Protein AF-A0A9P6PY57-F1 (afdb_monomer_lite)

Secondary structure (DSSP, 8-state):
-HHHHTT-HHHHHHHHHHHHHHHHHHTT--THHHHHHHHHHHHHHHS-HHHHHHHTT---TTT-GGGGHHHHHT-SSHHHHHHHHHHHHHS-GGG--GGGGSHHHHHHHHHHHT-S-HHHHHHHHHHHHHT--TTTHHHHHHHHHHHHHHHHHHHHHS-TTTHHHHTTS-HHHHHHHHHHHHHHHHHH-S-HHHHHHHHHHHHHH-GGG--HHHHHHHHHHHHH--SSTT--HHHHHHHHHHHHHHHHHHTTT--EEE-SSS-EEE-HHHHHHHHHHHHHHGGG-TTS-HHHHHHHHHHHHHH---HHHHHHHHHHHHHHHHHTTTSPPPHHHHHHHHHHHHHSPPTTS-SS--S--HHHHHHHHHHHHHHHHHHHHHHHH-

pLDDT: mean 77.72, std 13.68, range [32.44, 93.94]

Structure (mmCIF, N/CA/C/O backbone):
data_AF-A0A9P6PY57-F1
#
_entry.id   AF-A0A9P6PY57-F1
#
loop_
_atom_site.group_PDB
_atom_site.id
_atom_site.type_symbol
_atom_site.label_atom_id
_atom_site.label_alt_id
_atom_site.label_comp_id
_atom_site.label_asym_id
_atom_site.label_entity_id
_atom_site.label_seq_id
_atom_site.pdbx_PDB_ins_code
_atom_site.Cartn_x
_atom_site.Cartn_y
_atom_site.Cartn_z
_atom_site.occupancy
_atom_site.B_iso_or_equiv
_atom_site.auth_seq_id
_atom_site.auth_comp_id
_atom_site.auth_asym_id
_atom_site.auth_atom_id
_atom_site.pdbx_PDB_model_num
ATOM 1 N N . MET A 1 1 ? 12.799 -11.600 -33.341 1.00 71.56 1 MET A N 1
ATOM 2 C CA . MET A 1 1 ? 13.902 -11.966 -32.428 1.00 71.56 1 MET A CA 1
ATOM 3 C C . MET A 1 1 ? 13.398 -12.154 -31.004 1.00 71.56 1 MET A C 1
ATOM 5 O O . MET A 1 1 ? 13.506 -13.268 -30.529 1.00 71.56 1 MET A O 1
ATOM 9 N N . ALA A 1 2 ? 12.754 -11.157 -30.379 1.00 75.00 2 ALA A N 1
ATOM 10 C CA . ALA A 1 2 ? 12.215 -11.247 -29.008 1.00 75.00 2 ALA A CA 1
ATOM 11 C C . ALA A 1 2 ? 11.478 -12.566 -28.672 1.00 75.00 2 ALA A C 1
ATOM 13 O O . ALA A 1 2 ? 11.906 -13.306 -27.802 1.00 75.00 2 ALA A O 1
ATOM 14 N N . ARG A 1 3 ? 10.439 -12.929 -29.439 1.00 80.25 3 ARG A N 1
ATOM 15 C CA . ARG A 1 3 ? 9.677 -14.180 -29.223 1.00 80.25 3 ARG A CA 1
ATOM 16 C C . ARG A 1 3 ? 10.451 -15.474 -29.506 1.00 80.25 3 ARG A C 1
ATOM 18 O O . ARG A 1 3 ? 10.022 -16.526 -29.068 1.00 80.25 3 ARG A O 1
ATOM 25 N N . LEU A 1 4 ? 11.532 -15.404 -30.285 1.00 76.75 4 LEU A N 1
ATOM 26 C CA . LEU A 1 4 ? 12.338 -16.574 -30.660 1.00 76.75 4 LEU A CA 1
ATOM 27 C C . LEU A 1 4 ? 13.430 -16.876 -29.627 1.00 76.75 4 LEU A C 1
ATOM 29 O O . LEU A 1 4 ? 13.893 -18.002 -29.565 1.00 76.75 4 LEU A O 1
ATOM 33 N N . GLY A 1 5 ? 13.864 -15.870 -28.863 1.00 76.56 5 GLY A N 1
ATOM 34 C CA . GLY A 1 5 ? 14.846 -16.036 -27.787 1.00 76.56 5 GLY A CA 1
ATOM 35 C C . GLY A 1 5 ? 14.206 -16.236 -26.413 1.00 76.56 5 GLY A C 1
ATOM 36 O O . GLY A 1 5 ? 14.909 -16.458 -25.434 1.00 76.56 5 GLY A O 1
ATOM 37 N N . GLN A 1 6 ? 12.883 -16.137 -26.313 1.00 83.69 6 GLN A N 1
ATOM 38 C CA . GLN A 1 6 ? 12.192 -16.323 -25.047 1.00 83.69 6 GL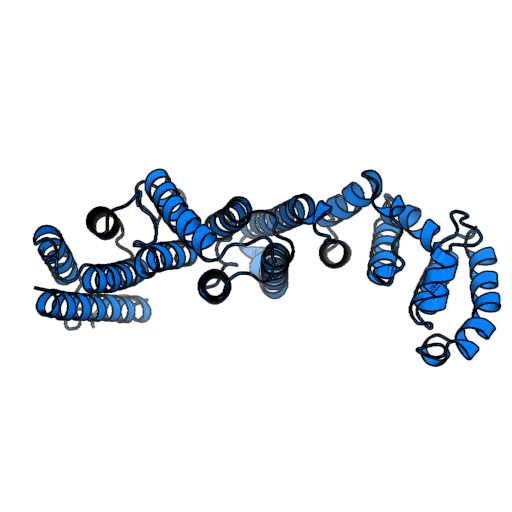N A CA 1
ATOM 39 C C . GLN A 1 6 ? 12.369 -17.772 -24.578 1.00 83.69 6 GLN A C 1
ATOM 41 O O . GLN A 1 6 ? 12.040 -18.700 -25.311 1.00 83.69 6 GLN A O 1
ATOM 46 N N . ASP A 1 7 ? 12.939 -17.944 -23.385 1.00 79.12 7 ASP A N 1
ATOM 47 C CA . ASP A 1 7 ? 13.232 -19.233 -22.740 1.00 79.12 7 ASP A CA 1
ATOM 48 C C . ASP A 1 7 ? 14.172 -20.191 -23.513 1.00 79.12 7 ASP A C 1
ATOM 50 O O . ASP A 1 7 ? 14.458 -21.287 -23.036 1.00 79.12 7 ASP A O 1
ATOM 54 N N . ASP A 1 8 ? 14.752 -19.762 -24.643 1.00 90.75 8 ASP A N 1
ATOM 55 C CA . ASP A 1 8 ? 15.781 -20.504 -25.387 1.00 90.75 8 ASP A CA 1
ATOM 56 C C . ASP A 1 8 ? 17.135 -19.788 -25.306 1.00 90.75 8 ASP A C 1
ATOM 58 O O . ASP A 1 8 ? 17.370 -18.737 -25.921 1.00 90.75 8 ASP A O 1
ATOM 62 N N . LEU A 1 9 ? 18.055 -20.383 -24.543 1.00 90.19 9 LEU A N 1
ATOM 63 C CA . LEU A 1 9 ? 19.408 -19.866 -24.367 1.00 90.19 9 LEU A CA 1
ATOM 64 C C . LEU A 1 9 ? 20.206 -19.875 -25.678 1.00 90.19 9 LEU A C 1
ATOM 66 O O . LEU A 1 9 ? 20.903 -18.905 -25.972 1.00 90.19 9 LEU A O 1
ATOM 70 N N . SER A 1 10 ? 20.098 -20.936 -26.477 1.00 90.38 10 SER A N 1
ATOM 71 C CA . SER A 1 10 ? 20.917 -21.128 -27.679 1.00 90.38 10 SER A CA 1
ATOM 72 C C . SER A 1 10 ? 20.579 -20.102 -28.762 1.00 90.38 10 SER A C 1
ATOM 74 O O . SER A 1 10 ? 21.466 -19.428 -29.296 1.00 90.38 10 SER A O 1
ATOM 76 N N . ALA A 1 11 ? 19.282 -19.906 -29.012 1.00 89.81 11 ALA A N 1
ATOM 77 C CA . ALA A 1 11 ? 18.785 -18.906 -29.943 1.00 89.81 11 ALA A CA 1
ATOM 78 C C . ALA A 1 11 ? 19.116 -17.489 -29.457 1.00 89.81 11 ALA A C 1
ATOM 80 O O . ALA A 1 11 ? 19.556 -16.648 -30.246 1.00 89.81 11 ALA A O 1
ATOM 81 N N . SER A 1 12 ? 18.961 -17.225 -28.156 1.00 91.50 12 SER A N 1
ATOM 82 C CA . SER A 1 12 ? 19.305 -15.929 -27.567 1.00 91.50 12 SER A CA 1
ATOM 83 C C . SER A 1 12 ? 20.787 -15.599 -27.740 1.00 91.50 12 SER A C 1
ATOM 85 O O . SER A 1 12 ? 21.109 -14.525 -28.244 1.00 91.50 12 SER A O 1
ATOM 87 N N . MET A 1 13 ? 21.693 -16.530 -27.410 1.00 90.00 13 MET A N 1
ATOM 88 C CA . MET A 1 13 ? 23.143 -16.346 -27.573 1.00 90.00 13 MET A CA 1
ATOM 89 C C . MET A 1 13 ? 23.529 -16.035 -29.020 1.00 90.00 13 MET A C 1
ATOM 91 O O . MET A 1 13 ? 24.349 -15.149 -29.255 1.00 90.00 13 MET A O 1
ATOM 95 N N . ALA A 1 14 ? 22.919 -16.718 -29.992 1.00 90.94 14 ALA A N 1
ATOM 96 C CA . ALA A 1 14 ? 23.191 -16.484 -31.408 1.00 90.94 14 ALA A CA 1
ATOM 97 C C . ALA A 1 14 ? 22.725 -15.093 -31.883 1.00 90.94 14 ALA A C 1
ATOM 99 O O . ALA A 1 14 ? 23.359 -14.484 -32.746 1.00 90.94 14 ALA A O 1
ATOM 100 N N . MET A 1 15 ? 21.631 -14.569 -31.320 1.00 93.19 15 MET A N 1
ATOM 101 C CA . MET A 1 15 ? 21.071 -13.265 -31.694 1.00 93.19 15 MET A CA 1
ATOM 102 C C . MET A 1 15 ? 21.728 -12.081 -30.969 1.00 93.19 15 MET A C 1
ATOM 104 O O . MET A 1 15 ? 21.767 -10.980 -31.528 1.00 93.19 15 MET A O 1
ATOM 108 N N . THR A 1 16 ? 22.264 -12.276 -29.758 1.00 92.56 16 THR A N 1
ATOM 109 C CA . THR A 1 16 ? 22.861 -11.206 -28.933 1.00 92.56 16 THR A CA 1
ATOM 110 C C . THR A 1 16 ? 23.897 -10.349 -29.675 1.00 92.56 16 THR A C 1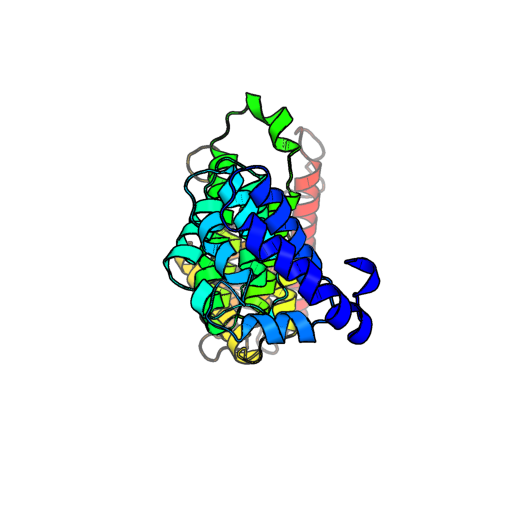
ATOM 112 O O . THR A 1 16 ? 23.784 -9.123 -29.599 1.00 92.56 16 THR A O 1
ATOM 115 N N . PRO A 1 17 ? 24.856 -10.899 -30.454 1.00 93.25 17 PRO A N 1
ATOM 116 C CA . PRO A 1 17 ? 25.836 -10.085 -31.178 1.00 93.25 17 PRO A CA 1
ATOM 117 C C . PRO A 1 17 ? 25.202 -9.112 -32.179 1.00 93.25 17 PRO A C 1
ATOM 119 O O . PRO A 1 17 ? 25.658 -7.977 -32.316 1.00 93.25 17 PRO A O 1
ATOM 122 N N . VAL A 1 18 ? 24.124 -9.526 -32.853 1.00 93.62 18 VAL A N 1
ATOM 123 C CA . VAL A 1 18 ? 23.402 -8.685 -33.821 1.00 93.62 18 VAL A CA 1
ATOM 124 C C . VAL A 1 18 ? 22.698 -7.535 -33.102 1.00 93.62 18 VAL A C 1
ATOM 126 O O . VAL A 1 18 ? 22.790 -6.382 -33.525 1.00 93.62 18 VAL A O 1
ATOM 129 N N . VAL A 1 19 ? 22.039 -7.834 -31.980 1.00 93.25 19 VAL A N 1
ATOM 130 C CA . VAL A 1 19 ? 21.346 -6.834 -31.158 1.00 93.25 19 VAL A CA 1
ATOM 131 C C . VAL A 1 19 ? 22.340 -5.831 -30.557 1.00 93.25 19 VAL A C 1
ATOM 133 O O . VAL A 1 19 ? 22.114 -4.620 -30.624 1.00 93.25 19 VAL A O 1
ATOM 136 N N . MET A 1 20 ? 23.483 -6.306 -30.055 1.00 93.75 20 MET A N 1
ATOM 137 C CA . MET A 1 20 ? 24.545 -5.451 -29.517 1.00 93.75 20 MET A CA 1
ATOM 138 C C . MET A 1 20 ? 25.208 -4.589 -30.598 1.00 93.75 20 MET A C 1
ATOM 140 O O . MET A 1 20 ? 25.509 -3.421 -30.354 1.00 93.75 20 MET A O 1
ATOM 144 N N . ALA A 1 21 ? 25.366 -5.090 -31.826 1.00 93.00 21 ALA A N 1
ATOM 145 C CA . ALA A 1 21 ? 25.845 -4.272 -32.940 1.00 93.00 21 ALA A CA 1
ATOM 146 C C . ALA A 1 21 ? 24.895 -3.096 -33.245 1.00 93.00 21 ALA A C 1
ATOM 148 O O . ALA A 1 21 ? 25.357 -1.976 -33.486 1.00 93.00 21 ALA A O 1
ATOM 149 N N . SER A 1 22 ? 23.576 -3.318 -33.185 1.00 92.81 22 SER A N 1
ATOM 150 C CA . SER A 1 22 ? 22.584 -2.241 -33.310 1.00 92.81 22 SER A CA 1
ATOM 151 C C . SER A 1 22 ? 22.661 -1.248 -32.150 1.00 92.81 22 SER A C 1
ATOM 153 O O . SER A 1 22 ? 22.620 -0.040 -32.388 1.00 92.81 22 SER A O 1
ATOM 155 N N . PHE A 1 23 ? 22.856 -1.722 -30.915 1.00 93.94 23 PHE A N 1
ATOM 156 C CA . PHE A 1 23 ? 23.090 -0.854 -29.757 1.00 93.94 23 PHE A CA 1
ATOM 157 C C . PHE A 1 23 ? 24.308 0.060 -29.954 1.00 93.94 23 PHE A C 1
ATOM 159 O O . PHE A 1 23 ? 24.204 1.276 -29.784 1.00 93.94 23 PHE A O 1
ATOM 166 N N . HIS A 1 24 ? 25.450 -0.489 -30.378 1.00 93.00 24 HIS A N 1
ATOM 167 C CA . HIS A 1 24 ? 26.677 0.285 -30.585 1.00 93.00 24 HIS A CA 1
ATOM 168 C C . HIS A 1 24 ? 26.531 1.390 -31.632 1.00 93.00 24 HIS A C 1
ATOM 170 O O . HIS A 1 24 ? 27.112 2.463 -31.470 1.00 93.00 24 HIS A O 1
ATOM 176 N N . LYS A 1 25 ? 25.744 1.150 -32.685 1.00 91.31 25 LYS A N 1
ATOM 177 C CA . LYS A 1 25 ? 25.442 2.166 -33.701 1.00 91.31 25 LYS A CA 1
ATOM 178 C C . LYS A 1 25 ? 24.467 3.219 -33.173 1.00 91.31 25 LYS A C 1
ATOM 180 O O . LYS A 1 25 ? 24.660 4.406 -33.415 1.00 91.31 25 LYS A O 1
ATOM 185 N N . ALA A 1 26 ? 23.441 2.800 -32.432 1.00 92.44 26 ALA A N 1
ATOM 186 C CA . ALA A 1 26 ? 22.377 3.685 -31.968 1.00 92.44 26 ALA A CA 1
ATOM 187 C C . ALA A 1 26 ? 22.764 4.547 -30.752 1.00 92.44 26 ALA A C 1
ATOM 189 O O . ALA A 1 26 ? 22.226 5.638 -30.588 1.00 92.44 26 ALA A O 1
ATOM 190 N N . ARG A 1 27 ? 23.709 4.117 -29.903 1.00 87.44 27 ARG A N 1
ATOM 191 C CA . ARG A 1 27 ? 24.028 4.806 -28.631 1.00 87.44 27 ARG A CA 1
ATOM 192 C C . ARG A 1 27 ? 24.496 6.261 -28.779 1.00 87.44 27 ARG A C 1
ATOM 194 O O . ARG A 1 27 ? 24.340 7.045 -27.842 1.00 87.44 27 ARG A O 1
ATOM 201 N N . HIS A 1 28 ? 25.065 6.601 -29.937 1.00 87.06 28 HIS A N 1
ATOM 202 C CA . HIS A 1 28 ? 25.551 7.943 -30.276 1.00 87.06 28 HIS A CA 1
ATOM 203 C C . HIS A 1 28 ? 24.559 8.753 -31.126 1.00 87.06 28 HIS A C 1
ATOM 205 O O . HIS A 1 28 ? 24.841 9.902 -31.449 1.00 87.06 28 HIS A O 1
ATOM 211 N N . GLY A 1 29 ? 23.429 8.160 -31.519 1.00 88.19 29 GLY A N 1
ATOM 212 C CA . GLY A 1 29 ? 22.414 8.840 -32.313 1.00 88.19 29 GLY A CA 1
ATOM 213 C C . GLY A 1 29 ? 21.449 9.677 -31.468 1.00 88.19 29 GLY A C 1
ATOM 214 O O . GLY A 1 29 ? 21.492 9.664 -30.237 1.00 88.19 29 GLY A O 1
ATOM 215 N N . VAL A 1 30 ? 20.548 10.376 -32.159 1.00 87.50 30 VAL A N 1
ATOM 216 C CA . VAL A 1 30 ? 19.508 11.246 -31.585 1.00 87.50 30 VAL A CA 1
ATOM 217 C C . VAL A 1 30 ? 18.129 10.793 -32.095 1.00 87.50 30 VAL A C 1
ATOM 219 O O . VAL A 1 30 ? 18.049 10.112 -33.121 1.00 87.50 30 VAL A O 1
ATOM 222 N N . ASP A 1 31 ? 17.060 11.123 -31.366 1.00 86.50 31 ASP A N 1
ATOM 223 C CA . ASP A 1 31 ? 15.638 10.923 -31.701 1.00 86.50 31 ASP A CA 1
ATOM 224 C C . ASP A 1 31 ? 15.269 9.512 -32.179 1.00 86.50 31 ASP A C 1
ATOM 226 O O . ASP A 1 31 ? 14.938 8.645 -31.368 1.00 86.50 31 ASP A O 1
ATOM 230 N N . ALA A 1 32 ? 15.358 9.244 -33.486 1.00 88.25 32 ALA A N 1
ATOM 231 C CA . ALA A 1 32 ? 15.091 7.928 -34.069 1.00 88.25 32 ALA A CA 1
ATOM 232 C C . ALA A 1 32 ? 15.978 6.833 -33.451 1.00 88.25 32 ALA A C 1
ATOM 234 O O . ALA A 1 32 ? 15.536 5.700 -33.245 1.00 88.25 32 ALA A O 1
ATOM 235 N N . ALA A 1 33 ? 17.213 7.183 -33.086 1.00 91.69 33 ALA A N 1
ATOM 236 C CA . ALA A 1 33 ? 18.120 6.266 -32.412 1.00 91.69 33 ALA A CA 1
ATOM 237 C C . ALA A 1 33 ? 17.620 5.862 -31.015 1.00 91.69 33 ALA A C 1
ATOM 239 O O . ALA A 1 33 ? 17.859 4.735 -30.587 1.00 91.69 33 ALA A O 1
ATOM 240 N N . PHE A 1 34 ? 16.882 6.730 -30.315 1.00 91.69 34 PHE A N 1
ATOM 241 C CA . PHE A 1 34 ? 16.321 6.413 -28.999 1.00 91.69 34 PHE A CA 1
ATOM 242 C C . PHE A 1 34 ? 15.240 5.333 -29.086 1.00 91.69 34 PHE A C 1
ATOM 244 O O . PHE A 1 34 ? 15.186 4.457 -28.224 1.00 91.69 34 PHE A O 1
ATOM 251 N N . GLY A 1 35 ? 14.449 5.329 -30.165 1.00 90.62 35 GLY A N 1
ATOM 252 C CA . GLY A 1 35 ? 13.509 4.244 -30.458 1.00 90.62 35 GLY A CA 1
ATOM 253 C C . GLY A 1 35 ? 14.217 2.905 -30.690 1.00 90.62 35 GLY A C 1
ATOM 254 O O . GLY A 1 35 ? 13.788 1.878 -30.166 1.00 90.62 35 GLY A O 1
ATOM 255 N N . VAL A 1 36 ? 15.353 2.916 -31.399 1.00 92.38 36 VAL A N 1
ATOM 256 C CA . VAL A 1 36 ? 16.182 1.712 -31.584 1.00 92.38 36 VAL A CA 1
ATOM 257 C C . VAL A 1 36 ? 16.744 1.226 -30.249 1.00 92.38 36 VAL A C 1
ATOM 259 O O . VAL A 1 36 ? 16.671 0.037 -29.958 1.00 92.38 36 VAL A O 1
ATOM 262 N N . LEU A 1 37 ? 17.265 2.128 -29.412 1.00 92.88 37 LEU A N 1
ATOM 263 C CA . LEU A 1 37 ? 17.781 1.778 -28.084 1.00 92.88 37 LEU A CA 1
ATOM 264 C C . LEU A 1 37 ? 16.698 1.162 -27.192 1.00 92.88 37 LEU A C 1
ATOM 266 O O . LEU A 1 37 ? 16.958 0.166 -26.519 1.00 92.88 37 LEU A O 1
ATOM 270 N N . PHE A 1 38 ? 15.483 1.714 -27.226 1.00 91.38 38 PHE A N 1
ATOM 271 C CA . PHE A 1 38 ? 14.337 1.165 -26.504 1.00 91.38 38 PHE A CA 1
ATOM 272 C C . PHE A 1 38 ? 14.038 -0.270 -26.923 1.00 91.38 38 PHE A C 1
ATOM 274 O O . PHE A 1 38 ? 13.936 -1.151 -26.069 1.00 91.38 38 PHE A O 1
ATOM 281 N N . GLU A 1 39 ? 13.949 -0.523 -28.229 1.00 92.00 39 GLU A N 1
ATOM 282 C CA . GLU A 1 39 ? 13.626 -1.858 -28.726 1.00 92.00 39 GLU A CA 1
ATOM 283 C C . GLU A 1 39 ? 14.770 -2.852 -28.500 1.00 92.00 39 GLU A C 1
ATOM 285 O O . GLU A 1 39 ? 14.509 -4.024 -28.231 1.00 92.00 39 GLU A O 1
ATOM 290 N N . VAL A 1 40 ? 16.030 -2.402 -28.532 1.00 92.69 40 VAL A N 1
ATOM 291 C CA . VAL A 1 40 ? 17.180 -3.238 -28.159 1.00 92.69 40 VAL A CA 1
ATOM 292 C C . VAL A 1 40 ? 17.066 -3.683 -26.702 1.00 92.69 40 VAL A C 1
ATOM 294 O O . VAL A 1 40 ? 17.114 -4.883 -26.442 1.00 92.69 40 VAL A O 1
ATOM 297 N N . ILE A 1 41 ? 16.856 -2.755 -25.764 1.00 90.81 41 ILE A N 1
ATOM 298 C CA . ILE A 1 41 ? 16.711 -3.086 -24.338 1.00 90.81 41 ILE A CA 1
ATOM 299 C C . ILE A 1 41 ? 15.517 -4.024 -24.129 1.00 90.81 41 ILE A C 1
ATOM 301 O O . ILE A 1 41 ? 15.645 -5.056 -23.474 1.00 90.81 41 ILE A O 1
ATOM 305 N N . ARG A 1 42 ? 14.370 -3.720 -24.749 1.00 90.25 42 ARG A N 1
ATOM 306 C CA . ARG A 1 42 ? 13.165 -4.556 -24.671 1.00 90.25 42 ARG A CA 1
ATOM 307 C C . ARG A 1 42 ? 13.400 -5.966 -25.218 1.00 90.25 42 ARG A C 1
ATOM 309 O O . ARG A 1 42 ? 12.927 -6.933 -24.630 1.00 90.25 42 ARG A O 1
ATOM 316 N N . THR A 1 43 ? 14.139 -6.084 -26.320 1.00 91.12 43 THR A N 1
ATOM 317 C CA . THR A 1 43 ? 14.477 -7.372 -26.937 1.00 91.12 43 THR A CA 1
ATOM 318 C C . THR A 1 43 ? 15.418 -8.176 -26.046 1.00 91.12 43 THR A C 1
ATOM 320 O O . THR A 1 43 ? 15.150 -9.349 -25.804 1.00 91.12 43 THR A O 1
ATOM 323 N N . LEU A 1 44 ? 16.469 -7.555 -25.504 1.00 90.12 44 LEU A N 1
ATOM 324 C CA . LEU A 1 44 ? 17.403 -8.227 -24.598 1.00 90.12 44 LEU A CA 1
ATOM 325 C C . LEU A 1 44 ? 16.720 -8.693 -23.306 1.00 90.12 44 LEU A C 1
ATOM 327 O O . LEU A 1 44 ? 16.981 -9.802 -22.857 1.00 90.12 44 LEU A O 1
ATOM 331 N N . ASN A 1 45 ? 15.791 -7.906 -22.757 1.00 87.94 45 ASN A N 1
ATOM 332 C CA . ASN A 1 45 ? 15.000 -8.310 -21.589 1.00 87.94 45 ASN A CA 1
ATOM 333 C C . ASN A 1 45 ? 14.010 -9.448 -21.884 1.00 87.94 45 ASN A C 1
ATOM 335 O O . ASN A 1 45 ? 13.573 -10.122 -20.959 1.00 87.94 45 ASN A O 1
ATOM 339 N N . SER A 1 46 ? 13.627 -9.647 -23.150 1.00 88.75 46 SER A N 1
ATOM 340 C CA . SER A 1 46 ? 12.739 -10.746 -23.564 1.00 88.75 46 SER A CA 1
ATOM 341 C C . SER A 1 46 ? 13.468 -12.050 -23.898 1.00 88.75 46 SER A C 1
ATOM 343 O O . SER A 1 46 ? 12.818 -13.073 -24.096 1.00 88.75 46 SER A O 1
ATOM 345 N N . PHE A 1 47 ? 14.797 -12.010 -24.010 1.00 90.81 47 PHE A N 1
ATOM 346 C CA . PHE A 1 47 ? 15.621 -13.202 -24.203 1.00 90.81 47 PHE A CA 1
ATOM 347 C C . PHE A 1 47 ? 15.716 -14.023 -22.916 1.00 90.81 47 PHE A C 1
ATOM 349 O O . PHE A 1 47 ? 15.280 -13.591 -21.849 1.00 90.81 47 PHE A O 1
ATOM 356 N N . HIS A 1 48 ? 16.322 -15.207 -23.014 1.00 88.50 48 HIS A N 1
ATOM 357 C CA . HIS A 1 48 ? 16.602 -16.038 -21.849 1.00 88.50 48 HIS A CA 1
ATOM 358 C C . HIS A 1 48 ? 17.333 -15.226 -20.746 1.00 88.50 48 HIS A C 1
ATOM 360 O O . HIS A 1 48 ? 18.362 -14.604 -21.046 1.00 88.50 48 HIS A O 1
ATOM 366 N N . PRO A 1 49 ? 16.877 -15.255 -19.471 1.00 85.38 49 PRO A N 1
ATOM 367 C CA . PRO A 1 49 ? 17.380 -14.377 -18.404 1.00 85.38 49 PRO A CA 1
ATOM 368 C C . PRO A 1 49 ? 18.900 -14.404 -18.200 1.00 85.38 49 PRO A C 1
ATOM 370 O O . PRO A 1 49 ? 19.499 -13.390 -17.855 1.00 85.38 49 PRO A O 1
ATOM 373 N N . ALA A 1 50 ? 19.554 -15.538 -18.468 1.00 86.94 50 ALA A N 1
ATOM 374 C CA . ALA A 1 50 ? 21.012 -15.659 -18.372 1.00 86.94 50 ALA A CA 1
ATOM 375 C C . ALA A 1 50 ? 21.778 -14.640 -19.241 1.00 86.94 50 ALA A C 1
ATOM 377 O O . ALA A 1 50 ? 22.852 -14.203 -18.845 1.00 86.94 50 ALA A O 1
ATOM 378 N N . ILE A 1 51 ? 21.230 -14.230 -20.392 1.00 88.94 51 ILE A N 1
ATOM 379 C CA . ILE A 1 51 ? 21.889 -13.261 -21.280 1.00 88.94 51 ILE A CA 1
ATOM 380 C C . ILE A 1 51 ? 21.953 -11.886 -20.632 1.00 88.94 51 ILE A C 1
ATOM 382 O O . ILE A 1 51 ? 23.015 -11.271 -20.584 1.00 88.94 51 ILE A O 1
ATOM 386 N N . ILE A 1 52 ? 20.818 -11.387 -20.138 1.00 85.81 52 ILE A N 1
ATOM 387 C CA . ILE A 1 52 ? 20.779 -10.047 -19.556 1.00 85.81 52 ILE A CA 1
ATOM 388 C C . ILE A 1 52 ? 21.592 -9.987 -18.258 1.00 85.81 52 ILE A C 1
ATOM 390 O O . ILE A 1 52 ? 22.251 -8.981 -18.004 1.00 85.81 52 ILE A O 1
ATOM 394 N N . LEU A 1 53 ? 21.613 -11.088 -17.498 1.00 86.38 53 LEU A N 1
ATOM 395 C CA . LEU A 1 53 ? 22.411 -11.236 -16.280 1.00 86.38 53 LEU A CA 1
ATOM 396 C C . LEU A 1 53 ? 23.921 -11.299 -16.544 1.00 86.38 53 LEU A C 1
ATOM 398 O O . LEU A 1 53 ? 24.699 -10.855 -15.706 1.00 86.38 53 LEU A O 1
ATOM 402 N N . ASP A 1 54 ? 24.354 -11.834 -17.685 1.00 88.06 54 ASP A N 1
ATOM 403 C CA . ASP A 1 54 ? 25.761 -11.797 -18.101 1.00 88.06 54 ASP A CA 1
ATOM 404 C C . ASP A 1 54 ? 26.165 -10.376 -18.530 1.00 88.06 54 ASP A C 1
ATOM 406 O O . ASP A 1 54 ? 27.150 -9.811 -18.052 1.00 88.06 54 ASP A O 1
ATOM 410 N N . LEU A 1 55 ? 25.336 -9.733 -19.360 1.00 86.94 55 LEU A N 1
ATOM 411 C CA . LEU A 1 55 ? 25.596 -8.377 -19.850 1.00 86.94 55 LEU A CA 1
ATOM 412 C C . LEU A 1 55 ? 25.619 -7.332 -18.722 1.00 86.94 55 LEU A C 1
ATOM 414 O O . LEU A 1 55 ? 26.403 -6.381 -18.787 1.00 86.94 55 LEU A O 1
ATOM 418 N N . CYS A 1 56 ? 24.786 -7.490 -17.686 1.00 84.75 56 CYS A N 1
ATOM 419 C CA . CYS A 1 56 ? 24.685 -6.513 -16.601 1.00 84.75 56 CYS A CA 1
ATOM 420 C C . CYS A 1 56 ? 25.876 -6.532 -15.627 1.00 84.75 56 CYS A C 1
ATOM 422 O O . CYS A 1 56 ? 26.080 -5.550 -14.914 1.00 84.75 56 CYS A O 1
ATOM 424 N N . GLN A 1 57 ? 26.695 -7.594 -15.615 1.00 84.00 57 GLN A N 1
ATOM 425 C CA . GLN A 1 57 ? 27.887 -7.689 -14.756 1.00 84.00 57 GLN A CA 1
ATOM 426 C C . GLN A 1 57 ? 28.990 -6.706 -15.162 1.00 84.00 57 GLN A C 1
ATOM 428 O O . GLN A 1 57 ? 29.831 -6.321 -14.346 1.00 84.00 57 GLN A O 1
ATOM 433 N N . SER A 1 58 ? 29.008 -6.280 -16.426 1.00 84.44 58 SER A N 1
ATOM 434 C CA . SER A 1 58 ? 29.983 -5.305 -16.900 1.00 84.44 58 SER A CA 1
ATOM 435 C C . SER A 1 58 ? 29.595 -3.882 -16.487 1.00 84.44 58 SER A C 1
ATOM 437 O O . SER A 1 58 ? 28.453 -3.453 -16.654 1.00 84.44 58 SER A O 1
ATOM 439 N N . LYS A 1 59 ? 30.578 -3.114 -16.004 1.00 81.25 59 LYS A N 1
ATOM 440 C CA . LYS A 1 59 ? 30.440 -1.670 -15.736 1.00 81.25 59 LYS A CA 1
ATOM 441 C C . LYS A 1 59 ? 30.656 -0.802 -16.981 1.00 81.25 59 LYS A C 1
ATOM 443 O O . LYS A 1 59 ? 30.479 0.411 -16.922 1.00 81.25 59 LYS A O 1
ATOM 448 N N . ASP A 1 60 ? 31.019 -1.405 -18.111 1.00 85.19 60 ASP A N 1
ATOM 449 C CA . ASP A 1 60 ? 31.266 -0.676 -19.348 1.00 85.19 60 ASP A CA 1
ATOM 450 C C . ASP A 1 60 ? 29.969 -0.487 -20.130 1.00 85.19 60 ASP A C 1
ATOM 452 O O . ASP A 1 60 ? 29.349 -1.460 -20.555 1.00 85.19 60 ASP A O 1
ATOM 456 N N . VAL A 1 61 ? 29.617 0.763 -20.448 1.00 83.44 61 VAL A N 1
ATOM 457 C CA . VAL A 1 61 ? 28.432 1.102 -21.272 1.00 83.44 61 VAL A CA 1
ATOM 458 C C . VAL A 1 61 ? 28.456 0.404 -22.637 1.00 83.44 61 VAL A C 1
ATOM 460 O O . VAL A 1 61 ? 27.420 0.167 -23.245 1.00 83.44 61 VAL A O 1
ATOM 463 N N . SER A 1 62 ? 29.640 0.060 -23.150 1.00 85.19 62 SER A N 1
ATOM 464 C CA . SER A 1 62 ? 29.780 -0.709 -24.391 1.00 85.19 62 SER A CA 1
ATOM 465 C C . SER A 1 62 ? 29.241 -2.136 -24.266 1.00 85.19 62 SER A C 1
ATOM 467 O O . SER A 1 62 ? 28.691 -2.652 -25.230 1.00 85.19 62 SER A O 1
ATOM 469 N N . ARG A 1 63 ? 29.404 -2.782 -23.112 1.00 85.81 63 ARG A N 1
ATOM 470 C CA . ARG A 1 63 ? 28.997 -4.178 -22.900 1.00 85.81 63 ARG A CA 1
ATOM 471 C C . ARG A 1 63 ? 27.656 -4.284 -22.187 1.00 85.81 63 ARG A C 1
ATOM 473 O O . ARG A 1 63 ? 26.903 -5.206 -22.464 1.00 85.81 63 ARG A O 1
ATOM 480 N N . ASN A 1 64 ? 27.348 -3.312 -21.337 1.00 88.88 64 ASN A N 1
ATOM 481 C CA . ASN A 1 64 ? 26.111 -3.234 -20.589 1.00 88.88 64 ASN A CA 1
ATOM 482 C C . ASN A 1 64 ? 25.199 -2.139 -21.178 1.00 88.88 64 ASN A C 1
ATOM 484 O O . ASN A 1 64 ? 25.373 -0.952 -20.874 1.00 88.88 64 ASN A O 1
ATOM 488 N N . PRO A 1 65 ? 24.210 -2.515 -22.011 1.00 87.31 65 PRO A N 1
ATOM 489 C CA . PRO A 1 65 ? 23.320 -1.556 -22.653 1.00 87.31 65 PRO A CA 1
ATOM 490 C C . PRO A 1 65 ? 22.366 -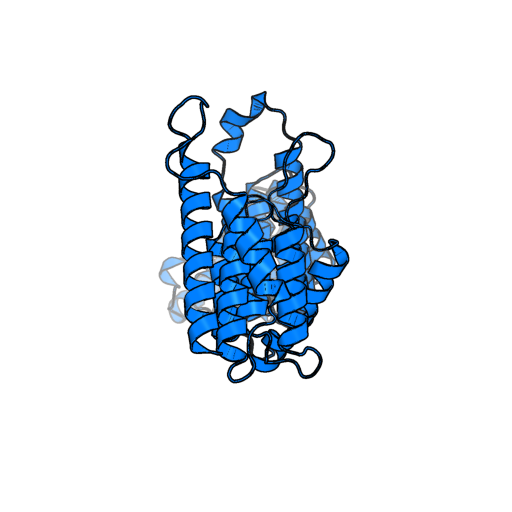0.878 -21.672 1.00 87.31 65 PRO A C 1
ATOM 492 O O . PRO A 1 65 ? 21.812 0.172 -21.985 1.00 87.31 65 PRO A O 1
ATOM 495 N N . LEU A 1 66 ? 22.184 -1.442 -20.479 1.00 88.19 66 LEU A N 1
ATOM 496 C CA . LEU A 1 66 ? 21.262 -0.919 -19.485 1.00 88.19 66 LEU A CA 1
ATOM 497 C C . LEU A 1 66 ? 21.807 0.350 -18.794 1.00 88.19 66 LEU A C 1
ATOM 499 O O . LEU A 1 66 ? 21.034 1.182 -18.323 1.00 88.19 66 LEU A O 1
ATOM 503 N N . LEU A 1 67 ? 23.128 0.576 -18.817 1.00 87.69 67 LEU A N 1
ATOM 504 C CA . LEU A 1 67 ? 23.762 1.786 -18.266 1.00 87.69 67 LEU A CA 1
ATOM 505 C C . LEU A 1 67 ? 23.388 3.080 -19.009 1.00 87.69 67 LEU A C 1
ATOM 507 O O . LEU A 1 67 ? 23.666 4.170 -18.518 1.00 87.69 67 LEU A O 1
ATOM 511 N N . ILE A 1 68 ? 22.750 2.992 -20.181 1.00 88.44 68 ILE A N 1
ATOM 512 C CA . ILE A 1 68 ? 22.258 4.172 -20.905 1.00 88.44 68 ILE A CA 1
ATOM 513 C C . ILE A 1 68 ? 20.926 4.694 -20.352 1.00 88.44 68 ILE A C 1
ATOM 515 O O . ILE A 1 68 ? 20.554 5.831 -20.636 1.00 88.44 68 ILE A O 1
ATOM 519 N N . ILE A 1 69 ? 20.194 3.872 -19.595 1.00 89.56 69 ILE A N 1
ATOM 520 C CA . ILE A 1 69 ? 18.826 4.170 -19.165 1.00 89.56 69 ILE A CA 1
ATOM 521 C C . ILE A 1 69 ? 18.760 5.382 -18.219 1.00 89.56 69 ILE A C 1
ATOM 523 O O . ILE A 1 69 ? 17.924 6.257 -18.475 1.00 89.56 69 ILE A O 1
ATOM 527 N N . PRO A 1 70 ? 19.636 5.517 -17.195 1.00 87.94 70 PRO A N 1
ATOM 528 C CA . PRO A 1 70 ? 19.588 6.660 -16.282 1.00 87.94 70 PRO A CA 1
ATOM 529 C C . PRO A 1 70 ? 19.665 8.011 -17.000 1.00 87.94 70 PRO A C 1
ATOM 531 O O . PRO A 1 70 ? 18.909 8.914 -16.663 1.00 87.94 70 PRO A O 1
ATOM 534 N N . ARG A 1 71 ? 20.465 8.114 -18.076 1.00 88.12 71 ARG A N 1
ATOM 535 C CA . ARG A 1 71 ? 20.577 9.322 -18.919 1.00 88.12 71 ARG A CA 1
ATOM 536 C C . ARG A 1 71 ? 19.224 9.811 -19.444 1.00 88.12 71 ARG A C 1
ATOM 538 O O . ARG A 1 71 ? 19.019 11.009 -19.613 1.00 88.12 71 ARG A O 1
ATOM 545 N N . PHE A 1 72 ? 18.325 8.887 -19.773 1.00 90.00 72 PHE A N 1
ATOM 546 C CA . PHE A 1 72 ? 16.990 9.225 -20.260 1.00 90.00 72 PHE A CA 1
ATOM 547 C C . PHE A 1 72 ? 16.054 9.574 -19.103 1.00 90.00 72 PHE A C 1
ATOM 549 O O . PHE A 1 72 ? 15.346 10.578 -19.171 1.00 90.00 72 PHE A O 1
ATOM 556 N N . ALA A 1 73 ? 16.090 8.790 -18.025 1.00 87.38 73 ALA A N 1
ATOM 557 C CA . ALA A 1 73 ? 15.217 8.971 -16.871 1.00 87.38 73 ALA A CA 1
ATOM 558 C C . ALA A 1 73 ? 15.472 10.294 -16.122 1.00 87.38 73 ALA A C 1
ATOM 560 O O . ALA A 1 73 ? 14.511 10.929 -15.696 1.00 87.38 73 ALA A O 1
ATOM 561 N N . THR A 1 74 ? 16.725 10.756 -16.032 1.00 89.00 74 THR A N 1
ATOM 562 C CA . THR A 1 74 ? 17.079 12.029 -15.375 1.00 89.00 74 THR A CA 1
ATOM 563 C C . THR A 1 74 ? 16.939 13.259 -16.274 1.00 89.00 74 THR A C 1
ATOM 565 O O . THR A 1 74 ? 17.140 14.388 -15.828 1.00 89.00 74 THR A O 1
ATOM 568 N N . SER A 1 75 ? 16.565 13.079 -17.542 1.00 89.75 75 SER A N 1
ATOM 569 C CA . SER A 1 75 ? 16.471 14.188 -18.492 1.00 89.75 75 SER A CA 1
ATOM 570 C C . SER A 1 75 ? 15.352 15.184 -18.144 1.00 89.75 75 SER A C 1
ATOM 572 O O . SER A 1 75 ? 14.302 14.831 -17.604 1.00 89.75 75 SER A O 1
ATOM 574 N N . SER A 1 76 ? 15.554 16.454 -18.503 1.00 87.31 76 SER A N 1
ATOM 575 C CA . SER A 1 76 ? 14.542 17.511 -18.351 1.00 87.31 76 SER A CA 1
ATOM 576 C C . SER A 1 76 ? 13.409 17.414 -19.380 1.00 87.31 76 SER A C 1
ATOM 578 O O . SER A 1 76 ? 12.319 17.944 -19.162 1.00 87.31 76 SER A O 1
ATOM 580 N N . ASN A 1 77 ? 13.644 16.727 -20.503 1.00 89.56 77 ASN A N 1
ATOM 581 C CA . ASN A 1 77 ? 12.644 16.516 -21.543 1.00 89.56 77 ASN A CA 1
ATOM 582 C C . ASN A 1 77 ? 11.662 15.417 -21.116 1.00 89.56 77 ASN A C 1
ATOM 584 O O . ASN A 1 77 ? 12.048 14.261 -20.952 1.00 89.56 77 ASN A O 1
ATOM 588 N N . GLN A 1 78 ? 10.378 15.764 -21.012 1.00 86.81 78 GLN A N 1
ATOM 589 C CA . GLN A 1 78 ? 9.319 14.853 -20.567 1.00 86.81 78 GLN A CA 1
ATOM 590 C C . GLN A 1 78 ? 9.228 13.574 -21.416 1.00 86.81 78 GLN A C 1
ATOM 592 O O . GLN A 1 78 ? 9.055 12.489 -20.867 1.00 86.81 78 GLN A O 1
ATOM 597 N N . ASN A 1 79 ? 9.442 13.659 -22.733 1.00 89.69 79 ASN A N 1
ATOM 598 C CA . ASN A 1 79 ? 9.392 12.490 -23.619 1.00 89.69 79 ASN A CA 1
ATOM 599 C C . ASN A 1 79 ? 10.551 11.519 -23.355 1.00 89.69 79 ASN A C 1
ATOM 601 O O . ASN A 1 79 ? 10.370 10.301 -23.360 1.00 89.69 79 ASN A O 1
ATOM 605 N N . LEU A 1 80 ? 11.749 12.054 -23.107 1.00 90.38 80 LEU A N 1
ATOM 606 C CA . LEU A 1 80 ? 12.930 11.250 -22.791 1.00 90.38 80 LEU A CA 1
ATOM 607 C C . LEU A 1 80 ? 12.844 10.679 -21.372 1.00 90.38 80 LEU A C 1
ATOM 609 O O . LEU A 1 80 ? 13.185 9.516 -21.169 1.00 90.38 80 LEU A O 1
ATOM 613 N N . LYS A 1 81 ? 12.303 11.448 -20.422 1.00 90.62 81 LYS A N 1
ATOM 614 C CA . LYS A 1 81 ? 11.992 10.978 -19.070 1.00 90.62 81 LYS A CA 1
ATOM 615 C C . LYS A 1 81 ? 10.994 9.819 -19.104 1.00 90.62 81 LYS A C 1
ATOM 617 O O . LYS A 1 81 ? 11.272 8.765 -18.534 1.00 90.62 81 LYS A O 1
ATOM 622 N N . TYR A 1 82 ? 9.891 9.959 -19.845 1.00 89.88 82 TYR A N 1
ATOM 623 C CA . TYR A 1 82 ? 8.927 8.877 -20.066 1.00 89.88 82 TYR A CA 1
ATOM 624 C C . TYR A 1 82 ? 9.597 7.628 -20.646 1.00 89.88 82 TYR A C 1
ATOM 626 O O . TYR A 1 82 ? 9.353 6.516 -20.173 1.00 89.88 82 TYR A O 1
ATOM 634 N N . LEU A 1 83 ? 10.454 7.808 -21.657 1.00 91.50 83 LEU A N 1
ATOM 635 C CA . LEU A 1 83 ? 11.191 6.720 -22.289 1.00 91.50 83 LEU A CA 1
ATOM 636 C C . LEU A 1 83 ? 12.095 5.998 -21.286 1.00 91.50 83 LEU A C 1
ATOM 638 O O . LEU A 1 83 ? 12.037 4.775 -21.200 1.00 91.50 83 LEU A O 1
ATOM 642 N N . GLY A 1 84 ? 12.888 6.739 -20.510 1.00 91.12 84 GLY A N 1
ATOM 643 C CA . GLY A 1 84 ? 13.803 6.183 -19.514 1.00 91.12 84 GLY A CA 1
ATOM 644 C C . GLY A 1 84 ? 13.076 5.413 -18.415 1.00 91.12 84 GLY A C 1
ATOM 645 O O . GLY A 1 84 ? 13.416 4.264 -18.147 1.00 91.12 84 GLY A O 1
ATOM 646 N N . ILE A 1 85 ? 12.017 5.990 -17.841 1.00 89.81 85 ILE A N 1
ATOM 647 C CA . ILE A 1 85 ? 11.193 5.315 -16.827 1.00 89.81 85 ILE A CA 1
ATOM 648 C C . ILE A 1 85 ? 10.534 4.062 -17.424 1.00 89.81 85 ILE A C 1
ATOM 650 O O . ILE A 1 85 ? 10.550 2.998 -16.812 1.00 89.81 85 ILE A O 1
ATOM 654 N N . SER A 1 86 ? 10.023 4.146 -18.657 1.00 89.62 86 SER A N 1
ATOM 655 C CA . SER A 1 86 ? 9.437 2.992 -19.351 1.00 89.62 86 SER A CA 1
ATOM 656 C C . SER A 1 86 ? 10.463 1.892 -19.636 1.00 89.62 86 SER A C 1
ATOM 658 O O . SER A 1 86 ? 10.122 0.713 -19.559 1.00 89.62 86 SER A O 1
ATOM 660 N N . MET A 1 87 ? 11.712 2.249 -19.960 1.00 89.88 87 MET A N 1
ATOM 661 C CA . MET A 1 87 ? 12.808 1.286 -20.094 1.00 89.88 87 MET A CA 1
ATOM 662 C C . MET A 1 87 ? 13.062 0.583 -18.762 1.00 89.88 87 MET A C 1
ATOM 664 O O . MET A 1 87 ? 13.075 -0.643 -18.757 1.00 89.88 87 MET A O 1
ATOM 668 N N . LEU A 1 88 ? 13.185 1.328 -17.654 1.00 88.69 88 LEU A N 1
ATOM 669 C CA . LEU A 1 88 ? 13.407 0.768 -16.312 1.00 88.69 88 LEU A CA 1
ATOM 670 C C . LEU A 1 88 ? 12.296 -0.203 -15.900 1.00 88.69 88 LEU A C 1
ATOM 672 O O . LEU A 1 88 ? 12.602 -1.309 -15.461 1.00 88.69 88 LEU A O 1
ATOM 676 N N . CYS A 1 89 ? 11.022 0.147 -16.124 1.00 86.94 89 CYS A N 1
ATOM 677 C CA . CYS A 1 89 ? 9.899 -0.758 -15.854 1.00 86.94 89 CYS A CA 1
ATOM 678 C C . CYS A 1 89 ? 10.032 -2.096 -16.600 1.00 86.94 89 CYS A C 1
ATOM 680 O O . CYS A 1 89 ? 9.580 -3.122 -16.100 1.00 86.94 89 CYS A O 1
ATOM 682 N N . ASN A 1 90 ? 10.614 -2.097 -17.802 1.00 86.12 90 ASN A N 1
ATOM 683 C CA . ASN A 1 90 ? 10.753 -3.294 -18.630 1.00 86.12 90 ASN A CA 1
ATOM 684 C C . ASN A 1 90 ? 11.998 -4.129 -18.296 1.00 86.12 90 ASN A C 1
ATOM 686 O O . ASN A 1 90 ? 12.134 -5.222 -18.847 1.00 86.12 90 ASN A O 1
ATOM 690 N N . VAL A 1 91 ? 12.922 -3.629 -17.469 1.00 87.12 91 VAL A N 1
ATOM 691 C CA . VAL A 1 91 ? 14.107 -4.395 -17.064 1.00 87.12 91 VAL A CA 1
ATOM 692 C C . VAL A 1 91 ? 13.714 -5.459 -16.052 1.00 87.12 91 VAL A C 1
ATOM 694 O O . VAL A 1 91 ? 12.980 -5.190 -15.103 1.00 87.12 91 VAL A O 1
ATOM 697 N N . HIS A 1 92 ? 14.230 -6.671 -16.254 1.00 81.75 92 HIS A N 1
ATOM 698 C CA . HIS A 1 92 ? 14.052 -7.764 -15.310 1.00 81.75 92 HIS A CA 1
ATOM 699 C C . HIS A 1 92 ? 14.670 -7.395 -13.943 1.00 81.75 92 HIS A C 1
ATOM 701 O O . HIS A 1 92 ? 15.832 -6.988 -13.931 1.00 81.75 92 HIS A O 1
ATOM 707 N N . PRO A 1 93 ? 13.970 -7.579 -12.804 1.00 78.94 93 PRO A N 1
ATOM 708 C CA . PRO A 1 93 ? 14.460 -7.153 -11.485 1.00 78.94 93 PRO A CA 1
ATOM 709 C C . PRO A 1 93 ? 15.862 -7.670 -11.134 1.00 78.94 93 PRO A C 1
ATOM 711 O O . PRO A 1 93 ? 16.698 -6.922 -10.647 1.00 78.94 93 PRO A O 1
ATOM 714 N N . ASN A 1 94 ? 16.173 -8.925 -11.475 1.00 79.00 94 ASN A N 1
ATOM 715 C CA . ASN A 1 94 ? 17.499 -9.510 -11.213 1.00 79.00 94 ASN A CA 1
ATOM 716 C C . ASN A 1 94 ? 18.642 -8.885 -12.039 1.00 79.00 94 ASN A C 1
ATOM 718 O O . ASN A 1 94 ? 19.804 -9.113 -11.727 1.00 79.00 94 ASN A O 1
ATOM 722 N N . ALA A 1 95 ? 18.328 -8.158 -13.115 1.00 78.56 95 ALA A N 1
ATOM 723 C CA . ALA A 1 95 ? 19.307 -7.477 -13.966 1.00 78.56 95 ALA A CA 1
ATOM 724 C C . ALA A 1 95 ? 19.477 -5.996 -13.594 1.00 78.56 95 ALA A C 1
ATOM 726 O O . ALA A 1 95 ? 20.127 -5.236 -14.316 1.00 78.56 95 ALA A O 1
ATOM 727 N N . TRP A 1 96 ? 18.848 -5.564 -12.502 1.00 78.62 96 TRP A N 1
ATOM 728 C CA . TRP A 1 96 ? 19.003 -4.216 -11.995 1.00 78.62 96 TRP A CA 1
ATOM 729 C C . TRP A 1 96 ? 20.402 -4.002 -11.440 1.00 78.62 96 TRP A C 1
ATOM 731 O O . TRP A 1 96 ? 20.963 -4.856 -10.763 1.00 78.62 96 TRP A O 1
ATOM 741 N N . SER A 1 97 ? 20.973 -2.844 -11.758 1.00 69.81 97 SER A N 1
ATOM 742 C CA . SER A 1 97 ? 22.284 -2.461 -11.254 1.00 69.81 97 SER A CA 1
ATOM 743 C C . SER A 1 97 ? 22.133 -1.662 -9.970 1.00 69.81 97 SER A C 1
ATOM 745 O O . SER A 1 97 ? 21.396 -0.677 -9.957 1.00 69.81 97 SER A O 1
ATOM 747 N N . ASP A 1 98 ? 22.919 -1.996 -8.946 1.00 64.50 98 ASP A N 1
ATOM 748 C CA . ASP A 1 98 ? 23.023 -1.197 -7.716 1.00 64.50 98 ASP A CA 1
ATOM 749 C C . ASP A 1 98 ? 23.374 0.274 -8.008 1.00 64.50 98 ASP A C 1
ATOM 751 O O . ASP A 1 98 ? 22.951 1.185 -7.302 1.00 64.50 98 ASP A O 1
ATOM 755 N N . ALA A 1 99 ? 24.094 0.527 -9.109 1.00 62.81 99 ALA A N 1
ATOM 756 C CA . ALA A 1 99 ? 24.488 1.863 -9.547 1.00 62.81 99 ALA A CA 1
ATOM 757 C C . ALA A 1 99 ? 23.328 2.718 -10.089 1.00 62.81 99 ALA A C 1
ATOM 759 O O . ALA A 1 99 ? 23.488 3.930 -10.234 1.00 62.81 99 ALA A O 1
ATOM 760 N N . TRP A 1 100 ? 22.172 2.131 -10.418 1.00 65.19 100 TRP A N 1
ATOM 761 C CA . TRP A 1 100 ? 20.997 2.914 -10.822 1.00 65.19 100 TRP A CA 1
ATOM 762 C C . TRP A 1 100 ? 20.320 3.575 -9.640 1.00 65.19 100 TRP A C 1
ATOM 764 O O . TRP A 1 100 ? 19.658 4.589 -9.812 1.00 65.19 100 TRP A O 1
ATOM 774 N N . TRP A 1 101 ? 20.521 3.058 -8.437 1.00 64.00 101 TRP A N 1
ATOM 775 C CA . TRP A 1 101 ? 19.802 3.501 -7.250 1.00 64.00 101 TRP A CA 1
ATOM 776 C C . TRP A 1 101 ? 20.506 4.630 -6.504 1.00 64.00 101 TRP A C 1
ATOM 778 O O . TRP A 1 101 ? 20.238 4.866 -5.330 1.00 64.00 101 TRP A O 1
ATOM 788 N N . GLY A 1 102 ? 21.382 5.360 -7.197 1.00 67.00 102 GLY A N 1
ATOM 789 C CA . GLY A 1 102 ? 21.889 6.630 -6.700 1.00 67.00 102 GLY A CA 1
ATOM 790 C C . GLY A 1 102 ? 20.753 7.626 -6.447 1.00 67.00 102 GLY A C 1
ATOM 791 O O . GLY A 1 102 ? 19.692 7.581 -7.080 1.00 67.00 102 GLY A O 1
ATOM 792 N N . GLU A 1 103 ? 21.002 8.565 -5.538 1.00 69.56 103 GLU A N 1
ATOM 793 C CA . GLU A 1 103 ? 20.039 9.588 -5.115 1.00 69.56 103 GLU A CA 1
ATOM 794 C C . GLU A 1 103 ? 19.464 10.395 -6.297 1.00 69.56 103 GLU A C 1
ATOM 796 O O . GLU A 1 103 ? 18.289 10.764 -6.296 1.00 69.56 103 GLU A O 1
ATOM 801 N N . GLU A 1 104 ? 20.250 10.601 -7.358 1.00 78.31 104 GLU A N 1
ATOM 802 C CA . GLU A 1 104 ? 19.856 11.354 -8.555 1.00 78.31 104 GLU A CA 1
ATOM 803 C C . GLU A 1 104 ? 18.735 10.673 -9.365 1.00 78.31 104 GLU A C 1
ATOM 805 O O . GLU A 1 104 ? 17.762 11.321 -9.756 1.00 78.31 104 GLU A O 1
ATOM 810 N N . LEU A 1 105 ? 18.816 9.359 -9.604 1.00 80.25 105 LEU A N 1
ATOM 811 C CA . LEU A 1 105 ? 17.758 8.663 -10.343 1.00 80.25 105 LEU A CA 1
ATOM 812 C C . LEU A 1 105 ? 16.486 8.582 -9.500 1.00 80.25 105 LEU A C 1
ATOM 814 O O . LEU A 1 105 ? 15.397 8.865 -9.999 1.00 80.25 105 LEU A O 1
ATOM 818 N N . LEU A 1 106 ? 16.625 8.226 -8.220 1.00 77.12 106 LEU A N 1
ATOM 819 C CA . LEU A 1 106 ? 15.492 8.075 -7.312 1.00 77.12 106 LEU A CA 1
ATOM 820 C C . LEU A 1 106 ? 14.762 9.411 -7.096 1.00 77.12 106 LEU A C 1
ATOM 822 O O . LEU A 1 106 ? 13.531 9.449 -7.091 1.00 77.12 106 LEU A O 1
ATOM 826 N N . SER A 1 107 ? 15.498 10.519 -6.961 1.00 79.12 107 SER A N 1
ATOM 827 C CA . SER A 1 107 ? 14.911 11.865 -6.908 1.00 79.12 107 SER A CA 1
ATOM 828 C C . SER A 1 107 ? 14.212 12.234 -8.217 1.00 79.12 107 SER A C 1
ATOM 830 O O . SER A 1 107 ? 13.098 12.752 -8.175 1.00 79.12 107 SER A O 1
ATOM 832 N N . SER A 1 108 ? 14.780 11.893 -9.379 1.00 83.94 108 SER A N 1
ATOM 833 C CA . SER A 1 108 ? 14.135 12.165 -10.669 1.00 83.94 108 SER A CA 1
ATOM 834 C C . SER A 1 108 ? 12.849 11.360 -10.891 1.00 83.94 108 SER A C 1
ATOM 836 O O . SER A 1 108 ? 11.865 11.904 -11.398 1.00 83.94 108 SER A O 1
ATOM 838 N N . VAL A 1 109 ? 12.824 10.085 -10.483 1.00 82.75 109 VAL A N 1
ATOM 839 C CA . VAL A 1 109 ? 11.622 9.232 -10.541 1.00 82.75 109 VAL A CA 1
ATOM 840 C C . VAL A 1 109 ? 10.536 9.766 -9.608 1.00 82.75 109 VAL A C 1
ATOM 842 O O . VAL A 1 109 ? 9.368 9.785 -9.988 1.00 82.75 109 VAL A O 1
ATOM 845 N N . VAL A 1 110 ? 10.898 10.270 -8.427 1.00 77.00 110 VAL A N 1
ATOM 846 C CA . VAL A 1 110 ? 9.927 10.927 -7.540 1.00 77.00 110 VAL A CA 1
ATOM 847 C C . VAL A 1 110 ? 9.419 12.233 -8.109 1.00 77.00 110 VAL A C 1
ATOM 849 O O . VAL A 1 110 ? 8.213 12.438 -8.144 1.00 77.00 110 VAL A O 1
ATOM 852 N N . GLN A 1 111 ? 10.291 13.079 -8.650 1.00 79.94 111 GLN A N 1
ATOM 853 C CA . GLN A 1 111 ? 9.856 14.296 -9.332 1.00 79.94 111 GLN A CA 1
ATOM 854 C C . GLN A 1 111 ? 8.925 13.976 -10.519 1.00 79.94 111 GLN A C 1
ATOM 856 O O . GLN A 1 111 ? 8.066 14.772 -10.891 1.00 79.94 111 GLN A O 1
ATOM 861 N N . ALA A 1 112 ? 9.062 12.795 -11.130 1.00 83.50 112 ALA A N 1
ATOM 862 C CA . ALA A 1 112 ? 8.159 12.337 -12.179 1.00 83.50 112 ALA A CA 1
ATOM 863 C C . ALA A 1 112 ? 6.731 12.045 -11.668 1.00 83.50 112 ALA A C 1
ATOM 865 O O . ALA A 1 112 ? 5.792 12.122 -12.465 1.00 83.50 112 ALA A O 1
ATOM 866 N N . LEU A 1 113 ? 6.536 11.783 -10.368 1.00 74.88 113 LEU A N 1
ATOM 867 C CA . LEU A 1 113 ? 5.208 11.692 -9.741 1.00 74.88 113 LEU A CA 1
ATOM 868 C C . LEU A 1 113 ? 4.485 13.045 -9.724 1.00 74.88 113 LEU A C 1
ATOM 870 O O . LEU A 1 113 ? 3.267 13.072 -9.851 1.00 74.88 113 LEU A O 1
ATOM 874 N N . GLU A 1 114 ? 5.226 14.152 -9.662 1.00 74.38 114 GLU A N 1
ATOM 875 C CA . GLU A 1 114 ? 4.691 15.523 -9.692 1.00 74.38 114 GLU A CA 1
ATOM 876 C C . GLU A 1 114 ? 4.496 16.059 -11.124 1.00 74.38 114 GLU A C 1
ATOM 878 O O . GLU A 1 114 ? 4.067 17.195 -11.337 1.00 74.38 114 GLU A O 1
ATOM 883 N N . SER A 1 115 ? 4.835 15.266 -12.146 1.00 76.50 115 SER A N 1
ATOM 884 C CA . SER A 1 115 ? 4.732 15.705 -13.541 1.00 76.50 115 SER A CA 1
ATOM 885 C C . SER A 1 115 ? 3.277 15.964 -13.944 1.00 76.50 115 SER A C 1
ATOM 887 O O . SER A 1 115 ? 2.376 15.254 -13.524 1.00 76.50 115 SER A O 1
ATOM 889 N N . ARG A 1 116 ? 3.016 16.943 -14.819 1.00 74.12 116 ARG A N 1
ATOM 890 C CA . ARG A 1 116 ? 1.653 17.191 -15.341 1.00 74.12 116 ARG A CA 1
ATOM 891 C C . ARG A 1 116 ? 1.124 16.054 -16.229 1.00 74.12 116 ARG A C 1
ATOM 893 O O . ARG A 1 116 ? -0.063 16.017 -16.535 1.00 74.12 116 ARG A O 1
ATOM 900 N N . ASP A 1 117 ? 2.001 15.157 -16.682 1.00 77.31 117 ASP A N 1
ATOM 901 C CA . ASP A 1 117 ? 1.657 14.067 -17.591 1.00 77.31 117 ASP A CA 1
ATOM 902 C C . ASP A 1 117 ? 1.297 12.790 -16.819 1.00 77.31 117 ASP A C 1
ATOM 904 O O . ASP A 1 117 ? 2.141 12.088 -16.255 1.00 77.31 117 ASP A O 1
ATOM 908 N N . MET A 1 118 ? 0.017 12.432 -16.878 1.00 69.19 118 MET A N 1
ATOM 909 C CA . MET A 1 118 ? -0.535 11.250 -16.220 1.00 69.19 118 MET A CA 1
ATOM 910 C C . MET A 1 118 ? 0.077 9.924 -16.699 1.00 69.19 118 MET A C 1
ATOM 912 O O . MET A 1 118 ? -0.040 8.918 -15.995 1.00 69.19 118 MET A O 1
ATOM 916 N N . ALA A 1 119 ? 0.662 9.858 -17.899 1.00 76.75 119 ALA A N 1
ATOM 917 C CA . ALA A 1 119 ? 1.352 8.665 -18.386 1.00 76.75 119 ALA A CA 1
ATOM 918 C C . ALA A 1 119 ? 2.715 8.493 -17.701 1.00 76.75 119 ALA A C 1
ATOM 920 O O . ALA A 1 119 ? 3.051 7.380 -17.286 1.00 76.75 119 ALA A O 1
ATOM 921 N N . ILE A 1 120 ? 3.458 9.590 -17.523 1.00 81.94 120 ILE A N 1
ATOM 922 C CA . ILE A 1 120 ? 4.738 9.612 -16.801 1.00 81.94 120 ILE A CA 1
ATOM 923 C C . ILE A 1 120 ? 4.518 9.240 -15.341 1.00 81.94 120 ILE A C 1
ATOM 925 O O . ILE A 1 120 ? 5.160 8.312 -14.855 1.00 81.94 120 ILE A O 1
ATOM 929 N N . GLN A 1 121 ? 3.553 9.878 -14.676 1.00 77.94 121 GLN A N 1
ATOM 930 C CA . GLN A 1 121 ? 3.239 9.577 -13.280 1.00 77.94 121 GLN A CA 1
ATOM 931 C C . GLN A 1 121 ? 2.885 8.094 -13.069 1.00 77.94 121 GLN A C 1
ATOM 933 O O . GLN A 1 121 ? 3.381 7.457 -12.143 1.00 77.94 121 GLN A O 1
ATOM 938 N N . ARG A 1 122 ? 2.060 7.506 -13.953 1.00 77.50 122 ARG A N 1
ATOM 939 C CA . ARG A 1 122 ? 1.682 6.082 -13.879 1.00 77.50 122 ARG A CA 1
ATOM 940 C C . ARG A 1 122 ? 2.877 5.144 -14.043 1.00 77.50 122 ARG A C 1
ATOM 942 O O . ARG A 1 122 ? 2.940 4.123 -13.364 1.00 77.50 122 ARG A O 1
ATOM 949 N N . ARG A 1 123 ? 3.806 5.464 -14.949 1.00 84.31 123 ARG A N 1
ATOM 950 C CA . ARG A 1 123 ? 5.028 4.670 -15.145 1.00 84.31 123 ARG A CA 1
ATOM 951 C C . ARG A 1 123 ? 5.997 4.822 -13.979 1.00 84.31 123 ARG A C 1
ATOM 953 O O . ARG A 1 123 ? 6.540 3.819 -13.537 1.00 84.31 123 ARG A O 1
ATOM 960 N N . ALA A 1 124 ? 6.167 6.037 -13.461 1.00 84.12 124 ALA A N 1
ATOM 961 C CA . ALA A 1 124 ? 7.000 6.302 -12.291 1.00 84.12 124 ALA A CA 1
ATOM 962 C C . ALA A 1 124 ? 6.493 5.527 -11.070 1.00 84.12 124 ALA A C 1
ATOM 964 O O . ALA A 1 124 ? 7.278 4.905 -10.364 1.00 84.12 124 ALA A O 1
ATOM 965 N N . LEU A 1 125 ? 5.173 5.482 -10.888 1.00 78.19 125 LEU A N 1
ATOM 966 C CA . LEU A 1 125 ? 4.539 4.695 -9.841 1.00 78.19 125 LEU A CA 1
ATOM 967 C C . LEU A 1 125 ? 4.810 3.186 -9.974 1.00 78.19 125 LEU A C 1
ATOM 969 O O . LEU A 1 125 ? 5.239 2.551 -9.014 1.00 78.19 125 LEU A O 1
ATOM 973 N N . ASP A 1 126 ? 4.562 2.612 -11.157 1.00 81.81 126 ASP A N 1
ATOM 974 C CA . ASP A 1 126 ? 4.823 1.187 -11.427 1.00 81.81 126 ASP A CA 1
ATOM 975 C C . ASP A 1 126 ? 6.302 0.846 -11.201 1.00 81.81 126 ASP A C 1
ATOM 977 O O . ASP A 1 126 ? 6.624 -0.190 -10.624 1.00 81.81 126 ASP A O 1
ATOM 981 N N . LEU A 1 127 ? 7.206 1.747 -11.598 1.00 84.88 127 LEU A N 1
ATOM 982 C CA . LEU A 1 127 ? 8.633 1.601 -11.345 1.00 84.88 127 LEU A CA 1
ATOM 983 C C . LEU A 1 127 ? 8.947 1.580 -9.843 1.00 84.88 127 LEU A C 1
ATOM 985 O O . LEU A 1 127 ? 9.601 0.646 -9.391 1.00 84.88 127 LEU A O 1
ATOM 989 N N . LEU A 1 128 ? 8.458 2.555 -9.070 1.00 79.88 128 LEU A N 1
ATOM 990 C CA . LEU A 1 128 ? 8.699 2.625 -7.624 1.00 79.88 128 LEU A CA 1
ATOM 991 C C . LEU A 1 128 ? 8.207 1.375 -6.895 1.00 79.88 128 LEU A C 1
ATOM 993 O O . LEU A 1 128 ? 8.925 0.839 -6.059 1.00 79.88 128 LEU A O 1
ATOM 997 N N . TYR A 1 129 ? 7.024 0.868 -7.249 1.00 78.50 129 TYR A N 1
ATOM 998 C CA . TYR A 1 129 ? 6.509 -0.362 -6.650 1.00 78.50 129 TYR A CA 1
ATOM 999 C C . TYR A 1 129 ? 7.379 -1.582 -6.993 1.00 78.50 129 TYR A C 1
ATOM 1001 O O . TYR A 1 129 ? 7.648 -2.416 -6.134 1.00 78.50 129 TYR A O 1
ATOM 1009 N N . ARG A 1 130 ? 7.885 -1.691 -8.228 1.00 80.62 130 ARG A N 1
ATOM 1010 C CA . ARG A 1 130 ? 8.824 -2.771 -8.580 1.00 80.62 130 ARG A CA 1
ATOM 1011 C C . ARG A 1 130 ? 10.155 -2.631 -7.844 1.00 80.62 130 ARG A C 1
ATOM 1013 O O . ARG A 1 130 ? 10.809 -3.638 -7.605 1.00 80.62 130 ARG A O 1
ATOM 1020 N N . MET A 1 131 ? 10.570 -1.395 -7.557 1.00 76.06 131 MET A N 1
ATOM 1021 C CA . MET A 1 131 ? 11.844 -1.054 -6.916 1.00 76.06 131 MET A CA 1
ATOM 1022 C C . MET A 1 131 ? 11.911 -1.388 -5.430 1.00 76.06 131 MET A C 1
ATOM 1024 O O . MET A 1 131 ? 12.993 -1.303 -4.851 1.00 76.06 131 MET A O 1
ATOM 1028 N N . LEU A 1 132 ? 10.786 -1.763 -4.823 1.00 76.69 132 LEU A N 1
ATOM 1029 C CA . LEU A 1 132 ? 10.705 -2.066 -3.404 1.00 76.69 132 LEU A CA 1
ATOM 1030 C C . LEU A 1 132 ? 11.614 -3.244 -3.028 1.00 76.69 132 LEU A C 1
ATOM 1032 O O . LEU A 1 132 ? 11.439 -4.380 -3.468 1.00 76.69 132 LEU A O 1
ATOM 1036 N N . THR A 1 133 ? 12.571 -2.947 -2.163 1.00 75.00 133 THR A N 1
ATOM 1037 C CA . THR A 1 133 ? 13.398 -3.881 -1.406 1.00 75.00 133 THR A CA 1
ATOM 1038 C C . THR A 1 133 ? 13.187 -3.605 0.081 1.00 75.00 133 THR A C 1
ATOM 1040 O O . THR A 1 133 ? 12.647 -2.566 0.457 1.00 75.00 133 THR A O 1
ATOM 1043 N N . LEU A 1 134 ? 13.609 -4.519 0.958 1.00 72.44 134 LEU A N 1
ATOM 1044 C CA . LEU A 1 134 ? 13.472 -4.313 2.406 1.00 72.44 134 LEU A CA 1
ATOM 1045 C C . LEU A 1 134 ? 14.174 -3.022 2.866 1.00 72.44 134 LEU A C 1
ATOM 1047 O O . LEU A 1 134 ? 13.599 -2.263 3.635 1.00 72.44 134 LEU A O 1
ATOM 1051 N N . GLU A 1 135 ? 15.357 -2.727 2.324 1.00 71.38 135 GLU A N 1
ATOM 1052 C CA . GLU A 1 135 ? 16.180 -1.575 2.719 1.00 71.38 135 GLU A CA 1
ATOM 1053 C C . GLU A 1 135 ? 15.619 -0.218 2.271 1.00 71.38 135 GLU A C 1
ATOM 1055 O O . GLU A 1 135 ? 15.834 0.787 2.943 1.00 71.38 135 GLU A O 1
ATOM 1060 N N . ASN A 1 136 ? 14.916 -0.162 1.135 1.00 74.06 136 ASN A N 1
ATOM 1061 C CA . ASN A 1 136 ? 14.413 1.096 0.569 1.00 74.06 136 ASN A CA 1
ATOM 1062 C C . ASN A 1 136 ? 12.900 1.302 0.767 1.00 74.06 136 ASN A C 1
ATOM 1064 O O . ASN A 1 136 ? 12.360 2.332 0.351 1.00 74.06 136 ASN A O 1
ATOM 1068 N N . SER A 1 137 ? 12.230 0.328 1.385 1.00 77.50 137 SER A N 1
ATOM 1069 C CA . SER A 1 137 ? 10.775 0.235 1.480 1.00 77.50 137 SER A CA 1
ATOM 1070 C C . SER A 1 137 ? 10.129 1.459 2.119 1.00 77.50 137 SER A C 1
ATOM 1072 O O . SER A 1 137 ? 9.224 2.034 1.520 1.00 77.50 137 SER A O 1
ATOM 1074 N N . GLU A 1 138 ? 10.614 1.900 3.281 1.00 79.25 138 GLU A N 1
ATOM 1075 C CA . GLU A 1 138 ? 10.043 3.032 4.022 1.00 79.25 138 GLU A CA 1
ATOM 1076 C C . GLU A 1 138 ? 10.073 4.318 3.191 1.00 79.25 138 GLU A C 1
ATOM 1078 O O . GLU A 1 138 ? 9.029 4.913 2.931 1.00 79.25 138 GLU A O 1
ATOM 1083 N N . ASN A 1 139 ? 11.246 4.685 2.665 1.00 77.12 139 ASN A N 1
ATOM 1084 C CA . ASN A 1 139 ? 11.427 5.891 1.852 1.00 77.12 139 ASN A CA 1
ATOM 1085 C C . ASN A 1 139 ? 10.548 5.862 0.590 1.00 77.12 139 ASN A C 1
ATOM 1087 O O . ASN A 1 139 ? 9.928 6.862 0.228 1.00 77.12 139 ASN A O 1
ATOM 1091 N N . ILE A 1 140 ? 10.458 4.713 -0.093 1.00 77.38 140 ILE A N 1
ATOM 1092 C CA . ILE A 1 140 ? 9.593 4.575 -1.271 1.00 77.38 140 ILE A CA 1
ATOM 1093 C C . ILE A 1 140 ? 8.117 4.681 -0.875 1.00 77.38 140 ILE A C 1
ATOM 1095 O O . ILE A 1 140 ? 7.379 5.407 -1.537 1.00 77.38 140 ILE A O 1
ATOM 1099 N N . ILE A 1 141 ? 7.675 4.008 0.189 1.00 83.50 141 ILE A N 1
ATOM 1100 C CA . ILE A 1 141 ? 6.275 4.043 0.629 1.00 83.50 141 ILE A CA 1
ATOM 1101 C C . ILE A 1 141 ? 5.875 5.457 1.071 1.00 83.50 141 ILE A C 1
ATOM 1103 O O . ILE A 1 141 ? 4.798 5.913 0.697 1.00 83.50 141 ILE A O 1
ATOM 1107 N N . GLU A 1 142 ? 6.746 6.200 1.753 1.00 81.69 142 GLU A N 1
ATOM 1108 C CA . GLU A 1 142 ? 6.522 7.617 2.074 1.00 81.69 142 GLU A CA 1
ATOM 1109 C C . GLU A 1 142 ? 6.306 8.470 0.817 1.00 81.69 142 GLU A C 1
ATOM 1111 O O . GLU A 1 142 ? 5.381 9.283 0.754 1.00 81.69 142 GLU A O 1
ATOM 1116 N N . ARG A 1 143 ? 7.100 8.240 -0.234 1.00 77.38 143 ARG A N 1
ATOM 1117 C CA . ARG A 1 143 ? 6.934 8.915 -1.534 1.00 77.38 143 ARG A CA 1
ATOM 1118 C C . ARG A 1 143 ? 5.617 8.527 -2.216 1.00 77.38 143 ARG A C 1
ATOM 1120 O O . ARG A 1 143 ? 4.978 9.371 -2.845 1.00 77.38 143 ARG A O 1
ATOM 1127 N N . LEU A 1 144 ? 5.188 7.270 -2.083 1.00 78.69 144 LEU A N 1
ATOM 1128 C CA . LEU A 1 144 ? 3.889 6.805 -2.579 1.00 78.69 144 LEU A CA 1
ATOM 1129 C C . LEU A 1 144 ? 2.721 7.458 -1.824 1.00 78.69 144 LEU A C 1
ATOM 1131 O O . LEU A 1 144 ? 1.749 7.872 -2.457 1.00 78.69 144 LEU A O 1
ATOM 1135 N N . LEU A 1 145 ? 2.827 7.592 -0.499 1.00 82.62 145 LEU A N 1
ATOM 1136 C CA . LEU A 1 145 ? 1.850 8.296 0.337 1.00 82.62 145 LEU A CA 1
ATOM 1137 C C . LEU A 1 145 ? 1.767 9.777 -0.036 1.00 82.62 145 LEU A C 1
ATOM 1139 O O . LEU A 1 145 ? 0.667 10.298 -0.209 1.00 82.62 145 LEU A O 1
ATOM 1143 N N . TYR A 1 146 ? 2.910 10.439 -0.236 1.00 79.75 146 TYR A N 1
ATOM 1144 C CA . TYR A 1 146 ? 2.953 11.826 -0.698 1.00 79.75 146 TYR A CA 1
ATOM 1145 C C . TYR A 1 146 ? 2.182 12.004 -2.013 1.00 79.75 146 TYR A C 1
ATOM 1147 O O . TYR A 1 146 ? 1.307 12.864 -2.107 1.00 79.75 146 TYR A O 1
ATOM 1155 N N . ALA A 1 147 ? 2.425 11.136 -3.001 1.00 72.31 147 ALA A N 1
ATOM 1156 C CA . ALA A 1 147 ? 1.705 11.175 -4.272 1.00 72.31 147 ALA A CA 1
ATOM 1157 C C . ALA A 1 147 ? 0.199 10.899 -4.121 1.00 72.31 147 ALA A C 1
ATOM 1159 O O . ALA A 1 147 ? -0.614 11.502 -4.823 1.00 72.31 147 ALA A O 1
ATOM 1160 N N . PHE A 1 148 ? -0.186 10.007 -3.205 1.00 77.69 148 PHE A N 1
ATOM 1161 C CA . PHE A 1 148 ? -1.589 9.732 -2.900 1.00 77.69 148 PHE A CA 1
ATOM 1162 C C . PHE A 1 148 ? -2.295 10.959 -2.297 1.00 77.69 148 PHE A C 1
ATOM 1164 O O . PHE A 1 148 ? -3.398 11.307 -2.723 1.00 77.69 148 PHE A O 1
ATOM 1171 N N . TYR A 1 149 ? -1.654 11.657 -1.357 1.00 76.44 149 TYR A N 1
ATOM 1172 C CA . TYR A 1 149 ? -2.217 12.864 -0.750 1.00 76.44 149 TYR A CA 1
ATOM 1173 C C . TYR A 1 149 ? -2.228 14.064 -1.702 1.00 76.44 149 TYR A C 1
ATOM 1175 O O . TYR A 1 149 ? -3.203 14.814 -1.719 1.00 76.44 149 TYR A O 1
ATOM 1183 N N . GLN A 1 150 ? -1.216 14.212 -2.553 1.00 72.25 150 GLN A N 1
ATOM 1184 C CA . GLN A 1 150 ? -1.178 15.275 -3.557 1.00 72.25 150 GLN A CA 1
ATOM 1185 C C . GLN A 1 150 ? -2.316 15.141 -4.585 1.00 72.25 150 GLN A C 1
ATOM 1187 O O . GLN A 1 150 ? -2.982 16.124 -4.911 1.00 72.25 150 GLN A O 1
ATOM 1192 N N . ASP A 1 151 ? -2.597 13.922 -5.062 1.00 67.88 151 ASP A N 1
ATOM 1193 C CA . ASP A 1 151 ? -3.714 13.662 -5.986 1.00 67.88 151 ASP A CA 1
ATOM 1194 C C . ASP A 1 151 ? -5.073 14.022 -5.351 1.00 67.88 151 ASP A C 1
ATOM 1196 O O . ASP A 1 151 ? -5.978 14.546 -6.010 1.00 67.88 151 ASP A O 1
ATOM 1200 N N . ARG A 1 152 ? -5.204 13.830 -4.032 1.00 66.19 152 ARG A N 1
ATOM 1201 C CA . ARG A 1 152 ? -6.378 14.265 -3.265 1.00 66.19 152 ARG A CA 1
ATOM 1202 C C . ARG A 1 152 ? -6.516 15.788 -3.246 1.00 66.19 152 ARG A C 1
ATOM 1204 O O . ARG A 1 152 ? -7.613 16.280 -3.504 1.00 66.19 152 ARG A O 1
ATOM 1211 N N . GLU A 1 153 ? -5.452 16.525 -2.935 1.00 61.28 153 GLU A N 1
ATOM 1212 C CA . GLU A 1 153 ? -5.481 17.996 -2.876 1.00 61.28 153 GLU A CA 1
ATOM 1213 C C . GLU A 1 153 ? -5.882 18.603 -4.224 1.00 61.28 153 GLU A C 1
ATOM 1215 O O . GLU A 1 153 ? -6.764 19.461 -4.284 1.00 61.28 153 GLU A O 1
ATOM 1220 N N . LEU A 1 154 ? -5.321 18.080 -5.317 1.00 59.81 154 LEU A N 1
ATOM 1221 C CA . LEU A 1 154 ? -5.680 18.479 -6.680 1.00 59.81 154 LEU A CA 1
ATOM 1222 C C . LEU A 1 154 ? -7.157 18.194 -6.991 1.00 59.81 154 LEU A C 1
ATOM 1224 O O . LEU A 1 154 ? -7.835 19.015 -7.608 1.00 59.81 154 LEU A O 1
ATOM 1228 N N . THR A 1 155 ? -7.682 17.061 -6.517 1.00 59.19 155 THR A N 1
ATOM 1229 C CA . THR A 1 155 ? -9.097 16.694 -6.689 1.00 59.19 155 THR A CA 1
ATOM 1230 C C . THR A 1 155 ? -10.035 17.586 -5.862 1.00 59.19 155 THR A C 1
ATOM 1232 O O . THR A 1 155 ? -11.156 17.867 -6.287 1.00 59.19 155 THR A O 1
ATOM 1235 N N . GLN A 1 156 ? -9.604 18.041 -4.682 1.00 56.62 156 GLN A N 1
ATOM 1236 C CA . GLN A 1 156 ? -10.391 18.921 -3.810 1.00 56.62 156 GLN A CA 1
ATOM 1237 C C . GLN A 1 156 ? -10.384 20.384 -4.269 1.00 56.62 156 GLN A C 1
ATOM 1239 O O . GLN A 1 156 ? -11.392 21.068 -4.097 1.00 56.62 156 GLN A O 1
ATOM 1244 N N . ALA A 1 157 ? -9.285 20.848 -4.870 1.00 52.62 157 ALA A N 1
ATOM 1245 C CA . ALA A 1 157 ? -9.129 22.212 -5.375 1.00 52.62 157 ALA A CA 1
ATOM 1246 C C . ALA A 1 157 ? -9.814 22.463 -6.736 1.00 52.62 157 ALA A C 1
ATOM 1248 O O . ALA A 1 157 ? -9.906 23.610 -7.168 1.00 52.62 157 ALA A O 1
ATOM 1249 N N . ALA A 1 158 ? -10.29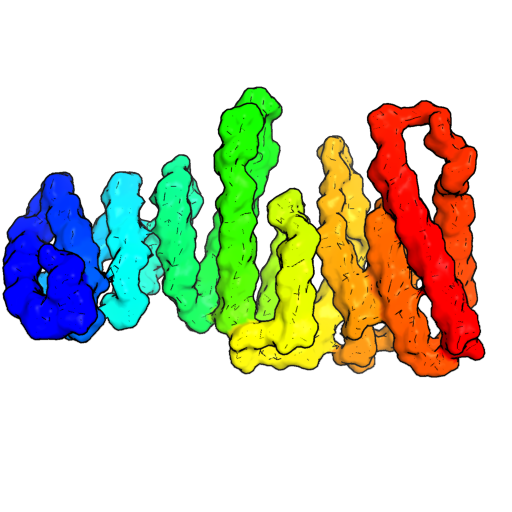4 21.420 -7.422 1.00 47.44 158 ALA A N 1
ATOM 1250 C CA . ALA A 1 158 ? -10.942 21.549 -8.726 1.00 47.44 158 ALA A CA 1
ATOM 1251 C C . ALA A 1 158 ? -12.380 22.108 -8.629 1.00 47.44 158 ALA A C 1
ATOM 1253 O O . ALA A 1 158 ? -13.252 21.567 -7.931 1.00 47.44 158 ALA A O 1
ATOM 1254 N N . ASP A 1 159 ? -12.634 23.182 -9.383 1.00 44.25 159 ASP A N 1
ATOM 1255 C CA . ASP A 1 159 ? -13.903 23.911 -9.412 1.00 44.25 159 ASP A CA 1
ATOM 1256 C C . ASP A 1 159 ? -15.096 23.038 -9.864 1.00 44.25 159 ASP A C 1
ATOM 1258 O O . ASP A 1 159 ? -14.938 22.108 -10.660 1.00 44.25 159 ASP A O 1
ATOM 1262 N N . PRO A 1 160 ? -16.335 23.318 -9.406 1.00 53.31 160 PRO A N 1
ATOM 1263 C CA . PRO A 1 160 ? -17.513 22.500 -9.692 1.00 53.31 160 PRO A CA 1
ATOM 1264 C C . PRO A 1 160 ? -17.882 22.284 -11.162 1.00 53.31 160 PRO A C 1
ATOM 1266 O O . PRO A 1 160 ? -18.608 21.331 -11.440 1.00 53.31 160 PRO A O 1
ATOM 1269 N N . GLN A 1 161 ? -17.419 23.136 -12.080 1.00 47.41 161 GLN A N 1
ATOM 1270 C CA . GLN A 1 161 ? -17.833 23.101 -13.486 1.00 47.41 161 GLN A CA 1
ATOM 1271 C C . GLN A 1 161 ? -16.972 22.189 -14.378 1.00 47.41 161 GLN A C 1
ATOM 1273 O O . GLN A 1 161 ? -17.502 21.656 -15.348 1.00 47.41 161 GLN A O 1
ATOM 1278 N N . ASP A 1 162 ? -15.729 21.874 -13.990 1.00 48.22 162 ASP A N 1
ATOM 1279 C CA . ASP A 1 162 ? -14.870 20.885 -14.682 1.00 48.22 162 ASP A CA 1
ATOM 1280 C C . ASP A 1 162 ? -15.092 19.438 -14.191 1.00 48.22 162 ASP A C 1
ATOM 1282 O O . ASP A 1 162 ? -14.453 18.475 -14.629 1.00 48.22 162 ASP A O 1
ATOM 1286 N N . LYS A 1 163 ? -16.044 19.251 -13.267 1.00 46.25 163 LYS A N 1
ATOM 1287 C CA . LYS A 1 163 ? -16.310 17.965 -12.609 1.00 46.25 163 LYS A CA 1
ATOM 1288 C C . LYS A 1 163 ? -16.879 16.894 -13.538 1.00 46.25 163 LYS A C 1
ATOM 1290 O O . LYS A 1 163 ? -16.874 15.734 -13.144 1.00 46.25 163 LYS A O 1
ATOM 1295 N N . THR A 1 164 ? -17.371 17.218 -14.731 1.00 42.31 164 THR A N 1
ATOM 1296 C CA . THR A 1 164 ? -18.066 16.227 -15.577 1.00 42.31 164 THR A CA 1
ATOM 1297 C C . THR A 1 164 ? -17.105 15.396 -16.431 1.00 42.31 164 THR A C 1
ATOM 1299 O O . THR A 1 164 ? -17.336 14.201 -16.597 1.00 42.31 164 THR A O 1
ATOM 1302 N N . GLU A 1 165 ? -15.987 15.966 -16.889 1.00 44.50 165 GLU A N 1
ATOM 1303 C CA . GLU A 1 165 ? -14.989 15.227 -17.682 1.00 44.50 165 GLU A CA 1
ATOM 1304 C C . GLU A 1 165 ? -13.884 14.613 -16.802 1.00 44.50 165 GLU A C 1
ATOM 1306 O O . GLU A 1 165 ? -13.444 13.486 -17.042 1.00 44.50 165 GLU A O 1
ATOM 1311 N N . SER A 1 166 ? -13.514 15.267 -15.693 1.00 44.69 166 SER A N 1
ATOM 1312 C CA . SER A 1 166 ? -12.513 14.724 -14.760 1.00 44.69 166 SER A CA 1
ATOM 1313 C C . SER A 1 166 ? -13.052 13.642 -13.808 1.00 44.69 166 SER A C 1
ATOM 1315 O O . SER A 1 166 ? -12.285 12.768 -13.411 1.00 44.69 166 SER A O 1
ATOM 1317 N N . ARG A 1 167 ? -14.363 13.593 -13.485 1.00 39.41 167 ARG A N 1
ATOM 1318 C CA . ARG A 1 167 ? -14.938 12.520 -12.625 1.00 39.41 167 ARG A CA 1
ATOM 1319 C C . ARG A 1 167 ? -14.938 11.134 -13.270 1.00 39.41 167 ARG A C 1
ATOM 1321 O O . ARG A 1 167 ? -14.999 10.144 -12.547 1.00 39.41 167 ARG A O 1
ATOM 1328 N N . VAL A 1 168 ? -14.873 11.042 -14.598 1.00 39.69 168 VAL A N 1
ATOM 1329 C CA . VAL A 1 168 ? -14.800 9.752 -15.311 1.00 39.69 168 VAL A CA 1
ATOM 1330 C C . VAL A 1 168 ? -13.360 9.214 -15.338 1.00 39.69 168 VAL A C 1
ATOM 1332 O O . VAL A 1 168 ? -13.132 8.022 -15.542 1.00 39.69 168 VAL A O 1
ATOM 1335 N N . THR A 1 169 ? -12.369 10.050 -15.027 1.00 45.03 169 THR A N 1
ATOM 1336 C CA . THR A 1 169 ? -10.955 9.776 -15.307 1.00 45.03 169 THR A CA 1
ATOM 1337 C C . THR A 1 169 ? -10.219 9.166 -14.096 1.00 45.03 169 THR A C 1
ATOM 1339 O O . THR A 1 169 ? -9.089 9.515 -13.783 1.00 45.03 169 THR A O 1
ATOM 1342 N N . PHE A 1 170 ? -10.833 8.126 -13.510 1.00 51.31 170 PHE A N 1
ATOM 1343 C CA . PHE A 1 170 ? -10.195 7.003 -12.783 1.00 51.31 170 PHE A CA 1
ATOM 1344 C C . PHE A 1 170 ? -10.116 7.044 -11.233 1.00 51.31 170 PHE A C 1
ATOM 1346 O O . PHE A 1 170 ? -9.009 7.078 -10.689 1.00 51.31 170 PHE A O 1
ATOM 1353 N N . PRO A 1 171 ? -11.227 6.800 -10.497 1.00 53.12 171 PRO A N 1
ATOM 1354 C CA . PRO A 1 171 ? -11.165 6.245 -9.127 1.00 53.12 171 PRO A CA 1
ATOM 1355 C C . PRO A 1 171 ? -10.238 5.015 -9.034 1.00 53.12 171 PRO A C 1
ATOM 1357 O O . PRO A 1 171 ? -9.507 4.835 -8.062 1.00 53.12 171 PRO A O 1
ATOM 1360 N N . SER A 1 172 ? -10.131 4.253 -10.126 1.00 62.72 172 SER A N 1
ATOM 1361 C CA . SER A 1 172 ? -9.211 3.125 -10.264 1.00 62.72 172 SER A CA 1
ATOM 1362 C C . SER A 1 172 ? -7.731 3.475 -10.075 1.00 62.72 172 SER A C 1
ATOM 1364 O O . SER A 1 172 ? -6.940 2.562 -9.865 1.00 62.72 172 SER A O 1
ATOM 1366 N N . ARG A 1 173 ? -7.301 4.740 -10.204 1.00 69.06 173 ARG A N 1
ATOM 1367 C CA . ARG A 1 173 ? -5.897 5.116 -9.962 1.00 69.06 173 ARG A CA 1
ATOM 1368 C C . ARG A 1 173 ? -5.606 5.229 -8.469 1.00 69.06 173 ARG A C 1
ATOM 1370 O O . ARG A 1 173 ? -4.636 4.628 -8.020 1.00 69.06 173 ARG A O 1
ATOM 1377 N N . GLN A 1 174 ? -6.435 5.961 -7.728 1.00 71.81 174 GLN A N 1
ATOM 1378 C CA . GLN A 1 174 ? -6.297 6.105 -6.276 1.00 71.81 174 GLN A CA 1
ATOM 1379 C C . GLN A 1 174 ? -6.485 4.762 -5.579 1.00 71.81 174 GLN A C 1
ATOM 1381 O O . GLN A 1 174 ? -5.704 4.415 -4.703 1.00 71.81 174 GLN A O 1
ATOM 1386 N N . GLU A 1 175 ? -7.437 3.952 -6.044 1.00 75.19 175 GLU A N 1
ATOM 1387 C CA . GLU A 1 175 ? -7.610 2.580 -5.565 1.00 75.19 175 GLU A CA 1
ATOM 1388 C C . GLU A 1 175 ? -6.376 1.715 -5.850 1.00 75.19 175 GLU A C 1
ATOM 1390 O O . GLU A 1 175 ? -5.909 1.010 -4.960 1.00 75.19 175 GLU A O 1
ATOM 1395 N N . LYS A 1 176 ? -5.796 1.788 -7.060 1.00 75.06 176 LYS A N 1
ATOM 1396 C CA . LYS A 1 176 ? -4.559 1.056 -7.388 1.00 75.06 176 LYS A CA 1
ATOM 1397 C C . LYS A 1 176 ? -3.394 1.490 -6.505 1.00 75.06 176 LYS A C 1
ATOM 1399 O O . LYS A 1 176 ? -2.727 0.626 -5.946 1.00 75.06 176 LYS A O 1
ATOM 1404 N N . LEU A 1 177 ? -3.191 2.798 -6.352 1.00 77.12 177 LEU A N 1
ATOM 1405 C CA . LEU A 1 177 ? -2.188 3.385 -5.462 1.00 77.12 177 LEU A CA 1
ATOM 1406 C C . LEU A 1 177 ? -2.348 2.862 -4.036 1.00 77.12 177 LEU A C 1
ATOM 1408 O O . LEU A 1 177 ? -1.413 2.308 -3.471 1.00 77.12 177 LEU A O 1
ATOM 1412 N N . LEU A 1 178 ? -3.562 2.956 -3.501 1.00 83.69 178 LEU A N 1
ATOM 1413 C CA . LEU A 1 178 ? -3.913 2.487 -2.170 1.00 83.69 178 LEU A CA 1
ATOM 1414 C C . LEU A 1 178 ? -3.619 0.993 -2.001 1.00 83.69 178 LEU A C 1
ATOM 1416 O O . LEU A 1 178 ? -2.995 0.587 -1.026 1.00 83.69 178 LEU A O 1
ATOM 1420 N N . THR A 1 179 ? -4.011 0.167 -2.975 1.00 83.94 179 THR A N 1
ATOM 1421 C CA . THR A 1 179 ? -3.717 -1.272 -2.931 1.00 83.94 179 THR A CA 1
ATOM 1422 C C . THR A 1 179 ? -2.226 -1.580 -3.018 1.00 83.94 179 THR A C 1
ATOM 1424 O O . THR A 1 179 ? -1.775 -2.502 -2.348 1.00 83.94 179 THR A O 1
ATOM 1427 N N . GLN A 1 180 ? -1.461 -0.816 -3.802 1.00 82.75 180 GLN A N 1
ATOM 1428 C CA . GLN A 1 180 ? -0.013 -0.980 -3.912 1.00 82.75 180 GLN A CA 1
ATOM 1429 C C . GLN A 1 180 ? 0.698 -0.561 -2.630 1.00 82.75 180 GLN A C 1
ATOM 1431 O O . GLN A 1 180 ? 1.583 -1.282 -2.191 1.00 82.75 180 GLN A O 1
ATOM 1436 N N . ILE A 1 181 ? 0.293 0.552 -2.013 1.00 86.00 181 ILE A N 1
ATOM 1437 C CA . ILE A 1 181 ? 0.837 1.024 -0.734 1.00 86.00 181 ILE A CA 1
ATOM 1438 C C . ILE A 1 181 ? 0.597 -0.022 0.355 1.00 86.00 181 ILE A C 1
ATOM 1440 O O . ILE A 1 181 ? 1.533 -0.400 1.052 1.00 86.00 181 ILE A O 1
ATOM 1444 N N . LEU A 1 182 ? -0.632 -0.536 0.467 1.00 87.12 182 LEU A N 1
ATOM 1445 C CA . LEU A 1 182 ? -0.967 -1.538 1.479 1.00 87.12 182 LEU A CA 1
ATOM 1446 C C . LEU A 1 182 ? -0.224 -2.861 1.263 1.00 87.12 182 LEU A C 1
ATOM 1448 O O . LEU A 1 182 ? 0.329 -3.402 2.215 1.00 87.12 182 LEU A O 1
ATOM 1452 N N . ASP A 1 183 ? -0.161 -3.367 0.028 1.00 86.12 183 ASP A N 1
ATOM 1453 C CA . ASP A 1 183 ? 0.568 -4.607 -0.271 1.00 86.12 183 ASP A CA 1
ATOM 1454 C C . ASP A 1 183 ? 2.090 -4.435 -0.115 1.00 86.12 183 ASP A C 1
ATOM 1456 O O . ASP A 1 183 ? 2.761 -5.336 0.387 1.00 86.12 183 ASP A O 1
ATOM 1460 N N . ALA A 1 184 ? 2.639 -3.270 -0.474 1.00 83.88 184 ALA A N 1
ATOM 1461 C CA . ALA A 1 184 ? 4.041 -2.933 -0.241 1.00 83.88 184 ALA A CA 1
ATOM 1462 C C . ALA A 1 184 ? 4.370 -2.910 1.254 1.00 83.88 184 ALA A C 1
ATOM 1464 O O . ALA A 1 184 ? 5.334 -3.538 1.685 1.00 83.88 184 ALA A O 1
ATOM 1465 N N . ALA A 1 185 ? 3.549 -2.229 2.048 1.00 86.38 185 ALA A N 1
ATOM 1466 C CA . ALA A 1 185 ? 3.761 -2.107 3.481 1.00 86.38 185 ALA A CA 1
ATOM 1467 C C . ALA A 1 185 ? 3.587 -3.446 4.216 1.00 86.38 185 ALA A C 1
ATOM 1469 O O . ALA A 1 185 ? 4.337 -3.737 5.142 1.00 86.38 185 ALA A O 1
ATOM 1470 N N . GLU A 1 186 ? 2.659 -4.298 3.772 1.00 86.19 186 GLU A N 1
ATOM 1471 C CA . GLU A 1 186 ? 2.473 -5.647 4.321 1.00 86.19 186 GLU A CA 1
ATOM 1472 C C . GLU A 1 186 ? 3.681 -6.564 4.043 1.00 86.19 186 GLU A C 1
ATOM 1474 O O . GLU A 1 186 ? 4.046 -7.391 4.881 1.00 86.19 186 GLU A O 1
ATOM 1479 N N . ARG A 1 187 ? 4.294 -6.453 2.856 1.00 84.00 187 ARG A N 1
ATOM 1480 C CA . ARG A 1 187 ? 5.399 -7.330 2.427 1.00 84.00 187 ARG A CA 1
ATOM 1481 C C . ARG A 1 187 ? 6.772 -6.851 2.866 1.00 84.00 187 ARG A C 1
ATOM 1483 O O . ARG A 1 187 ? 7.625 -7.684 3.156 1.00 84.00 187 ARG A O 1
ATOM 1490 N N . PHE A 1 188 ? 6.988 -5.541 2.852 1.00 81.19 188 PHE A N 1
ATOM 1491 C CA . PHE A 1 188 ? 8.302 -4.939 3.054 1.00 81.19 188 PHE A CA 1
ATOM 1492 C C . PHE A 1 188 ? 8.398 -4.094 4.325 1.00 81.19 188 PHE A C 1
ATOM 1494 O O . PHE A 1 188 ? 9.473 -3.577 4.602 1.00 81.19 188 PHE A O 1
ATOM 1501 N N . GLY A 1 189 ? 7.315 -3.958 5.097 1.00 80.38 189 GLY A N 1
ATOM 1502 C CA . GLY A 1 189 ? 7.341 -3.215 6.352 1.00 80.38 189 GLY A CA 1
ATOM 1503 C C . GLY A 1 189 ? 8.389 -3.767 7.321 1.00 80.38 189 GLY A C 1
ATOM 1504 O O . GLY A 1 189 ? 8.458 -4.980 7.551 1.00 80.38 189 GLY A O 1
ATOM 1505 N N . LEU A 1 190 ? 9.203 -2.854 7.859 1.00 78.38 190 LEU A N 1
ATOM 1506 C CA . LEU A 1 190 ? 10.322 -3.146 8.758 1.00 78.38 190 LEU A CA 1
ATOM 1507 C C . LEU A 1 190 ? 9.911 -3.171 10.238 1.00 78.38 190 LEU A C 1
ATOM 1509 O O . LEU A 1 190 ? 10.567 -3.835 11.037 1.00 78.38 190 LEU A O 1
ATOM 1513 N N . SER A 1 191 ? 8.832 -2.468 10.602 1.00 85.56 191 SER A N 1
ATOM 1514 C CA . SER A 1 191 ? 8.310 -2.395 11.972 1.00 85.56 191 SER A CA 1
ATOM 1515 C C . SER A 1 191 ? 6.780 -2.342 12.009 1.00 85.56 191 SER A C 1
ATOM 1517 O O . SER A 1 191 ? 6.147 -1.659 11.199 1.00 85.56 191 SER A O 1
ATOM 1519 N N . GLU A 1 192 ? 6.181 -3.023 12.993 1.00 85.50 192 GLU A N 1
ATOM 1520 C CA . GLU A 1 192 ? 4.750 -2.972 13.323 1.00 85.50 192 GLU A CA 1
ATOM 1521 C C . GLU A 1 192 ? 4.282 -1.543 13.597 1.00 85.50 192 GLU A C 1
ATOM 1523 O O . GLU A 1 192 ? 3.198 -1.151 13.162 1.00 85.50 192 GLU A O 1
ATOM 1528 N N . GLN A 1 193 ? 5.096 -0.776 14.331 1.00 88.00 193 GLN A N 1
ATOM 1529 C CA . GLN A 1 193 ? 4.769 0.591 14.731 1.00 88.00 193 GLN A CA 1
ATOM 1530 C C . GLN A 1 193 ? 4.659 1.479 13.499 1.00 88.00 193 GLN A C 1
ATOM 1532 O O . GLN A 1 193 ? 3.618 2.091 13.282 1.00 88.00 193 GLN A O 1
ATOM 1537 N N . TRP A 1 194 ? 5.676 1.439 12.636 1.00 88.69 194 TRP A N 1
ATOM 1538 C CA . TRP A 1 194 ? 5.687 2.192 11.386 1.00 88.69 194 TRP A CA 1
ATOM 1539 C C . TRP A 1 194 ? 4.521 1.806 10.460 1.00 88.69 194 TRP A C 1
ATOM 1541 O O . TRP A 1 194 ? 3.849 2.673 9.899 1.00 88.69 194 TRP A O 1
ATOM 1551 N N . TYR A 1 195 ? 4.215 0.508 10.338 1.00 89.19 195 TYR A N 1
ATOM 1552 C CA . TYR A 1 195 ? 3.081 0.045 9.532 1.00 89.19 195 TYR A CA 1
ATOM 1553 C C . TYR A 1 195 ? 1.753 0.619 10.043 1.00 89.19 195 TYR A C 1
ATOM 1555 O O . TYR A 1 195 ? 0.951 1.134 9.262 1.00 89.19 195 TYR A O 1
ATOM 1563 N N . LEU A 1 196 ? 1.520 0.575 11.358 1.00 89.62 196 LEU A N 1
ATOM 1564 C CA . LEU A 1 196 ? 0.320 1.148 11.963 1.00 89.62 196 LEU A CA 1
ATOM 1565 C C . LEU A 1 196 ? 0.331 2.686 11.891 1.00 89.62 196 LEU A C 1
ATOM 1567 O O . LEU A 1 196 ? -0.719 3.294 11.701 1.00 89.62 196 LEU A O 1
ATOM 1571 N N . ASP A 1 197 ? 1.486 3.344 11.994 1.00 89.75 197 ASP A N 1
ATOM 1572 C CA . ASP A 1 197 ? 1.723 4.761 11.648 1.00 89.75 197 ASP A CA 1
ATOM 1573 C C . ASP A 1 197 ? 1.157 5.130 10.295 1.00 89.75 197 ASP A C 1
ATOM 1575 O O . ASP A 1 197 ? 0.230 5.945 10.229 1.00 89.75 197 ASP A O 1
ATOM 1579 N N . MET A 1 198 ? 1.580 4.418 9.267 1.00 89.38 198 MET A N 1
ATOM 1580 C CA . MET A 1 198 ? 1.069 4.614 7.925 1.00 89.38 198 MET A CA 1
ATOM 1581 C C . MET A 1 198 ? -0.433 4.314 7.808 1.00 89.38 198 MET A C 1
ATOM 1583 O O . MET A 1 198 ? -1.171 5.126 7.256 1.00 89.38 198 MET A O 1
ATOM 1587 N N . VAL A 1 199 ? -0.920 3.192 8.349 1.00 89.50 199 VAL A N 1
ATOM 1588 C CA . VAL A 1 199 ? -2.337 2.798 8.229 1.00 89.50 199 VAL A CA 1
ATOM 1589 C C . VAL A 1 199 ? -3.268 3.814 8.885 1.00 89.50 199 VAL A C 1
ATOM 1591 O O . VAL A 1 199 ? -4.264 4.206 8.283 1.00 89.50 199 VAL A O 1
ATOM 1594 N N . PHE A 1 200 ? -2.977 4.251 10.111 1.00 88.12 200 PHE A N 1
ATOM 1595 C CA . PHE A 1 200 ? -3.825 5.232 10.791 1.00 88.12 200 PHE A CA 1
ATOM 1596 C C . PHE A 1 200 ? -3.820 6.578 10.063 1.00 88.12 200 PHE A C 1
ATOM 1598 O O . PHE A 1 200 ? -4.886 7.171 9.908 1.00 88.12 200 PHE A O 1
ATOM 1605 N N . ASP A 1 201 ? -2.661 7.029 9.573 1.00 86.94 201 ASP A N 1
ATOM 1606 C CA . ASP A 1 201 ? -2.565 8.261 8.785 1.00 86.94 201 ASP A CA 1
ATOM 1607 C C . ASP A 1 201 ? -3.370 8.155 7.479 1.00 86.94 201 ASP A C 1
ATOM 1609 O O . ASP A 1 201 ? -4.133 9.058 7.136 1.00 86.94 201 ASP A O 1
ATOM 1613 N N . LEU A 1 202 ? -3.301 7.003 6.808 1.00 86.38 202 LEU A N 1
ATOM 1614 C CA . LEU A 1 202 ? -4.066 6.698 5.601 1.00 86.38 202 LEU A CA 1
ATOM 1615 C C . LEU A 1 202 ? -5.579 6.686 5.862 1.00 86.38 202 LEU A C 1
ATOM 1617 O O . LEU A 1 202 ? -6.342 7.229 5.067 1.00 86.38 202 LEU A O 1
ATOM 1621 N N . LEU A 1 203 ? -6.036 6.074 6.957 1.00 84.00 203 LEU A N 1
ATOM 1622 C CA . LEU A 1 203 ? -7.459 6.037 7.313 1.00 84.00 203 LEU A CA 1
ATOM 1623 C C . LEU A 1 203 ? -7.986 7.424 7.713 1.00 84.00 203 LEU A C 1
ATOM 1625 O O . LEU A 1 203 ? -9.157 7.725 7.475 1.00 84.00 203 LEU A O 1
ATOM 1629 N N . ASP A 1 204 ? -7.132 8.268 8.292 1.00 82.00 204 ASP A N 1
ATOM 1630 C CA . ASP A 1 204 ? -7.469 9.635 8.680 1.00 82.00 204 ASP A CA 1
ATOM 1631 C C . ASP A 1 204 ? -7.522 10.563 7.453 1.00 82.00 204 ASP A C 1
ATOM 1633 O O . ASP A 1 204 ? -8.542 11.178 7.126 1.00 82.00 204 ASP A O 1
ATOM 1637 N N . ARG A 1 205 ? -6.429 10.622 6.691 1.00 79.06 205 ARG A N 1
ATOM 1638 C CA . ARG A 1 205 ? -6.265 11.558 5.573 1.00 79.06 205 ARG A CA 1
ATOM 1639 C C . ARG A 1 205 ? -6.797 11.033 4.242 1.00 79.06 205 ARG A C 1
ATOM 1641 O O . ARG A 1 205 ? -7.008 11.826 3.326 1.00 79.06 205 ARG A O 1
ATOM 1648 N N . GLY A 1 206 ? -7.031 9.733 4.095 1.00 70.00 206 GLY A N 1
ATOM 1649 C CA . GLY A 1 206 ? -7.374 9.116 2.808 1.00 70.00 206 GLY A CA 1
ATOM 1650 C C . GLY A 1 206 ? -8.782 9.415 2.288 1.00 70.00 206 GLY A C 1
ATOM 1651 O O . GLY A 1 206 ? -9.062 9.199 1.108 1.00 70.00 206 GLY A O 1
ATOM 1652 N N . GLY A 1 207 ? -9.662 9.984 3.117 1.00 71.94 207 GLY A N 1
ATOM 1653 C CA . GLY A 1 207 ? -10.959 10.509 2.684 1.00 71.94 207 GLY A CA 1
ATOM 1654 C C . GLY A 1 207 ? -11.832 9.476 1.954 1.00 71.94 207 GLY A C 1
ATOM 1655 O O . GLY A 1 207 ? -11.945 8.334 2.383 1.00 71.94 207 GLY A O 1
ATOM 1656 N N . LEU A 1 208 ? -12.465 9.880 0.844 1.00 67.69 208 LEU A N 1
ATOM 1657 C CA . LEU A 1 208 ? -13.409 9.038 0.085 1.00 67.69 208 LEU A CA 1
ATOM 1658 C C . LEU A 1 208 ? -12.750 7.881 -0.687 1.00 67.69 208 LEU A C 1
ATOM 1660 O O . LEU A 1 208 ? -13.453 6.954 -1.080 1.00 67.69 208 LEU A O 1
ATOM 1664 N N . ALA A 1 209 ? -11.433 7.927 -0.916 1.00 69.69 209 ALA A N 1
ATOM 1665 C CA . ALA A 1 209 ? -10.710 6.846 -1.589 1.00 69.69 209 ALA A CA 1
ATOM 1666 C C . ALA A 1 209 ? -10.565 5.605 -0.689 1.00 69.69 209 ALA A C 1
ATOM 1668 O O . ALA A 1 209 ? -10.412 4.484 -1.177 1.00 69.69 209 ALA A O 1
ATOM 1669 N N . VAL A 1 210 ? -10.642 5.793 0.631 1.00 78.94 210 VAL A N 1
ATOM 1670 C CA . VAL A 1 210 ? -10.619 4.707 1.608 1.00 78.94 210 VAL A CA 1
ATOM 1671 C C . VAL A 1 210 ? -12.036 4.167 1.777 1.00 78.94 210 VAL A C 1
ATOM 1673 O O . VAL A 1 210 ? -12.867 4.718 2.498 1.00 78.94 210 VAL A O 1
ATOM 1676 N N . THR A 1 211 ? -12.314 3.065 1.090 1.00 81.88 211 THR A N 1
ATOM 1677 C CA . THR A 1 211 ? -13.578 2.335 1.217 1.00 81.88 211 THR A CA 1
ATOM 1678 C C . THR A 1 211 ? -13.527 1.346 2.385 1.00 81.88 211 THR A C 1
ATOM 1680 O O . THR A 1 211 ? -12.455 1.001 2.884 1.00 81.88 211 THR A O 1
ATOM 1683 N N . MET A 1 212 ? -14.687 0.824 2.798 1.00 81.75 212 MET A N 1
ATOM 1684 C CA . MET A 1 212 ? -14.751 -0.231 3.823 1.00 81.75 212 MET A CA 1
ATOM 1685 C C . MET A 1 212 ? -13.985 -1.496 3.417 1.00 81.75 212 MET A C 1
ATOM 1687 O O . MET A 1 212 ? -13.368 -2.127 4.266 1.00 81.75 212 MET A O 1
ATOM 1691 N N . GLN A 1 213 ? -13.909 -1.802 2.117 1.00 84.56 213 GLN A N 1
ATOM 1692 C CA . GLN A 1 213 ? -13.111 -2.923 1.607 1.00 84.56 213 GLN A CA 1
ATOM 1693 C C . GLN A 1 213 ? -11.612 -2.742 1.875 1.00 84.56 213 GLN A C 1
ATOM 1695 O O . GLN A 1 213 ? -10.890 -3.712 2.094 1.00 84.56 213 GLN A O 1
ATOM 1700 N N . THR A 1 214 ? -11.116 -1.502 1.847 1.00 84.56 214 THR A N 1
ATOM 1701 C CA . THR A 1 214 ? -9.732 -1.203 2.229 1.00 84.56 214 THR A CA 1
ATOM 1702 C C . THR A 1 214 ? -9.517 -1.512 3.705 1.00 84.56 214 THR A C 1
ATOM 1704 O O . THR A 1 214 ? -8.522 -2.141 4.055 1.00 84.56 214 THR A O 1
ATOM 1707 N N . VAL A 1 215 ? -10.467 -1.130 4.561 1.00 87.06 215 VAL A N 1
ATOM 1708 C CA . VAL A 1 215 ? -10.395 -1.421 5.997 1.00 87.06 215 VAL A CA 1
ATOM 1709 C C . VAL A 1 215 ? -10.417 -2.925 6.252 1.00 87.06 215 VAL A C 1
ATOM 1711 O O . VAL A 1 215 ? -9.582 -3.415 7.001 1.00 87.06 215 VAL A O 1
ATOM 1714 N N . GLU A 1 216 ? -11.291 -3.673 5.581 1.00 87.69 216 GLU A N 1
ATOM 1715 C CA . GLU A 1 216 ? -11.352 -5.138 5.679 1.00 87.69 216 GLU A CA 1
ATOM 1716 C C . GLU A 1 216 ? -10.022 -5.804 5.298 1.00 87.69 216 GLU A C 1
ATOM 1718 O O . GLU A 1 216 ? -9.596 -6.755 5.951 1.00 87.69 216 GLU A O 1
ATOM 1723 N N . LYS A 1 217 ? -9.318 -5.286 4.280 1.00 86.56 217 LYS A N 1
ATOM 1724 C CA . LYS A 1 217 ? -7.973 -5.774 3.927 1.00 86.56 217 LYS A CA 1
ATOM 1725 C C . LYS A 1 217 ? -6.977 -5.546 5.060 1.00 86.56 217 LYS A C 1
ATOM 1727 O O . LYS A 1 217 ? -6.222 -6.456 5.381 1.00 86.56 217 LYS A O 1
ATOM 1732 N N . VAL A 1 218 ? -6.986 -4.363 5.673 1.00 88.25 218 VAL A N 1
ATOM 1733 C CA . VAL A 1 218 ? -6.116 -4.051 6.818 1.00 88.25 218 VAL A CA 1
ATOM 1734 C C . VAL A 1 218 ? -6.476 -4.918 8.031 1.00 88.25 218 VAL A C 1
ATOM 1736 O O . VAL A 1 218 ? -5.582 -5.462 8.675 1.00 88.25 218 VAL A O 1
ATOM 1739 N N . MET A 1 219 ? -7.767 -5.107 8.319 1.00 89.00 219 MET A N 1
ATOM 1740 C CA . MET A 1 219 ? -8.242 -5.995 9.386 1.00 89.00 219 MET A CA 1
ATOM 1741 C C . MET A 1 219 ? -7.744 -7.426 9.170 1.00 89.00 219 MET A C 1
ATOM 1743 O O . MET A 1 219 ? -7.180 -8.020 10.085 1.00 89.00 219 MET A O 1
ATOM 1747 N N . ALA A 1 220 ? -7.841 -7.946 7.942 1.00 87.88 220 ALA A N 1
ATOM 1748 C CA . ALA A 1 220 ? -7.357 -9.282 7.605 1.00 87.88 220 ALA A CA 1
ATOM 1749 C C . ALA A 1 220 ? -5.847 -9.455 7.854 1.00 87.88 220 ALA A C 1
ATOM 1751 O O . ALA A 1 220 ? -5.418 -10.549 8.224 1.00 87.88 220 ALA A O 1
ATOM 1752 N N . VAL A 1 221 ? -5.046 -8.395 7.688 1.00 86.69 221 VAL A N 1
ATOM 1753 C CA . VAL A 1 221 ? -3.609 -8.404 8.019 1.00 86.69 221 VAL A CA 1
ATOM 1754 C C . VAL A 1 221 ? -3.390 -8.531 9.533 1.00 86.69 221 VAL A C 1
ATOM 1756 O O . VAL A 1 221 ? -2.520 -9.282 9.964 1.00 86.69 221 VAL A O 1
ATOM 1759 N N . ILE A 1 222 ? -4.203 -7.864 10.356 1.00 86.50 222 ILE A N 1
ATOM 1760 C CA . ILE A 1 222 ? -4.109 -7.944 11.828 1.00 86.50 222 ILE A CA 1
ATOM 1761 C C . ILE A 1 222 ? -4.618 -9.296 12.355 1.00 86.50 222 ILE A C 1
ATOM 1763 O O . ILE A 1 222 ? -4.065 -9.854 13.311 1.00 86.50 222 ILE A O 1
ATOM 1767 N N . GLU A 1 223 ? -5.648 -9.855 11.718 1.00 84.44 223 GLU A N 1
ATOM 1768 C CA . GLU A 1 223 ? -6.187 -11.174 12.056 1.00 84.44 223 GLU A CA 1
ATOM 1769 C C . GLU A 1 223 ? -5.201 -12.293 11.723 1.00 84.44 223 GLU A C 1
ATOM 1771 O O . GLU A 1 223 ? -4.878 -13.107 12.589 1.00 84.44 223 GLU A O 1
ATOM 1776 N N . ARG A 1 224 ? -4.724 -12.343 10.474 1.00 81.94 224 ARG A N 1
ATOM 1777 C CA . ARG A 1 224 ? -3.914 -13.457 9.953 1.00 81.94 224 ARG A CA 1
ATOM 1778 C C . ARG A 1 224 ? -2.427 -13.326 10.273 1.00 81.94 224 ARG A C 1
ATOM 1780 O O . ARG A 1 224 ? -1.723 -14.330 10.229 1.00 81.94 224 ARG A O 1
ATOM 1787 N N . GLY A 1 225 ? -1.974 -12.118 10.598 1.00 73.25 225 GLY A N 1
ATOM 1788 C CA . GLY A 1 225 ? -0.563 -11.757 10.591 1.00 73.25 225 GLY A CA 1
ATOM 1789 C C . GLY A 1 225 ? -0.136 -11.278 9.203 1.00 73.25 225 GLY A C 1
ATOM 1790 O O . GLY A 1 225 ? -0.642 -11.735 8.175 1.00 73.25 225 GLY A O 1
ATOM 1791 N N . ALA A 1 226 ? 0.784 -10.320 9.178 1.00 73.88 226 ALA A N 1
ATOM 1792 C CA . ALA A 1 226 ? 1.324 -9.776 7.942 1.00 73.88 226 ALA A CA 1
ATOM 1793 C C . ALA A 1 226 ? 2.285 -10.765 7.259 1.00 73.88 226 ALA A C 1
ATOM 1795 O O . ALA A 1 226 ? 2.874 -11.635 7.898 1.00 73.88 226 ALA A O 1
ATOM 1796 N N . LYS A 1 227 ? 2.446 -10.629 5.937 1.00 72.81 227 LYS A N 1
ATOM 1797 C CA . LYS A 1 227 ? 3.323 -11.503 5.135 1.00 72.81 227 LYS A CA 1
ATOM 1798 C C . LYS A 1 227 ? 4.811 -11.324 5.438 1.00 72.81 227 LYS A C 1
ATOM 1800 O O . LYS A 1 227 ? 5.584 -12.235 5.147 1.00 72.81 227 LYS A O 1
ATOM 1805 N N . SER A 1 228 ? 5.224 -10.164 5.950 1.00 70.31 228 SER A N 1
ATOM 1806 C CA . SER A 1 228 ? 6.628 -9.922 6.294 1.00 70.31 228 SER A CA 1
ATOM 1807 C C . SER A 1 228 ? 7.032 -10.702 7.556 1.00 70.31 228 SER A C 1
ATOM 1809 O O . SER A 1 228 ? 6.297 -10.697 8.545 1.00 70.31 228 SER A O 1
ATOM 1811 N N . PRO A 1 229 ? 8.219 -11.340 7.558 1.00 67.50 229 PRO A N 1
ATOM 1812 C CA . PRO A 1 229 ? 8.729 -12.091 8.705 1.00 67.50 229 PRO A CA 1
ATOM 1813 C C . PRO A 1 229 ? 9.104 -11.197 9.896 1.00 67.50 229 PRO A C 1
ATOM 1815 O O . PRO A 1 229 ? 9.352 -11.717 10.980 1.00 67.50 229 PRO A O 1
ATOM 1818 N N . ALA A 1 230 ? 9.172 -9.875 9.696 1.00 70.06 230 ALA A N 1
ATOM 1819 C CA . ALA A 1 230 ? 9.477 -8.913 10.750 1.00 70.06 230 ALA A CA 1
ATOM 1820 C C . ALA A 1 230 ? 8.310 -8.718 11.729 1.00 70.06 230 ALA A C 1
ATOM 1822 O O . ALA A 1 230 ? 8.536 -8.269 12.845 1.00 70.06 230 ALA A O 1
ATOM 1823 N N . PHE A 1 231 ? 7.082 -9.066 11.328 1.00 79.38 231 PHE A N 1
ATOM 1824 C CA . PHE A 1 231 ? 5.899 -8.796 12.130 1.00 79.38 231 PHE A CA 1
ATOM 1825 C C . PHE A 1 231 ? 5.582 -9.925 13.111 1.00 79.38 231 PHE A C 1
ATOM 1827 O O . PHE A 1 231 ? 5.279 -11.056 12.723 1.00 79.38 231 PHE A O 1
ATOM 1834 N N . ASN A 1 232 ? 5.533 -9.598 14.399 1.00 82.88 232 ASN A N 1
ATOM 1835 C CA . ASN A 1 232 ? 4.922 -10.454 15.403 1.00 82.88 232 ASN A CA 1
ATOM 1836 C C . ASN A 1 232 ? 3.435 -10.111 15.550 1.00 82.88 232 ASN A C 1
ATOM 1838 O O . ASN A 1 232 ? 3.069 -9.045 16.039 1.00 82.88 232 ASN A O 1
ATOM 1842 N N . THR A 1 233 ? 2.565 -11.056 15.196 1.00 83.62 233 THR A N 1
ATOM 1843 C CA . THR A 1 233 ? 1.104 -10.884 15.245 1.00 83.62 233 THR A CA 1
ATOM 1844 C C . THR A 1 233 ? 0.583 -10.463 16.626 1.00 83.62 233 THR A C 1
ATOM 1846 O O . THR A 1 233 ? -0.337 -9.651 16.711 1.00 83.62 233 THR A O 1
ATOM 1849 N N . ALA A 1 234 ? 1.159 -10.975 17.720 1.00 83.94 234 ALA A N 1
ATOM 1850 C CA . ALA A 1 234 ? 0.743 -10.588 19.069 1.00 83.94 234 ALA A CA 1
ATOM 1851 C C . ALA A 1 234 ? 1.145 -9.139 19.387 1.00 83.94 234 ALA A C 1
ATOM 1853 O O . ALA A 1 234 ? 0.333 -8.368 19.896 1.00 83.94 234 ALA A O 1
ATOM 1854 N N . HIS A 1 235 ? 2.369 -8.753 19.014 1.00 86.62 235 HIS A N 1
ATOM 1855 C CA . HIS A 1 235 ? 2.865 -7.393 19.212 1.00 86.62 235 HIS A CA 1
ATOM 1856 C C . HIS A 1 235 ? 2.110 -6.381 18.340 1.00 86.62 235 HIS A C 1
ATOM 1858 O O . HIS A 1 235 ? 1.680 -5.347 18.840 1.00 86.62 235 HIS A O 1
ATOM 1864 N N . LEU A 1 236 ? 1.846 -6.718 17.073 1.00 86.44 236 LEU A N 1
ATOM 1865 C CA . LEU A 1 236 ? 1.065 -5.899 16.145 1.00 86.44 236 LEU A CA 1
ATOM 1866 C C . LEU A 1 236 ? -0.317 -5.554 16.718 1.00 86.44 236 LEU A C 1
ATOM 1868 O O . LEU A 1 236 ? -0.749 -4.407 16.645 1.00 86.44 236 LEU A O 1
ATOM 1872 N N . ARG A 1 237 ? -1.002 -6.531 17.323 1.00 88.38 237 ARG A N 1
ATOM 1873 C CA . ARG A 1 237 ? -2.315 -6.321 17.955 1.00 88.38 237 ARG A CA 1
ATOM 1874 C C . ARG A 1 237 ? -2.221 -5.411 19.179 1.00 88.38 237 ARG A C 1
ATOM 1876 O O . ARG A 1 237 ? -3.037 -4.503 19.307 1.00 88.38 237 ARG A O 1
ATOM 1883 N N . ALA A 1 238 ? -1.222 -5.612 20.037 1.00 87.38 238 ALA A N 1
ATOM 1884 C CA . ALA A 1 238 ? -1.000 -4.767 21.211 1.00 87.38 238 ALA A CA 1
ATOM 1885 C C . ALA A 1 238 ? -0.717 -3.304 20.819 1.00 87.38 238 ALA A C 1
ATOM 1887 O O . ALA A 1 238 ? -1.357 -2.385 21.331 1.00 87.38 238 ALA A O 1
ATOM 1888 N N . VAL A 1 239 ? 0.171 -3.088 19.842 1.00 88.06 239 VAL A N 1
ATOM 1889 C CA . VAL A 1 239 ? 0.485 -1.750 19.314 1.00 88.06 239 VAL A CA 1
ATOM 1890 C C . VAL A 1 239 ? -0.743 -1.121 18.651 1.00 88.06 239 VAL A C 1
ATOM 1892 O O . VAL A 1 239 ? -0.999 0.068 18.838 1.00 88.06 239 VAL A O 1
ATOM 1895 N N . ALA A 1 240 ? -1.554 -1.899 17.925 1.00 88.50 240 ALA A N 1
ATOM 1896 C CA . ALA A 1 240 ? -2.783 -1.396 17.311 1.00 88.50 240 ALA A CA 1
ATOM 1897 C C . ALA A 1 240 ? -3.795 -0.898 18.355 1.00 88.50 240 ALA A C 1
ATOM 1899 O O . ALA A 1 240 ? -4.415 0.146 18.145 1.00 88.50 240 ALA A O 1
ATOM 1900 N N . VAL A 1 241 ? -3.944 -1.597 19.485 1.00 88.25 241 VAL A N 1
ATOM 1901 C CA . VAL A 1 241 ? -4.806 -1.175 20.605 1.00 88.25 241 VAL A CA 1
ATOM 1902 C C . VAL A 1 241 ? -4.268 0.094 21.255 1.00 88.25 241 VAL A C 1
ATOM 1904 O O . VAL A 1 241 ? -5.002 1.078 21.370 1.00 88.25 241 VAL A O 1
ATOM 1907 N N . GLN A 1 242 ? -2.980 0.108 21.612 1.00 88.56 242 GLN A N 1
ATOM 1908 C CA . GLN A 1 242 ? -2.333 1.275 22.212 1.00 88.56 242 GLN A CA 1
ATOM 1909 C C . GLN A 1 242 ? -2.530 2.507 21.329 1.00 88.56 242 GLN A C 1
ATOM 1911 O O . GLN A 1 242 ? -2.970 3.559 21.791 1.00 88.56 242 GLN A O 1
ATOM 1916 N N . LYS A 1 243 ? -2.281 2.355 20.030 1.00 87.56 243 LYS A N 1
ATOM 1917 C CA . LYS A 1 243 ? -2.404 3.442 19.076 1.00 87.56 243 LYS A CA 1
ATOM 1918 C C . LYS A 1 243 ? -3.847 3.871 18.808 1.00 87.56 243 LYS A C 1
ATOM 1920 O O . LYS A 1 243 ? -4.118 5.058 18.650 1.00 87.56 243 LYS A O 1
ATOM 1925 N N . SER A 1 244 ? -4.792 2.936 18.805 1.00 87.06 244 SER A N 1
ATOM 1926 C CA . SER A 1 244 ? -6.220 3.270 18.749 1.00 87.06 244 SER A CA 1
ATOM 1927 C C . SER A 1 244 ? -6.604 4.204 19.900 1.00 87.06 244 SER A C 1
ATOM 1929 O O . SER A 1 244 ? -7.258 5.222 19.675 1.00 87.06 244 SER A O 1
ATOM 1931 N N . ASN A 1 245 ? -6.129 3.913 21.116 1.00 85.19 245 ASN A N 1
ATOM 1932 C CA . ASN A 1 245 ? -6.370 4.749 22.291 1.00 85.19 245 ASN A CA 1
ATOM 1933 C C . ASN A 1 245 ? -5.679 6.118 22.198 1.00 85.19 245 ASN A C 1
ATOM 1935 O O . ASN A 1 245 ? -6.296 7.125 22.548 1.00 85.19 245 ASN A O 1
ATOM 1939 N N . THR A 1 246 ? -4.442 6.197 21.690 1.00 86.88 246 THR A N 1
ATOM 1940 C CA . THR A 1 246 ? -3.767 7.497 21.512 1.00 86.88 246 THR A CA 1
ATOM 1941 C C . THR A 1 246 ? -4.477 8.375 20.485 1.00 86.88 246 THR A C 1
ATOM 1943 O O . THR A 1 246 ? -4.677 9.560 20.743 1.00 86.88 246 THR A O 1
ATOM 1946 N N . VAL A 1 247 ? -4.925 7.806 19.362 1.00 85.19 247 VAL A N 1
ATOM 1947 C CA . VAL A 1 247 ? -5.670 8.538 18.325 1.00 85.19 247 VAL A CA 1
ATOM 1948 C C . VAL A 1 247 ? -7.030 9.004 18.848 1.00 85.19 247 VAL A C 1
ATOM 1950 O O . VAL A 1 247 ? -7.421 10.146 18.604 1.00 85.19 247 VAL A O 1
ATOM 1953 N N . LEU A 1 248 ? -7.741 8.162 19.607 1.00 83.69 248 LEU A N 1
ATOM 1954 C CA . LEU A 1 248 ? -8.989 8.553 20.267 1.00 83.69 248 LEU A CA 1
ATOM 1955 C C . LEU A 1 248 ? -8.779 9.719 21.239 1.00 83.69 248 LEU A C 1
ATOM 1957 O O . LEU A 1 248 ? -9.555 10.673 21.210 1.00 83.69 248 LEU A O 1
ATOM 1961 N N . ALA A 1 249 ? -7.726 9.666 22.058 1.00 82.44 249 ALA A N 1
ATOM 1962 C CA . ALA A 1 249 ? -7.394 10.733 22.996 1.00 82.44 249 ALA A CA 1
ATOM 1963 C C . ALA A 1 249 ? -7.012 12.038 22.279 1.00 82.44 249 ALA A C 1
ATOM 1965 O O . ALA A 1 249 ? -7.466 13.104 22.678 1.00 82.44 249 ALA A O 1
ATOM 1966 N N . GLN A 1 250 ? -6.230 11.965 21.196 1.00 82.31 250 GLN A N 1
ATOM 1967 C CA . GLN A 1 250 ? -5.838 13.133 20.395 1.00 82.31 250 GLN A CA 1
ATOM 1968 C C . GLN A 1 250 ? -7.027 13.819 19.713 1.00 82.31 250 GLN A C 1
ATOM 1970 O O . GLN A 1 250 ? -7.009 15.032 19.524 1.00 82.31 250 GLN A O 1
ATOM 1975 N N . LYS A 1 251 ? -8.054 13.051 19.333 1.00 74.12 251 LYS A N 1
ATOM 1976 C CA . LYS A 1 251 ? -9.268 13.561 18.680 1.00 74.12 251 LYS A CA 1
ATOM 1977 C C . LYS A 1 251 ? -10.407 13.872 19.660 1.00 74.12 251 LYS A C 1
ATOM 1979 O O . LYS A 1 251 ? -11.548 14.007 19.224 1.00 74.12 251 LYS A O 1
ATOM 1984 N N . ASP A 1 252 ? -10.142 13.944 20.967 1.00 70.75 252 ASP A N 1
ATOM 1985 C CA . ASP A 1 252 ? -11.158 14.135 22.017 1.00 70.75 252 ASP A CA 1
ATOM 1986 C C . ASP A 1 252 ? -12.359 13.172 21.884 1.00 70.75 252 ASP A C 1
ATOM 1988 O O . ASP A 1 252 ? -13.511 13.540 22.125 1.00 70.75 252 ASP A O 1
ATOM 1992 N N . TYR A 1 253 ? -12.111 11.935 21.437 1.00 70.75 253 TYR A N 1
ATOM 1993 C CA . TYR A 1 253 ? -13.124 10.908 21.154 1.00 70.75 253 TYR A CA 1
ATOM 1994 C C . TYR A 1 253 ? -14.183 11.310 20.101 1.00 70.75 253 TYR A C 1
ATOM 1996 O O . TYR A 1 253 ? -15.203 10.629 19.944 1.00 70.75 253 TYR A O 1
ATOM 2004 N N . ARG A 1 254 ? -13.944 12.388 19.340 1.00 66.50 254 ARG A N 1
ATOM 2005 C CA . ARG A 1 254 ? -14.777 12.857 18.223 1.00 66.50 254 ARG A CA 1
ATOM 2006 C C . ARG A 1 254 ? -14.235 12.309 16.911 1.00 66.50 254 ARG A C 1
ATOM 2008 O O . ARG A 1 254 ? -13.263 12.809 16.357 1.00 66.50 254 ARG A O 1
ATOM 2015 N N . LEU A 1 255 ? -14.903 11.291 16.381 1.00 64.62 255 LEU A N 1
ATOM 2016 C CA . LEU A 1 255 ? -14.549 10.681 15.092 1.00 64.62 255 LEU A CA 1
ATOM 2017 C C . LEU A 1 255 ? -15.410 11.217 13.939 1.00 64.62 255 LEU A C 1
ATOM 2019 O O . LEU A 1 255 ? -15.134 10.962 12.767 1.00 64.62 255 LEU A O 1
ATOM 2023 N N . SER A 1 256 ? -16.441 11.997 14.269 1.00 56.25 256 SER A N 1
ATOM 2024 C CA . SER A 1 256 ? -17.230 12.790 13.332 1.00 56.25 256 SER A CA 1
ATOM 2025 C C . SER A 1 256 ? -16.913 14.280 13.512 1.00 56.25 256 SER A C 1
ATOM 2027 O O . SER A 1 256 ? -17.526 14.930 14.360 1.00 56.25 256 SER A O 1
ATOM 2029 N N . SER A 1 257 ? -15.971 14.840 12.742 1.00 47.97 257 SER A N 1
ATOM 2030 C CA . SER A 1 257 ? -15.770 16.299 12.736 1.00 47.97 257 SER A CA 1
ATOM 2031 C C . SER A 1 257 ? -16.760 16.983 11.789 1.00 47.97 257 SER A C 1
ATOM 2033 O O . SER A 1 257 ? -16.927 16.601 10.625 1.00 47.97 257 SER A O 1
ATOM 2035 N N . ILE A 1 258 ? -17.422 18.019 12.301 1.00 44.84 258 ILE A N 1
ATOM 2036 C CA . ILE A 1 258 ? -18.060 19.064 11.502 1.00 44.84 258 ILE A CA 1
ATOM 2037 C C . ILE A 1 258 ? -17.047 20.208 11.458 1.00 44.84 258 ILE A C 1
ATOM 2039 O O . ILE A 1 258 ? -17.000 21.030 12.373 1.00 44.84 258 ILE A O 1
ATOM 2043 N N . ASP A 1 259 ? -16.222 20.265 10.416 1.00 39.41 259 ASP A N 1
ATOM 2044 C CA . ASP A 1 259 ? -15.337 21.415 10.238 1.00 39.41 259 ASP A CA 1
ATOM 2045 C C . ASP A 1 259 ? -16.171 22.649 9.860 1.00 39.41 259 ASP A C 1
ATOM 2047 O O . ASP A 1 259 ? -17.145 22.566 9.104 1.00 39.41 259 ASP A O 1
ATOM 2051 N N . HIS A 1 260 ? -15.783 23.813 10.391 1.00 42.03 260 HIS A N 1
ATOM 2052 C CA . HIS A 1 260 ? -16.488 25.104 10.309 1.00 42.03 260 HIS A CA 1
ATOM 2053 C C . HIS A 1 260 ? -16.628 25.689 8.882 1.00 42.03 260 HIS A C 1
ATOM 2055 O O . HIS A 1 260 ? -17.123 26.801 8.705 1.00 42.03 260 HIS A O 1
ATOM 2061 N N . HIS A 1 261 ? -16.265 24.930 7.846 1.00 40.00 261 HIS A N 1
ATOM 2062 C CA . HIS A 1 261 ? -16.430 25.276 6.438 1.00 40.00 261 HIS A CA 1
ATOM 2063 C C . HIS A 1 261 ? -17.149 24.147 5.676 1.00 40.00 261 HIS A C 1
ATOM 2065 O O . HIS A 1 261 ? -16.558 23.393 4.915 1.00 40.00 261 HIS A O 1
ATOM 2071 N N . HIS A 1 262 ? -18.462 24.039 5.895 1.00 37.28 262 HIS A N 1
ATOM 2072 C CA . HIS A 1 262 ? -19.470 23.458 4.988 1.00 37.28 262 HIS A CA 1
ATOM 2073 C C . HIS A 1 262 ? -19.265 22.057 4.357 1.00 37.28 262 HIS A C 1
ATOM 2075 O O . HIS A 1 262 ? -20.021 21.701 3.453 1.00 37.28 262 HIS A O 1
ATOM 2081 N N . SER A 1 263 ? -18.389 21.188 4.865 1.00 39.12 263 SER A N 1
ATOM 2082 C CA . SER A 1 263 ? -18.393 19.766 4.484 1.00 39.12 263 SER A CA 1
ATOM 2083 C C . SER A 1 263 ? -18.159 18.874 5.700 1.00 39.12 263 SER A C 1
ATOM 2085 O O . SER A 1 263 ? -17.120 18.953 6.345 1.00 39.12 263 SER A O 1
ATOM 2087 N N . ARG A 1 264 ? -19.139 18.025 6.045 1.00 45.78 264 ARG A N 1
ATOM 2088 C CA . ARG A 1 264 ? -18.974 16.998 7.088 1.00 45.78 264 ARG A CA 1
ATOM 2089 C C . ARG A 1 264 ? -17.905 16.015 6.612 1.00 45.78 264 ARG A C 1
ATOM 2091 O O . ARG A 1 264 ? -18.197 15.187 5.747 1.00 45.78 264 ARG A O 1
ATOM 2098 N N . VAL A 1 265 ? -16.698 16.076 7.168 1.00 52.25 265 VAL A N 1
ATOM 2099 C CA . VAL A 1 265 ? -15.660 15.079 6.891 1.00 52.25 265 VAL A CA 1
ATOM 2100 C C . VAL A 1 265 ? -15.996 13.837 7.711 1.00 52.25 265 VAL A C 1
ATOM 2102 O O . VAL A 1 265 ? -15.581 13.672 8.853 1.00 52.25 265 VAL A O 1
ATOM 2105 N N . ARG A 1 266 ? -16.838 12.969 7.144 1.00 57.12 266 ARG A N 1
ATOM 2106 C CA . ARG A 1 266 ? -17.116 11.657 7.731 1.00 57.12 266 ARG A CA 1
ATOM 2107 C C . ARG A 1 266 ? -15.902 10.762 7.489 1.00 57.12 266 ARG A C 1
ATOM 2109 O O . ARG A 1 266 ? -15.557 10.524 6.335 1.00 57.12 266 ARG A O 1
ATOM 2116 N N . GLN A 1 267 ? -15.311 10.222 8.554 1.00 66.12 267 GLN A N 1
ATOM 2117 C CA . GLN A 1 267 ? -14.270 9.188 8.479 1.00 66.12 267 GLN A CA 1
ATOM 2118 C C . GLN A 1 267 ? -14.799 7.852 9.029 1.00 66.12 267 GLN A C 1
ATOM 2120 O O . GLN A 1 267 ? -14.308 7.350 10.043 1.00 66.12 267 GLN A O 1
ATOM 2125 N N . PRO A 1 268 ? -15.820 7.246 8.393 1.00 73.75 268 PRO A N 1
ATOM 2126 C CA . PRO A 1 268 ? -16.417 6.020 8.910 1.00 73.75 268 PRO A CA 1
ATOM 2127 C C . PRO A 1 268 ? -15.422 4.848 8.875 1.00 73.75 268 PRO A C 1
ATOM 2129 O O . PRO A 1 268 ? -15.511 3.960 9.712 1.00 73.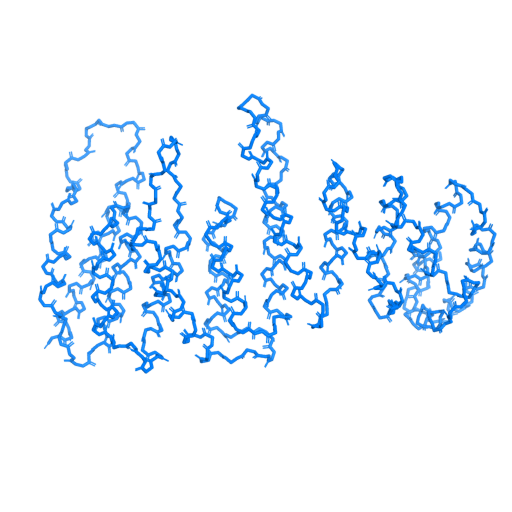75 268 PRO A O 1
ATOM 2132 N N . ALA A 1 269 ? -14.450 4.869 7.956 1.00 80.19 269 ALA A N 1
ATOM 2133 C CA . ALA A 1 269 ? -13.409 3.852 7.828 1.00 80.19 269 ALA A CA 1
ATOM 2134 C C . ALA A 1 269 ? -12.475 3.792 9.051 1.00 80.19 269 ALA A C 1
ATOM 2136 O O . ALA A 1 269 ? -12.230 2.714 9.590 1.00 80.19 269 ALA A O 1
ATOM 2137 N N . LEU A 1 270 ? -11.996 4.949 9.522 1.00 84.88 270 LEU A N 1
ATOM 2138 C CA . LEU A 1 270 ? -11.130 5.042 10.698 1.00 84.88 270 LEU A CA 1
ATOM 2139 C C . LEU A 1 270 ? -11.879 4.636 11.973 1.00 84.88 270 LEU A C 1
ATOM 2141 O O . LEU A 1 270 ? -11.357 3.860 12.770 1.00 84.88 270 LEU A O 1
ATOM 2145 N N . ALA A 1 271 ? -13.121 5.104 12.136 1.00 84.44 271 ALA A N 1
ATOM 2146 C CA . ALA A 1 271 ? -13.965 4.714 13.264 1.00 84.44 271 ALA A CA 1
ATOM 2147 C C . ALA A 1 271 ? -14.226 3.199 13.280 1.00 84.44 271 ALA A C 1
ATOM 2149 O O . ALA A 1 271 ? -14.069 2.557 14.316 1.00 84.44 271 ALA A O 1
ATOM 2150 N N . TYR A 1 272 ? -14.570 2.621 12.126 1.00 87.69 272 TYR A N 1
ATOM 2151 C CA . TYR A 1 272 ? -14.789 1.183 11.992 1.00 87.69 272 TYR A CA 1
ATOM 2152 C C . TYR A 1 272 ? -13.553 0.379 12.408 1.00 87.69 272 TYR A C 1
ATOM 2154 O O . TYR A 1 272 ? -13.662 -0.554 13.202 1.00 87.69 272 TYR A O 1
ATOM 2162 N N . PHE A 1 273 ? -12.374 0.783 11.930 1.00 88.94 273 PHE A N 1
ATOM 2163 C CA . PHE A 1 273 ? -11.112 0.136 12.270 1.00 88.94 273 PHE A CA 1
ATOM 2164 C C . PHE A 1 273 ? -10.798 0.205 13.770 1.00 88.94 273 PHE A C 1
ATOM 2166 O O . PHE A 1 273 ? -10.554 -0.829 14.385 1.00 88.94 273 PHE A O 1
ATOM 2173 N N . ILE A 1 274 ? -10.865 1.397 14.372 1.00 88.69 274 ILE A N 1
ATOM 2174 C CA . ILE A 1 274 ? -10.569 1.608 15.798 1.00 88.69 274 ILE A CA 1
ATOM 2175 C C . ILE A 1 274 ? -11.479 0.762 16.688 1.00 88.69 274 ILE A C 1
ATOM 2177 O O . ILE A 1 274 ? -10.998 0.031 17.552 1.00 88.69 274 ILE A O 1
ATOM 2181 N N . PHE A 1 275 ? -12.796 0.837 16.480 1.00 89.25 275 PHE A N 1
ATOM 2182 C CA . PHE A 1 275 ? -13.741 0.129 17.344 1.00 89.25 275 PHE A CA 1
ATOM 2183 C C . PHE A 1 275 ? -13.659 -1.383 17.172 1.00 89.25 275 PHE A C 1
ATOM 2185 O O . PHE A 1 275 ? -13.804 -2.117 18.147 1.00 89.25 275 PHE A O 1
ATOM 2192 N N . TRP A 1 276 ? -13.353 -1.858 15.967 1.00 91.06 276 TRP A N 1
ATOM 2193 C CA . TRP A 1 276 ? -13.080 -3.270 15.751 1.00 91.06 276 TRP A CA 1
ATOM 2194 C C . TRP A 1 276 ? -11.809 -3.730 16.479 1.00 91.06 276 TRP A C 1
ATOM 2196 O O . TRP A 1 276 ? -11.873 -4.727 17.194 1.00 91.06 276 TRP A O 1
ATOM 2206 N N . VAL A 1 277 ? -10.693 -2.990 16.384 1.00 89.75 277 VAL A N 1
ATOM 2207 C CA . VAL A 1 277 ? -9.437 -3.333 17.083 1.00 89.75 277 VAL A CA 1
ATOM 2208 C C . VAL A 1 277 ? -9.642 -3.364 18.600 1.00 89.75 277 VAL A C 1
ATOM 2210 O O . VAL A 1 277 ? -9.233 -4.324 19.250 1.00 89.75 277 VAL A O 1
ATOM 2213 N N . LEU A 1 278 ? -10.308 -2.352 19.165 1.00 87.81 278 LEU A N 1
ATOM 2214 C CA . LEU A 1 278 ? -10.597 -2.296 20.602 1.00 87.81 278 LEU A CA 1
ATOM 2215 C C . LEU A 1 278 ? -11.529 -3.427 21.050 1.00 87.81 278 LEU A C 1
ATOM 2217 O O . LEU A 1 278 ? -11.307 -4.024 22.101 1.00 87.81 278 LEU A O 1
ATOM 2221 N N . GLY A 1 279 ? -12.546 -3.744 20.244 1.00 86.81 279 GLY A N 1
ATOM 2222 C CA . GLY A 1 279 ? -13.484 -4.826 20.530 1.00 86.81 279 GLY A CA 1
ATOM 2223 C C . GLY A 1 279 ? -12.865 -6.223 20.446 1.00 86.81 279 GLY A C 1
ATOM 2224 O O . GLY A 1 279 ? -13.235 -7.102 21.220 1.00 86.81 279 GLY A O 1
ATOM 2225 N N . GLU A 1 280 ? -11.934 -6.440 19.513 1.00 86.25 280 GLU A N 1
ATOM 2226 C CA . GLU A 1 280 ? -11.337 -7.755 19.253 1.00 86.25 280 GLU A CA 1
ATOM 2227 C C . GLU A 1 280 ? -10.029 -8.022 19.997 1.00 86.25 280 GLU A C 1
ATOM 2229 O O . GLU A 1 280 ? -9.692 -9.184 20.232 1.00 86.25 280 GLU A O 1
ATOM 2234 N N . TYR A 1 281 ? -9.270 -6.995 20.372 1.00 84.62 281 TYR A N 1
ATOM 2235 C CA . TYR A 1 281 ? -7.925 -7.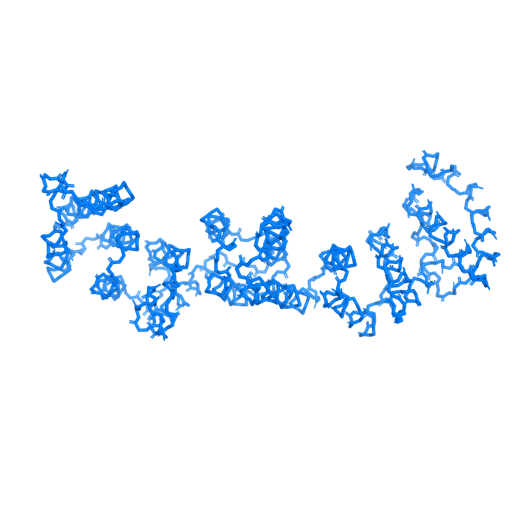177 20.925 1.00 84.62 281 TYR A CA 1
ATOM 2236 C C . TYR A 1 281 ? -7.660 -6.400 22.208 1.00 84.62 281 TYR A C 1
ATOM 2238 O O . TYR A 1 281 ? -6.525 -6.428 22.678 1.00 84.62 281 TYR A O 1
ATOM 2246 N N . GLY A 1 282 ? -8.678 -5.775 22.806 1.00 75.62 282 GLY A N 1
ATOM 2247 C CA . GLY A 1 282 ? -8.538 -5.021 24.054 1.00 75.62 282 GLY A CA 1
ATOM 2248 C C . GLY A 1 282 ? -7.890 -5.788 25.218 1.00 75.62 282 GLY A C 1
ATOM 2249 O O . GLY A 1 282 ? -7.280 -5.171 26.079 1.00 75.62 282 GLY A O 1
ATOM 2250 N N . ASP A 1 283 ? -7.951 -7.121 25.209 1.00 74.88 283 ASP A N 1
ATOM 2251 C CA . ASP A 1 283 ? -7.378 -7.995 26.246 1.00 74.88 283 ASP A CA 1
ATOM 2252 C C . ASP A 1 283 ? -5.870 -8.227 26.123 1.00 74.88 283 ASP A C 1
ATOM 2254 O O . ASP A 1 283 ? -5.230 -8.705 27.054 1.00 74.88 283 ASP A O 1
ATOM 2258 N N . ASN A 1 284 ? -5.293 -7.945 24.954 1.00 67.94 284 ASN A N 1
ATOM 2259 C CA . ASN A 1 284 ? -3.922 -8.347 24.630 1.00 67.94 284 ASN A CA 1
ATOM 2260 C C . ASN A 1 284 ? -2.857 -7.384 25.177 1.00 67.94 284 ASN A C 1
ATOM 2262 O O . ASN A 1 284 ? -1.685 -7.507 24.821 1.00 67.94 284 ASN A O 1
ATOM 2266 N N . THR A 1 285 ? -3.249 -6.407 25.995 1.00 66.75 285 THR A N 1
ATOM 2267 C CA . THR A 1 285 ? -2.343 -5.410 26.567 1.00 66.75 285 THR A CA 1
ATOM 2268 C C . THR A 1 285 ? -2.425 -5.422 28.086 1.00 66.75 285 THR A C 1
ATOM 2270 O O . THR A 1 285 ? -3.474 -5.108 28.638 1.00 66.75 285 THR A O 1
ATOM 2273 N N . ASP A 1 286 ? -1.299 -5.669 28.759 1.00 64.44 286 ASP A N 1
ATOM 2274 C CA . ASP A 1 286 ? -1.195 -5.581 30.226 1.00 64.44 286 ASP A CA 1
ATOM 2275 C C . ASP A 1 286 ? -1.466 -4.156 30.762 1.00 64.44 286 ASP A C 1
ATOM 2277 O O . ASP A 1 286 ? -1.750 -3.968 31.943 1.00 64.44 286 ASP A O 1
ATOM 2281 N N . GLU A 1 287 ? -1.380 -3.141 29.896 1.00 66.69 287 GLU A N 1
ATOM 2282 C CA . GLU A 1 287 ? -1.563 -1.726 30.245 1.00 66.69 287 GLU A CA 1
ATOM 2283 C C . GLU A 1 287 ? -3.031 -1.310 30.431 1.00 66.69 287 GLU A C 1
ATOM 2285 O O . GLU A 1 287 ? -3.310 -0.383 31.194 1.00 66.69 287 GLU A O 1
ATOM 2290 N N . TRP A 1 288 ? -3.973 -1.964 29.744 1.00 68.94 288 TRP A N 1
ATOM 2291 C CA . TRP A 1 288 ? -5.373 -1.535 29.694 1.00 68.94 288 TRP A CA 1
ATOM 2292 C C . TRP A 1 288 ? -6.280 -2.630 30.234 1.00 68.94 288 TRP A C 1
ATOM 2294 O O . TRP A 1 288 ? -6.343 -3.730 29.694 1.00 68.94 288 TRP A O 1
ATOM 2304 N N . SER A 1 289 ? -7.031 -2.322 31.292 1.00 79.25 289 SER A N 1
ATOM 2305 C CA . SER A 1 289 ? -8.065 -3.234 31.770 1.00 79.25 289 SER A CA 1
ATOM 2306 C C . SER A 1 289 ? -9.287 -3.189 30.853 1.00 79.25 289 SER A C 1
ATOM 2308 O O . SER A 1 289 ? -9.668 -2.131 30.343 1.00 79.25 289 SER A O 1
ATOM 2310 N N . LEU A 1 290 ? -9.965 -4.328 30.721 1.00 80.50 290 LEU A N 1
ATOM 2311 C CA . LEU A 1 290 ? -11.260 -4.445 30.044 1.00 80.50 290 LEU A CA 1
ATOM 2312 C C . LEU A 1 290 ? -12.258 -3.355 30.473 1.00 80.50 290 LEU A C 1
ATOM 2314 O O . LEU A 1 290 ? -12.932 -2.760 29.635 1.00 80.50 290 LEU A O 1
ATOM 2318 N N . ALA A 1 291 ? -12.298 -3.028 31.768 1.00 80.50 291 ALA A N 1
ATOM 2319 C CA . ALA A 1 291 ? -13.150 -1.972 32.311 1.00 80.50 291 ALA A CA 1
ATOM 2320 C C . ALA A 1 291 ? -12.785 -0.570 31.782 1.00 80.50 291 ALA A C 1
ATOM 2322 O O . ALA A 1 291 ? -13.672 0.226 31.475 1.00 80.50 291 ALA A O 1
ATOM 2323 N N . SER A 1 292 ? -11.491 -0.268 31.624 1.00 83.88 292 SER A N 1
ATOM 2324 C CA . SER A 1 292 ? -11.028 1.010 31.065 1.00 83.88 292 SER A CA 1
ATOM 2325 C C . SER A 1 292 ? -11.404 1.159 29.586 1.00 83.88 292 SER A C 1
ATOM 2327 O O . SER A 1 292 ? -11.799 2.242 29.141 1.00 83.88 292 SER A O 1
ATOM 2329 N N . ILE A 1 293 ? -11.359 0.058 28.831 1.00 84.75 293 ILE A N 1
ATOM 2330 C CA . ILE A 1 293 ? -11.782 0.030 27.425 1.00 84.75 293 ILE A CA 1
ATOM 2331 C C . ILE A 1 293 ? -13.299 0.215 27.322 1.00 84.75 293 ILE A C 1
ATOM 2333 O O . ILE A 1 293 ? -13.758 1.019 26.511 1.00 84.75 293 ILE A O 1
ATOM 2337 N N . GLN A 1 294 ? -14.086 -0.449 28.176 1.00 83.69 294 GLN A N 1
ATOM 2338 C CA . GLN A 1 294 ? -15.538 -0.243 28.248 1.00 83.69 294 GLN A CA 1
ATOM 2339 C C . GLN A 1 294 ? -15.898 1.219 28.548 1.00 83.69 294 GLN A C 1
ATOM 2341 O O . GLN A 1 294 ? -16.769 1.784 27.887 1.00 83.69 294 GLN A O 1
ATOM 2346 N N . GLU A 1 295 ? -15.205 1.860 29.493 1.00 84.06 295 GLU A N 1
ATOM 2347 C CA . GLU A 1 295 ? -15.418 3.277 29.800 1.00 84.06 295 GLU A CA 1
ATOM 2348 C C . GLU A 1 295 ? -15.058 4.178 28.610 1.00 84.06 295 GLU A C 1
ATOM 2350 O O . GLU A 1 295 ? -15.793 5.109 28.278 1.00 84.06 295 GLU A O 1
ATOM 2355 N N . THR A 1 296 ? -13.961 3.871 27.917 1.00 85.12 296 THR A N 1
ATOM 2356 C CA . THR A 1 296 ? -13.537 4.592 26.711 1.00 85.12 296 THR A CA 1
ATOM 2357 C C . THR A 1 296 ? -14.579 4.489 25.596 1.00 85.12 296 THR A C 1
ATOM 2359 O O . THR A 1 296 ? -14.955 5.500 24.998 1.00 85.12 296 THR A O 1
ATOM 2362 N N . LEU A 1 297 ? -15.112 3.290 25.354 1.00 85.12 297 LEU A N 1
ATOM 2363 C CA . LEU A 1 297 ? -16.176 3.059 24.378 1.00 85.12 297 LEU A CA 1
ATOM 2364 C C . LEU A 1 297 ? -17.482 3.765 24.778 1.00 85.12 297 LEU A C 1
ATOM 2366 O O . LEU A 1 297 ? -18.135 4.370 23.927 1.00 85.12 297 LEU A O 1
ATOM 2370 N N . ALA A 1 298 ? -17.834 3.770 26.066 1.00 84.75 298 ALA A N 1
ATOM 2371 C CA . ALA A 1 298 ? -18.994 4.500 26.575 1.00 84.75 298 ALA A CA 1
ATOM 2372 C C . ALA A 1 298 ? -18.847 6.021 26.377 1.00 84.75 298 ALA A C 1
ATOM 2374 O O . ALA A 1 298 ? -19.782 6.679 25.917 1.00 84.75 298 ALA A O 1
ATOM 2375 N N . ARG A 1 299 ? -17.655 6.583 26.621 1.00 84.25 299 ARG A N 1
ATOM 2376 C CA . ARG A 1 299 ? -17.346 7.991 26.308 1.00 84.25 299 ARG A CA 1
ATOM 2377 C C . ARG A 1 299 ? -17.484 8.280 24.812 1.00 84.25 299 ARG A C 1
ATOM 2379 O O . ARG A 1 299 ? -18.080 9.289 24.440 1.00 84.25 299 ARG A O 1
ATOM 2386 N N . CYS A 1 300 ? -17.014 7.380 23.946 1.00 83.56 300 CYS A N 1
ATOM 2387 C CA . CYS A 1 300 ? -17.193 7.513 22.496 1.00 83.56 300 CYS A CA 1
ATOM 2388 C C . CYS A 1 300 ? -18.677 7.517 22.092 1.00 83.56 300 CYS A C 1
ATOM 2390 O O . CYS A 1 300 ? -19.061 8.283 21.206 1.00 83.56 300 CYS A O 1
ATOM 2392 N N . LEU A 1 301 ? -19.512 6.702 22.745 1.00 83.31 301 LEU A N 1
ATOM 2393 C CA . LEU A 1 301 ? -20.956 6.634 22.492 1.00 83.31 301 LEU A CA 1
ATOM 2394 C C . LEU A 1 301 ? -21.697 7.907 22.942 1.00 83.31 301 LEU A C 1
ATOM 2396 O O . LEU A 1 301 ? -22.692 8.305 22.335 1.00 83.31 301 LEU A O 1
ATOM 2400 N N . LEU A 1 302 ? -21.200 8.584 23.982 1.00 81.38 302 LEU A N 1
ATOM 2401 C CA . LEU A 1 302 ? -21.729 9.882 24.414 1.00 81.38 302 LEU A CA 1
ATOM 2402 C C . LEU A 1 302 ? -21.416 11.002 23.426 1.00 81.38 302 LEU A C 1
ATOM 2404 O O . LEU A 1 302 ? -22.205 11.928 23.284 1.00 81.38 302 LEU A O 1
ATOM 2408 N N . ILE A 1 303 ? -20.271 10.940 22.759 1.00 80.06 303 ILE A N 1
ATOM 2409 C CA . ILE A 1 303 ? -19.771 12.063 21.965 1.00 80.06 303 ILE A CA 1
ATOM 2410 C C . ILE A 1 303 ? -20.201 11.963 20.494 1.00 80.06 303 ILE A C 1
ATOM 2412 O O . ILE A 1 303 ? -20.435 12.986 19.849 1.00 80.06 303 ILE A O 1
ATOM 2416 N N . ASN A 1 304 ? -20.317 10.749 19.948 1.00 79.06 304 ASN A N 1
ATOM 2417 C CA . ASN A 1 304 ? -20.613 10.541 18.531 1.00 79.06 304 ASN A CA 1
ATOM 2418 C C . ASN A 1 304 ? -22.114 10.294 18.291 1.00 79.06 304 ASN A C 1
ATOM 2420 O O . ASN A 1 304 ? -22.708 9.360 18.830 1.00 79.06 304 ASN A O 1
ATOM 2424 N N . HIS A 1 305 ? -22.714 11.110 17.419 1.00 75.00 305 HIS A N 1
ATOM 2425 C CA . HIS A 1 305 ? -24.144 11.055 17.075 1.00 75.00 305 HIS A CA 1
ATOM 2426 C C . HIS A 1 305 ? -24.437 10.443 15.693 1.00 75.00 305 HIS A C 1
ATOM 2428 O O . HIS A 1 305 ? -25.587 10.419 15.261 1.00 75.00 305 HIS A O 1
ATOM 2434 N N . ASP A 1 306 ? -23.414 9.993 14.959 1.00 78.25 306 ASP A N 1
ATOM 2435 C CA . ASP A 1 306 ? -23.619 9.326 13.668 1.00 78.25 306 ASP A CA 1
ATOM 2436 C C . ASP A 1 306 ? -24.058 7.867 13.906 1.00 78.25 306 ASP A C 1
ATOM 2438 O O . ASP A 1 306 ? -23.306 7.122 14.545 1.00 78.25 306 ASP A O 1
ATOM 2442 N N . PRO A 1 307 ? -25.227 7.428 13.397 1.00 78.25 307 PRO A N 1
ATOM 2443 C CA . PRO A 1 307 ? -25.751 6.088 13.662 1.00 78.25 307 PRO A CA 1
ATOM 2444 C C . PRO A 1 307 ? -24.808 4.970 13.197 1.00 78.25 307 PRO A C 1
ATOM 2446 O O . PRO A 1 307 ? -24.708 3.938 13.852 1.00 78.25 307 PRO A O 1
ATOM 2449 N N . LEU A 1 308 ? -24.039 5.172 12.120 1.00 81.69 308 LEU A N 1
ATOM 2450 C CA . LEU A 1 308 ? -23.070 4.164 11.668 1.00 81.69 308 LEU A CA 1
ATOM 2451 C C . LEU A 1 308 ? -21.928 3.976 12.675 1.00 81.69 308 LEU A C 1
ATOM 2453 O O . LEU A 1 308 ? -21.519 2.853 12.960 1.00 81.69 308 LEU A O 1
ATOM 2457 N N . ILE A 1 309 ? -21.429 5.076 13.242 1.00 82.44 309 ILE A N 1
ATOM 2458 C CA . ILE A 1 309 ? -20.359 5.043 14.243 1.00 82.44 309 ILE A CA 1
ATOM 2459 C C . ILE A 1 309 ? -20.883 4.423 15.542 1.00 82.44 309 ILE A C 1
ATOM 2461 O O . ILE A 1 309 ? -20.206 3.591 16.142 1.00 82.44 309 ILE A O 1
ATOM 2465 N N . GLN A 1 310 ? -22.107 4.769 15.944 1.00 84.00 310 GLN A N 1
ATOM 2466 C CA . GLN A 1 310 ? -22.763 4.179 17.112 1.00 84.00 310 GLN A CA 1
ATOM 2467 C C . GLN A 1 310 ? -22.924 2.663 16.973 1.00 84.00 310 GLN A C 1
ATOM 2469 O O . GLN A 1 310 ? -22.618 1.933 17.914 1.00 84.00 310 GLN A O 1
ATOM 2474 N N . ALA A 1 311 ? -23.320 2.176 15.795 1.00 84.94 311 ALA A N 1
ATOM 2475 C CA . ALA A 1 311 ? -23.420 0.746 15.523 1.00 84.94 311 ALA A CA 1
ATOM 2476 C C . ALA A 1 311 ? -22.068 0.027 15.706 1.00 84.94 311 ALA A C 1
ATOM 2478 O O . ALA A 1 311 ? -22.010 -1.045 16.312 1.00 84.94 311 ALA A O 1
ATOM 2479 N N . PHE A 1 312 ? -20.961 0.631 15.253 1.00 87.56 312 PHE A N 1
ATOM 2480 C CA . PHE A 1 312 ? -19.617 0.082 15.469 1.00 87.56 312 PHE A CA 1
ATOM 2481 C C . PHE A 1 312 ? -19.208 0.079 16.945 1.00 87.56 312 PHE A C 1
ATOM 2483 O O . PHE A 1 312 ? -18.658 -0.917 17.416 1.00 87.56 312 PHE A O 1
ATOM 2490 N N . ILE A 1 313 ? -19.520 1.145 17.689 1.00 87.38 313 ILE A N 1
ATOM 2491 C CA . ILE A 1 313 ? -19.241 1.228 19.129 1.00 87.38 313 ILE A CA 1
ATOM 2492 C C . ILE A 1 313 ? -20.018 0.155 19.898 1.00 87.38 313 ILE A C 1
ATOM 2494 O O . ILE A 1 313 ? -19.438 -0.535 20.733 1.00 87.38 313 ILE A O 1
ATOM 2498 N N . LEU A 1 314 ? -21.306 -0.034 19.599 1.00 87.19 314 LEU A N 1
ATOM 2499 C CA . LEU A 1 314 ? -22.137 -1.058 20.241 1.00 87.19 314 LEU A CA 1
ATOM 2500 C C . LEU A 1 314 ? -21.632 -2.477 19.940 1.00 87.19 314 LEU A C 1
ATOM 2502 O O . LEU A 1 314 ? -21.580 -3.323 20.833 1.00 87.19 314 LEU A O 1
ATOM 2506 N N . SER A 1 315 ? -21.174 -2.738 18.712 1.00 89.25 315 SER A N 1
ATOM 2507 C CA . SER A 1 315 ? -20.510 -4.007 18.381 1.00 89.25 315 SER A CA 1
ATOM 2508 C C . SER A 1 315 ? -19.177 -4.212 19.099 1.00 89.25 315 SER A C 1
ATOM 2510 O O . SER A 1 315 ? -18.803 -5.347 19.369 1.00 89.25 315 SER A O 1
ATOM 2512 N N . ALA A 1 316 ? -18.436 -3.150 19.403 1.00 87.94 316 ALA A N 1
ATOM 2513 C CA . ALA A 1 316 ? -17.236 -3.271 20.221 1.00 87.94 316 ALA A CA 1
ATOM 2514 C C . ALA A 1 316 ? -17.607 -3.546 21.687 1.00 87.94 316 ALA A C 1
ATOM 2516 O O . ALA A 1 316 ? -17.077 -4.472 22.293 1.00 87.94 316 ALA A O 1
ATOM 2517 N N . LEU A 1 317 ? -18.574 -2.803 22.234 1.00 86.69 317 LEU A N 1
ATOM 2518 C CA . LEU A 1 317 ? -19.053 -2.956 23.610 1.00 86.69 317 LEU A CA 1
ATOM 2519 C C . LEU A 1 317 ? -19.599 -4.359 23.891 1.00 86.69 317 LEU A C 1
ATOM 2521 O O . LEU A 1 317 ? -19.257 -4.935 24.916 1.00 86.69 317 LEU A O 1
ATOM 2525 N N . THR A 1 318 ? -20.397 -4.926 22.983 1.00 86.19 318 THR A N 1
ATOM 2526 C CA . THR A 1 318 ? -20.900 -6.314 23.074 1.00 86.19 318 THR A CA 1
ATOM 2527 C C . THR A 1 318 ? -19.766 -7.330 23.186 1.00 86.19 318 THR A C 1
ATOM 2529 O O . THR A 1 318 ? -19.789 -8.184 24.071 1.00 86.19 318 THR A O 1
ATOM 2532 N N . LYS A 1 319 ? -18.744 -7.223 22.328 1.00 87.62 319 LYS A N 1
ATOM 2533 C CA . LYS A 1 319 ? -17.583 -8.125 22.336 1.00 87.62 319 LYS A CA 1
ATOM 2534 C C . LYS A 1 319 ? -16.780 -8.010 23.626 1.00 87.62 319 LYS A C 1
ATOM 2536 O O . LYS A 1 319 ? -16.453 -9.025 24.233 1.00 87.62 319 LYS A O 1
ATOM 2541 N N . VAL A 1 320 ? -16.513 -6.786 24.074 1.00 85.19 320 VAL A N 1
ATOM 2542 C CA . VAL A 1 320 ? -15.779 -6.530 25.321 1.00 85.19 320 VAL A CA 1
ATOM 2543 C C . VAL A 1 320 ? -16.589 -6.996 26.537 1.00 85.19 320 VAL A C 1
ATOM 2545 O O . VAL A 1 320 ? -16.024 -7.566 27.465 1.00 85.19 320 VAL A O 1
ATOM 2548 N N . ALA A 1 321 ? -17.912 -6.811 26.539 1.00 83.56 321 ALA A N 1
ATOM 2549 C CA . ALA A 1 321 ? -18.798 -7.300 27.596 1.00 83.56 321 ALA A CA 1
ATOM 2550 C C . ALA A 1 321 ? -18.776 -8.830 27.699 1.00 83.56 321 ALA A C 1
ATOM 2552 O O . ALA A 1 321 ? -18.598 -9.359 28.792 1.00 83.56 321 ALA A O 1
ATOM 2553 N N . LEU A 1 322 ? -18.862 -9.537 26.566 1.00 84.12 322 LEU A N 1
ATOM 2554 C CA . LEU A 1 322 ? -18.787 -11.000 26.531 1.00 84.12 322 LEU A CA 1
ATOM 2555 C C . LEU A 1 322 ? -17.469 -11.527 27.120 1.00 84.12 322 LEU A C 1
ATOM 2557 O O . LEU A 1 322 ? -17.452 -12.524 27.836 1.00 84.12 322 LEU A O 1
ATOM 2561 N N . ARG A 1 323 ? -16.358 -10.853 26.822 1.00 80.06 323 ARG A N 1
ATOM 2562 C CA . ARG A 1 323 ? -15.018 -11.252 27.277 1.00 80.06 323 ARG A CA 1
ATOM 2563 C C . ARG A 1 323 ? -14.722 -10.869 28.718 1.00 80.06 323 ARG A C 1
ATOM 2565 O O . ARG A 1 323 ? -13.891 -11.497 29.359 1.00 80.06 323 ARG A O 1
ATOM 2572 N N . SER A 1 324 ? -15.433 -9.871 29.230 1.00 76.75 324 SER A N 1
ATOM 2573 C CA . SER A 1 324 ? -15.378 -9.465 30.630 1.00 76.75 324 SER A CA 1
ATOM 2574 C C . SER A 1 324 ? -16.036 -10.474 31.577 1.00 76.75 324 SER A C 1
ATOM 2576 O O . SER A 1 324 ? -15.909 -10.303 32.788 1.00 76.75 324 SER A O 1
ATOM 2578 N N . ALA A 1 325 ? -16.689 -11.533 31.080 1.00 73.31 325 ALA A N 1
ATOM 2579 C CA . ALA A 1 325 ? -17.247 -12.591 31.918 1.00 73.31 325 ALA A CA 1
ATOM 2580 C C . ALA A 1 325 ? -16.160 -13.248 32.797 1.00 73.31 325 ALA A C 1
ATOM 2582 O O . ALA A 1 325 ? -15.116 -13.645 32.272 1.00 73.31 325 ALA A O 1
ATOM 2583 N N . PRO A 1 326 ? -16.364 -13.388 34.126 1.00 65.81 326 PRO A N 1
ATOM 2584 C CA . PRO A 1 326 ? -17.629 -13.297 34.873 1.00 65.81 326 PRO A CA 1
ATOM 2585 C C . PRO A 1 326 ? -17.923 -11.930 35.536 1.00 65.81 326 PRO A C 1
ATOM 2587 O O . PRO A 1 326 ? -18.758 -11.855 36.433 1.00 65.81 326 PRO A O 1
ATOM 2590 N N . ASN A 1 327 ? -17.226 -10.848 35.177 1.00 73.81 327 ASN A N 1
ATOM 2591 C CA . ASN A 1 327 ? -17.496 -9.528 35.751 1.00 73.81 327 ASN A CA 1
ATOM 2592 C C . ASN A 1 327 ? -18.728 -8.888 35.086 1.00 73.81 327 ASN A C 1
ATOM 2594 O O . ASN A 1 327 ? -18.740 -8.755 33.857 1.00 73.81 327 ASN A O 1
ATOM 2598 N N . PRO A 1 328 ? -19.723 -8.428 35.867 1.00 74.06 328 PRO A N 1
ATOM 2599 C CA . PRO A 1 328 ? -20.907 -7.786 35.318 1.00 74.06 328 PRO A CA 1
ATOM 2600 C C . PRO A 1 328 ? -20.553 -6.449 34.661 1.00 74.06 328 PRO A C 1
ATOM 2602 O O . PRO A 1 328 ? -19.681 -5.708 35.125 1.00 74.06 328 PRO A O 1
ATOM 2605 N N . VAL A 1 329 ? -21.275 -6.120 33.590 1.00 75.94 329 VAL A N 1
ATOM 2606 C CA . VAL A 1 329 ? -21.149 -4.827 32.911 1.00 75.94 329 VAL A CA 1
ATOM 2607 C C . VAL A 1 329 ? -21.564 -3.700 33.873 1.00 75.94 329 VAL A C 1
ATOM 2609 O O . VAL A 1 329 ? -22.610 -3.806 34.520 1.00 75.94 329 VAL A O 1
ATOM 2612 N N . PRO A 1 330 ? -20.798 -2.595 33.975 1.00 80.25 330 PRO A N 1
ATOM 2613 C CA . PRO A 1 330 ? -21.161 -1.468 34.828 1.00 80.25 330 PRO A CA 1
ATOM 2614 C C . PRO A 1 330 ? -22.555 -0.909 34.511 1.00 80.25 330 PRO A C 1
ATOM 2616 O O . PRO A 1 330 ? -22.885 -0.620 33.357 1.00 80.25 330 PRO A O 1
ATOM 2619 N N . SER A 1 331 ? -23.361 -0.675 35.549 1.00 76.31 331 SER A N 1
ATOM 2620 C CA . SER A 1 331 ? -24.729 -0.147 35.423 1.00 76.31 331 SER A CA 1
ATOM 2621 C C . SER A 1 331 ? -24.797 1.231 34.756 1.00 76.31 331 SER A C 1
ATOM 2623 O O . SER A 1 331 ? -25.779 1.540 34.083 1.00 76.31 331 SER A O 1
ATOM 2625 N N . SER A 1 332 ? -23.737 2.035 34.873 1.00 79.81 332 SER A N 1
ATOM 2626 C CA . SER A 1 332 ? -23.588 3.318 34.178 1.00 79.81 332 SER A CA 1
ATOM 2627 C C . SER A 1 332 ? -23.582 3.169 32.654 1.00 79.81 332 SER A C 1
ATOM 2629 O O . SER A 1 332 ? -24.180 3.985 31.959 1.00 79.81 332 SER A O 1
ATOM 2631 N N . ILE A 1 333 ? -22.953 2.114 32.130 1.00 79.50 333 ILE A N 1
ATOM 2632 C CA . ILE A 1 333 ? -22.880 1.847 30.688 1.00 79.50 333 ILE A CA 1
ATOM 2633 C C . ILE A 1 333 ? -24.231 1.339 30.183 1.00 79.50 333 ILE A C 1
ATOM 2635 O O . ILE A 1 333 ? -24.697 1.783 29.136 1.00 79.50 333 ILE A O 1
ATOM 2639 N N . MET A 1 334 ? -24.902 0.473 30.950 1.00 76.94 334 MET A N 1
ATOM 2640 C CA . MET A 1 334 ? -26.249 0.001 30.611 1.00 76.94 334 MET A CA 1
ATOM 2641 C C . MET A 1 334 ? -27.264 1.151 30.543 1.00 76.94 334 MET A C 1
ATOM 2643 O O . MET A 1 334 ? -28.019 1.243 29.576 1.00 76.94 334 MET A O 1
ATOM 2647 N N . ALA A 1 335 ? -27.236 2.066 31.517 1.00 79.75 335 ALA A N 1
ATOM 2648 C CA . ALA A 1 335 ? -28.102 3.246 31.530 1.00 79.75 335 ALA A CA 1
ATOM 2649 C C . ALA A 1 335 ? -27.848 4.175 30.329 1.00 79.75 335 ALA A C 1
ATOM 2651 O O . ALA A 1 335 ? -28.789 4.668 29.715 1.00 79.75 335 ALA A O 1
ATOM 2652 N N . LEU A 1 336 ? -26.583 4.361 29.952 1.00 81.94 336 LEU A N 1
ATOM 2653 C CA . LEU A 1 336 ? -26.171 5.199 28.824 1.00 81.94 336 LEU A CA 1
ATOM 2654 C C . LEU A 1 336 ? -26.623 4.623 27.475 1.00 81.94 336 LEU A C 1
ATOM 2656 O O . LEU A 1 336 ? -27.117 5.354 26.616 1.00 81.94 336 LEU A O 1
ATOM 2660 N N . VAL A 1 337 ? -26.499 3.306 27.286 1.00 78.75 337 VAL A N 1
ATOM 2661 C CA . VAL A 1 337 ? -27.024 2.630 26.089 1.00 78.75 337 VAL A CA 1
ATOM 2662 C C . VAL A 1 337 ? -28.551 2.753 26.036 1.00 78.75 337 VAL A C 1
ATOM 2664 O O . VAL A 1 337 ? -29.108 3.021 24.972 1.00 78.75 337 VAL A O 1
ATOM 2667 N N . GLN A 1 338 ? -29.231 2.633 27.180 1.00 79.00 338 GLN A N 1
ATOM 2668 C CA . GLN A 1 338 ? -30.683 2.784 27.269 1.00 79.00 338 GLN A CA 1
ATOM 2669 C C . GLN A 1 338 ? -31.146 4.210 26.928 1.00 79.00 338 GLN A C 1
ATOM 2671 O O . GLN A 1 338 ? -32.101 4.374 26.169 1.00 79.00 338 GLN A O 1
ATOM 2676 N N . GLU A 1 339 ? -30.453 5.235 27.428 1.00 79.19 339 GLU A N 1
ATOM 2677 C CA . GLU A 1 339 ? -30.713 6.643 27.100 1.00 79.19 339 GLU A CA 1
ATOM 2678 C C . GLU A 1 339 ? -30.595 6.893 25.590 1.00 79.19 339 GLU A C 1
ATOM 2680 O O . GLU A 1 339 ? -31.489 7.482 24.981 1.00 79.19 339 GLU A O 1
ATOM 2685 N N . ARG A 1 340 ? -29.559 6.346 24.945 1.00 74.50 340 ARG A N 1
ATOM 2686 C CA . ARG A 1 340 ? -29.364 6.497 23.495 1.00 74.50 340 ARG A CA 1
ATOM 2687 C C . ARG A 1 340 ? -30.432 5.814 22.648 1.00 74.50 340 ARG A C 1
ATOM 2689 O O . ARG A 1 340 ? -30.794 6.339 21.598 1.00 74.50 340 ARG A O 1
ATOM 2696 N N . ILE A 1 341 ? -30.969 4.677 23.086 1.00 72.44 341 ILE A N 1
ATOM 2697 C CA . ILE A 1 341 ? -32.091 4.029 22.389 1.00 72.44 341 ILE A CA 1
ATOM 2698 C C . ILE A 1 341 ? -33.352 4.891 22.457 1.00 72.44 341 ILE A C 1
ATOM 2700 O O . ILE A 1 341 ? -34.090 4.963 21.476 1.00 72.44 341 ILE A O 1
ATOM 2704 N N . LEU A 1 342 ? -33.593 5.548 23.595 1.00 71.50 342 LEU A N 1
ATOM 2705 C CA . LEU A 1 342 ? -34.766 6.400 23.802 1.00 71.50 342 LEU A CA 1
ATOM 2706 C C . LEU A 1 342 ? -34.714 7.695 22.978 1.00 71.50 342 LEU A C 1
ATOM 2708 O O . LEU A 1 342 ? -35.760 8.211 22.592 1.00 71.50 342 LEU A O 1
ATOM 2712 N N . GLU A 1 343 ? -33.518 8.206 22.686 1.00 70.25 343 GLU A N 1
ATOM 2713 C CA . GLU A 1 343 ? -33.327 9.383 21.831 1.00 70.25 343 GLU A CA 1
ATOM 2714 C C . GLU A 1 343 ? -33.489 9.097 20.328 1.00 70.25 343 GLU A C 1
ATOM 2716 O O . GLU A 1 343 ? -33.710 10.025 19.542 1.00 70.25 343 GLU A O 1
ATOM 2721 N N . LEU A 1 344 ? -33.383 7.835 19.896 1.00 64.38 344 LEU A N 1
ATOM 2722 C CA . LEU A 1 344 ? -33.570 7.471 18.492 1.00 64.38 344 LEU A CA 1
ATOM 2723 C C . LEU A 1 344 ? -35.056 7.585 18.111 1.00 64.38 344 LEU A C 1
ATOM 2725 O O . LEU A 1 344 ? -35.915 7.044 18.811 1.00 64.38 344 LEU A O 1
ATOM 2729 N N . PRO A 1 345 ? -35.397 8.238 16.981 1.00 60.09 345 PRO A N 1
ATOM 2730 C CA . PRO A 1 345 ? -36.783 8.337 16.546 1.00 60.09 345 PRO A CA 1
ATOM 2731 C C . PRO A 1 345 ? -37.354 6.934 16.329 1.00 60.09 345 PRO A C 1
ATOM 2733 O O . PRO A 1 345 ? -36.791 6.122 15.590 1.00 60.09 345 PRO A O 1
ATOM 2736 N N . SER A 1 346 ? -38.477 6.652 16.988 1.00 53.56 346 SER A N 1
ATOM 2737 C CA . SER A 1 346 ? -39.158 5.366 16.901 1.00 53.56 346 SER A CA 1
ATOM 2738 C C . SER A 1 346 ? -39.544 5.053 15.446 1.00 53.56 346 SER A C 1
ATOM 2740 O O . SER A 1 346 ? -39.971 5.949 14.707 1.00 53.56 346 SER A O 1
ATOM 2742 N N . PRO A 1 347 ? -39.428 3.783 15.005 1.00 51.12 347 PRO A N 1
ATOM 2743 C CA . PRO A 1 347 ? -39.670 3.392 13.612 1.00 51.12 347 PRO A CA 1
ATOM 2744 C C . PRO A 1 347 ? -41.101 3.687 13.127 1.00 51.12 347 PRO A C 1
ATOM 2746 O O . PRO A 1 347 ? -41.356 3.698 11.926 1.00 51.12 347 PRO A O 1
ATOM 2749 N N . SER A 1 348 ? -42.038 3.962 14.039 1.00 45.81 348 SER A N 1
ATOM 2750 C CA . SER A 1 348 ? -43.433 4.288 13.742 1.00 45.81 348 SER A CA 1
ATOM 2751 C C . SER A 1 348 ? -43.713 5.774 13.461 1.00 45.81 348 SER A C 1
ATOM 2753 O O . SER A 1 348 ? -44.803 6.082 12.985 1.00 45.81 348 SER A O 1
ATOM 2755 N N . ALA A 1 349 ? -42.779 6.701 13.718 1.00 44.84 349 ALA A N 1
ATOM 2756 C CA . ALA A 1 349 ? -43.059 8.146 13.690 1.00 44.84 349 ALA A CA 1
ATOM 2757 C C . ALA A 1 349 ? -42.568 8.904 12.434 1.00 44.84 349 ALA A C 1
ATOM 2759 O O . ALA A 1 349 ? -42.879 10.082 12.274 1.00 44.84 349 ALA A O 1
ATOM 2760 N N . SER A 1 350 ? -41.817 8.272 11.525 1.00 42.06 350 SER A N 1
ATOM 2761 C CA . SER A 1 350 ? -41.060 8.963 10.460 1.00 42.06 350 SER A CA 1
ATOM 2762 C C . SER A 1 350 ? -41.567 8.738 9.026 1.00 42.06 350 SER A C 1
ATOM 2764 O O . SER A 1 350 ? -40.814 8.911 8.069 1.00 42.06 350 SER A O 1
ATOM 2766 N N . PHE A 1 351 ? -42.852 8.414 8.835 1.00 42.56 351 PHE A N 1
ATOM 2767 C CA . PHE A 1 351 ? -43.436 8.284 7.486 1.00 42.56 351 PHE A CA 1
ATOM 2768 C C . PHE A 1 351 ? -43.870 9.608 6.834 1.00 42.56 351 PHE A C 1
ATOM 2770 O O . PHE A 1 351 ? -44.251 9.618 5.663 1.00 42.56 351 PHE A O 1
ATOM 2777 N N . THR A 1 352 ? -43.782 10.741 7.531 1.00 38.91 352 THR A N 1
ATOM 2778 C CA . THR A 1 352 ? -44.157 12.047 6.972 1.00 38.91 352 THR A CA 1
ATOM 2779 C C . THR A 1 352 ? -42.987 13.028 6.961 1.00 38.91 352 THR A C 1
ATOM 2781 O O . THR A 1 352 ? -42.570 13.525 7.998 1.00 38.91 352 THR A O 1
ATOM 2784 N N . GLN A 1 353 ? -42.548 13.342 5.735 1.00 42.16 353 GLN A N 1
ATOM 2785 C CA . GLN A 1 353 ? -41.793 14.532 5.310 1.00 42.16 353 GLN A CA 1
ATOM 2786 C C . GLN A 1 353 ? -40.305 14.640 5.704 1.00 42.16 353 GLN A C 1
ATOM 2788 O O . GLN A 1 353 ? -39.933 15.361 6.620 1.00 42.16 353 GLN A O 1
ATOM 2793 N N . SER A 1 354 ? -39.418 14.063 4.884 1.00 32.44 354 SER A N 1
ATOM 2794 C CA . SER A 1 354 ? -38.223 14.766 4.368 1.00 32.44 354 SER A CA 1
ATOM 2795 C C . SER A 1 354 ? -37.610 13.992 3.189 1.00 32.44 354 SER A C 1
ATOM 2797 O O . SER A 1 354 ? -37.689 12.770 3.122 1.00 32.44 354 SER A O 1
ATOM 2799 N N . ILE A 1 355 ? -37.030 14.707 2.223 1.00 37.75 355 ILE A N 1
ATOM 2800 C CA . ILE A 1 355 ? -36.689 14.231 0.865 1.00 37.75 355 ILE A CA 1
ATOM 2801 C C . ILE A 1 355 ? -35.403 13.352 0.809 1.00 37.75 355 ILE A C 1
ATOM 2803 O O . ILE A 1 355 ? -34.951 12.972 -0.265 1.00 37.75 355 ILE A O 1
ATOM 2807 N N . HIS A 1 356 ? -34.858 12.904 1.951 1.00 38.47 356 HIS A N 1
ATOM 2808 C CA . HIS A 1 356 ? -33.808 11.864 2.011 1.00 38.47 356 HIS A CA 1
ATOM 2809 C C . HIS A 1 356 ? -34.004 10.863 3.182 1.00 38.47 356 HIS A C 1
ATOM 2811 O O . HIS A 1 356 ? -33.177 10.829 4.093 1.00 38.47 356 HIS A O 1
ATOM 2817 N N . PRO A 1 357 ? -35.066 10.029 3.199 1.00 40.84 357 PRO A N 1
ATOM 2818 C CA . PRO A 1 357 ? -35.428 9.239 4.384 1.00 40.84 357 PRO A CA 1
ATOM 2819 C C . PRO A 1 357 ? -34.857 7.809 4.418 1.00 40.84 357 PRO A C 1
ATOM 2821 O O . PRO A 1 357 ? -34.899 7.158 5.458 1.00 40.84 357 PRO A O 1
ATOM 2824 N N . TYR A 1 358 ? -34.312 7.290 3.313 1.00 35.81 358 TYR A N 1
ATOM 2825 C CA . TYR A 1 358 ? -33.985 5.860 3.235 1.00 35.81 358 TYR A CA 1
ATOM 2826 C C . TYR A 1 358 ? -32.722 5.464 4.022 1.00 35.81 358 TYR A C 1
ATOM 2828 O O . TYR A 1 358 ? -32.764 4.485 4.756 1.00 35.81 358 TYR A O 1
ATOM 2836 N N . ASN A 1 359 ? -31.623 6.227 3.968 1.00 43.56 359 ASN A N 1
ATOM 2837 C CA . ASN A 1 359 ? -30.377 5.823 4.649 1.00 43.56 359 ASN A CA 1
ATOM 2838 C C . ASN A 1 359 ? -30.383 6.042 6.172 1.00 43.56 359 ASN A C 1
ATOM 2840 O O . ASN A 1 359 ? -29.691 5.322 6.885 1.00 43.56 359 ASN A O 1
ATOM 2844 N N . SER A 1 360 ? -31.137 7.018 6.685 1.00 53.84 360 SER A N 1
ATOM 2845 C CA . SER A 1 360 ? -31.216 7.282 8.130 1.00 53.84 360 SER A CA 1
ATOM 2846 C C . SER A 1 360 ? -32.098 6.266 8.856 1.00 53.84 360 SER A C 1
ATOM 2848 O O . SER A 1 360 ? -31.781 5.881 9.976 1.00 53.84 360 SER A O 1
ATOM 2850 N N . SER A 1 361 ? -33.167 5.786 8.212 1.00 62.38 361 SER A N 1
ATOM 2851 C CA . SER A 1 361 ? -34.068 4.794 8.804 1.00 62.38 361 SER A CA 1
ATOM 2852 C C . SER A 1 361 ? -33.374 3.444 9.024 1.00 62.38 361 SER A C 1
ATOM 2854 O O . SER A 1 361 ? -33.428 2.923 10.134 1.00 62.38 361 SER A O 1
ATOM 2856 N N . PHE A 1 362 ? -32.648 2.916 8.030 1.00 66.25 362 PHE A N 1
ATOM 2857 C CA . PHE A 1 362 ? -31.931 1.640 8.180 1.00 66.25 362 PHE A CA 1
ATOM 2858 C C . PHE A 1 362 ? -30.784 1.709 9.193 1.00 66.25 362 PHE A C 1
ATOM 2860 O O . PHE A 1 362 ? -30.624 0.789 9.989 1.00 66.25 362 PHE A O 1
ATOM 2867 N N . ALA A 1 363 ? -30.012 2.801 9.204 1.00 68.00 363 ALA A N 1
ATOM 2868 C CA . ALA A 1 363 ? -28.912 2.957 10.154 1.00 68.00 363 ALA A CA 1
ATOM 2869 C C . ALA A 1 363 ? -29.418 3.029 11.606 1.00 68.00 363 ALA A C 1
ATOM 2871 O O . ALA A 1 363 ? -28.817 2.437 12.495 1.00 68.00 363 ALA A O 1
ATOM 2872 N N . ASN A 1 364 ? -30.558 3.685 11.845 1.00 75.06 364 ASN A N 1
ATOM 2873 C CA . ASN A 1 364 ? -31.169 3.741 13.175 1.00 75.06 364 ASN A CA 1
ATOM 2874 C C . ASN A 1 364 ? -31.704 2.375 13.634 1.00 75.06 364 ASN A C 1
ATOM 2876 O O . ASN A 1 364 ? -31.605 2.052 14.815 1.00 75.06 364 ASN A O 1
ATOM 2880 N N . VAL A 1 365 ? -32.242 1.566 12.714 1.00 79.25 365 VAL A N 1
ATOM 2881 C CA . VAL A 1 365 ? -32.679 0.193 13.018 1.00 79.25 365 VAL A CA 1
ATOM 2882 C C . VAL A 1 365 ? -31.486 -0.699 13.379 1.00 79.25 365 VAL A C 1
ATOM 2884 O O . VAL A 1 365 ? -31.578 -1.446 14.348 1.00 79.25 365 VAL A O 1
ATOM 2887 N N . ASP A 1 366 ? -30.355 -0.586 12.672 1.00 79.31 366 ASP A N 1
ATOM 2888 C CA . ASP A 1 366 ? -29.126 -1.336 12.996 1.00 79.31 366 ASP A CA 1
ATOM 2889 C C . ASP A 1 366 ? -28.607 -0.976 14.403 1.00 79.31 366 ASP A C 1
ATOM 2891 O O . ASP A 1 366 ? -28.299 -1.853 15.207 1.00 79.31 366 ASP A O 1
ATOM 2895 N N . VAL A 1 367 ? -28.615 0.314 14.766 1.00 80.69 367 VAL A N 1
ATOM 2896 C CA . VAL A 1 367 ? -28.249 0.755 16.126 1.00 80.69 367 VAL A CA 1
ATOM 2897 C C . VAL A 1 367 ? -29.183 0.156 17.183 1.00 80.69 367 VAL A C 1
ATOM 2899 O O . VAL A 1 367 ? -28.704 -0.354 18.196 1.00 80.69 367 VAL A O 1
ATOM 2902 N N . GLN A 1 368 ? -30.500 0.171 16.950 1.00 81.19 368 GLN A N 1
ATOM 2903 C CA . GLN A 1 368 ? -31.477 -0.423 17.872 1.00 81.19 368 GLN A CA 1
ATOM 2904 C C . GLN A 1 368 ? -31.271 -1.933 18.034 1.00 81.19 368 GLN A C 1
ATOM 2906 O O . GLN A 1 368 ? -31.304 -2.438 19.156 1.00 81.19 368 GLN A O 1
ATOM 2911 N N . GLN A 1 369 ? -31.019 -2.647 16.935 1.00 85.38 369 GLN A N 1
ATOM 2912 C CA . GLN A 1 369 ? -30.760 -4.081 16.969 1.00 85.38 369 GLN A CA 1
ATOM 2913 C C . GLN A 1 369 ? -29.484 -4.402 17.759 1.00 85.38 369 GLN A C 1
ATOM 2915 O O . GLN A 1 369 ? -29.525 -5.224 18.672 1.00 85.38 369 GLN A O 1
ATOM 2920 N N . ARG A 1 370 ? -28.367 -3.721 17.480 1.00 84.31 370 ARG A N 1
ATOM 2921 C CA . ARG A 1 370 ? -27.097 -3.958 18.190 1.00 84.31 370 ARG A CA 1
ATOM 2922 C C . ARG A 1 370 ? -27.163 -3.593 19.667 1.00 84.31 370 ARG A C 1
ATOM 2924 O O . ARG A 1 370 ? -26.509 -4.225 20.492 1.00 84.31 370 ARG A O 1
ATOM 2931 N N . ALA A 1 371 ? -27.955 -2.585 20.016 1.00 82.75 371 ALA A N 1
ATOM 2932 C CA . ALA A 1 371 ? -28.187 -2.240 21.409 1.00 82.75 371 ALA A CA 1
ATOM 2933 C C . ALA A 1 371 ? -29.028 -3.311 22.128 1.00 82.75 371 ALA A C 1
ATOM 2935 O O . ALA A 1 371 ? -28.763 -3.622 23.286 1.00 82.75 371 ALA A O 1
ATOM 2936 N N . HIS A 1 372 ? -29.994 -3.930 21.440 1.00 83.88 372 HIS A N 1
ATOM 2937 C CA . HIS A 1 372 ? -30.710 -5.087 21.975 1.00 83.88 372 HIS A CA 1
ATOM 2938 C C . HIS A 1 372 ? -29.774 -6.287 22.185 1.00 83.88 372 HIS A C 1
ATOM 2940 O O . HIS A 1 372 ? -29.777 -6.874 23.264 1.00 83.88 372 HIS A O 1
ATOM 2946 N N . GLU A 1 373 ? -28.917 -6.596 21.207 1.00 85.00 373 GLU A N 1
ATOM 2947 C CA . GLU A 1 373 ? -27.889 -7.641 21.328 1.00 85.00 373 GLU A CA 1
ATOM 2948 C C . GLU A 1 373 ? -26.966 -7.383 22.533 1.00 85.00 373 GLU A C 1
ATOM 2950 O O . GLU A 1 373 ? -26.699 -8.295 23.316 1.00 85.00 373 GLU A O 1
ATOM 2955 N N . PHE A 1 374 ? -26.557 -6.130 22.759 1.00 84.06 374 PHE A N 1
ATOM 2956 C CA . PHE A 1 374 ? -25.790 -5.734 23.944 1.00 84.06 374 PHE A CA 1
ATOM 2957 C C . PHE A 1 374 ? -26.483 -6.081 25.258 1.00 84.06 374 PHE A C 1
ATOM 2959 O O . PHE A 1 374 ? -25.848 -6.689 26.117 1.00 84.06 374 PHE A O 1
ATOM 2966 N N . PHE A 1 375 ? -27.767 -5.755 25.410 1.00 82.88 375 PHE A N 1
ATOM 2967 C CA . PHE A 1 375 ? -28.500 -6.102 26.629 1.00 82.88 375 PHE A CA 1
ATOM 2968 C C . PHE A 1 375 ? -28.629 -7.610 26.816 1.00 82.88 375 PHE A C 1
ATOM 2970 O O . PHE A 1 375 ? -28.376 -8.099 27.911 1.00 82.88 375 PHE A O 1
ATOM 2977 N N . THR A 1 376 ? -28.917 -8.362 25.748 1.00 83.88 376 THR A N 1
ATOM 2978 C CA . THR A 1 376 ? -28.998 -9.828 25.854 1.00 83.88 376 THR A CA 1
ATOM 2979 C C . THR A 1 376 ? -27.680 -10.455 26.304 1.00 83.88 376 THR A C 1
ATOM 2981 O O . THR A 1 376 ? -27.687 -11.403 27.081 1.00 83.88 376 THR A O 1
ATOM 2984 N N . VAL A 1 377 ? -26.540 -9.922 25.854 1.00 81.31 377 VAL A N 1
ATOM 2985 C CA . VAL A 1 377 ? -25.218 -10.392 26.286 1.00 81.31 377 VAL A CA 1
ATOM 2986 C C . VAL A 1 377 ? -24.919 -9.949 27.715 1.00 81.31 377 VAL A C 1
ATOM 2988 O O . VAL A 1 377 ? -24.394 -10.743 28.487 1.00 81.31 377 VAL A O 1
ATOM 2991 N N . ALA A 1 378 ? -25.264 -8.715 28.087 1.00 77.75 378 ALA A N 1
ATOM 2992 C CA . ALA A 1 378 ? -25.074 -8.223 29.448 1.00 77.75 378 ALA A CA 1
ATOM 2993 C C . ALA A 1 378 ? -25.836 -9.082 30.474 1.00 77.75 378 ALA A C 1
ATOM 2995 O O . ALA A 1 378 ? -25.249 -9.443 31.491 1.00 77.75 378 ALA A O 1
ATOM 2996 N N . ASP A 1 379 ? -27.072 -9.483 30.158 1.00 78.94 379 ASP A N 1
ATOM 2997 C CA . ASP A 1 379 ? -27.902 -10.366 30.994 1.00 78.94 379 ASP A CA 1
ATOM 2998 C C . ASP A 1 379 ? -27.350 -11.802 31.095 1.00 78.94 379 ASP A C 1
ATOM 3000 O O . ASP A 1 379 ? -27.610 -12.505 32.067 1.00 78.94 379 ASP A O 1
ATOM 3004 N N . LEU A 1 380 ? -26.603 -12.269 30.086 1.00 77.75 380 LEU A N 1
ATOM 3005 C CA . LEU A 1 380 ? -25.964 -13.593 30.096 1.00 77.75 380 LEU A CA 1
ATOM 3006 C C . LEU A 1 380 ? -24.655 -13.622 30.897 1.00 77.75 380 LEU A C 1
ATOM 3008 O O . LEU A 1 380 ? -24.213 -14.697 31.302 1.00 77.75 380 LEU A O 1
ATOM 3012 N N . VAL A 1 381 ? -24.002 -12.468 31.049 1.00 70.88 381 VAL A N 1
ATOM 3013 C CA . VAL A 1 381 ? -22.694 -12.326 31.706 1.00 70.88 381 VAL A CA 1
ATOM 3014 C C . VAL A 1 381 ? -22.830 -11.951 33.190 1.00 70.88 381 VAL A C 1
ATOM 3016 O O . VAL A 1 381 ? -21.905 -12.218 33.959 1.00 70.88 381 VAL A O 1
ATOM 3019 N N . SER A 1 382 ? -23.959 -11.351 33.589 1.00 60.38 382 SER A N 1
ATOM 3020 C CA . SER A 1 382 ? -24.352 -11.092 34.986 1.00 60.38 382 SER A CA 1
ATOM 3021 C C . SER A 1 382 ? -24.787 -12.354 35.720 1.00 60.38 382 SER A C 1
ATOM 3023 O O . SER A 1 382 ? -24.433 -12.480 36.915 1.00 60.38 382 SER A O 1
#

Foldseek 3Di:
DLVQQAQPPVSLVVCLVVLLVLLVVLVPDDDVSLVSLLVSLLSQLSGDPVRLLVQLVDPDCSSNVLVCLLVQCLDPDPVSVLSSLQSLLSHDLSSDDPVCPPPSNLVSLLVQLVDPDPSSNVSSLSNLLSVDDLVCLLVSLVSLVVSLLVVVVVVVPDDPPVCPVVVVVDLPVSLVSLVSSLLSCLARPQDLLVSLVVVLCCLVRVAPSDDLVSLVVVVVCLVVPGNYPNDDSLVSLQSLLVVLVVVCVVCVLCQFDPPPPPDGRHSLSSLLNSLVSCLPRVPSYPVHDLLNSLVSLLSNCVRDDDLSSLLSSLSSNLSSCLVPALDADDPVSLVSLVVVLVPQPDLPPPPDDDPDPDPSSVSNVSSNVSSVSSVVSNVVND

Radius of gyration: 27.63 Å; chains: 1; bounding box: 75×46×70 Å

Sequence (382 aa):
MARLGQDDLSASMAMTPVVMASFHKARHGVDAAFGVLFEVIRTLNSFHPAIILDLCQSKDVSRNPLLIIPRFATSSNQNLKYLGISMLCNVHPNAWSDAWWGEELLSSVVQALESRDMAIQRRALDLLYRMLTLENSENIIERLLYAFYQDRELTQAADPQDKTESRVTFPSRQEKLLTQILDAAERFGLSEQWYLDMVFDLLDRGGLAVTMQTVEKVMAVIERGAKSPAFNTAHLRAVAVQKSNTVLAQKDYRLSSIDHHHSRVRQPALAYFIFWVLGEYGDNTDEWSLASIQETLARCLLINHDPLIQAFILSALTKVALRSAPNPVPSSIMALVQERILELPSPSASFTQSIHPYNSSFANVDVQQRAHEFFTVADLVS

Organism: NCBI:txid41804

InterPro domains:
  IPR002553 Clathrin/coatomer adaptor, adaptin-like, N-terminal [PF01602] (36-376)
  IPR011989 Armadillo-like helical [G3DSA:1.25.10.10] (1-381)
  IPR016024 Armadillo-type fold [SSF48371] (35-375)
  IPR050840 Adaptor Complexes Large Subunit [PTHR22780] (3-376)